Protein AF-A0A0B2WVF7-F1 (afdb_monomer_lite)

InterPro domains:
  IPR021858 Fungal transcription factor [PF11951] (123-351)

Foldseek 3Di:
DDDDDDDDPDPPPDDDDPVPQDPCNVVVVLLLVLLVLCQVPVLCLFFLHDFPVQVSRDDSVCSVVDDLLVSLLSSLLSLLVVVVVVVCVVPPPPPPPDPPPDDDDDDDDDDPDDDDDVCPVSNVVSLVVNVVVLVVLCVDPVRVLDPVSLLSLLSNLVSQVSNVPDDPSVVSLVSNQVSQVVCVHDVCQFVVNVHDCLSSVLSSLCCLLVVLLPAPLVRQDLVSLVSNLVCLVCCCRRVVLRGNGSQNHGSLLSNLSSLLSNLSNVCVDPCVPPLVSLVSLLVSLVSLVPDQLLVSLVVSVVVNVVTDHPPDDPDDPDDDPPPVVNSSVVSSVSNVVSSVVSNVSSCVRSAVVSVHDVVCSCVPPVNVVVVVVVVVVDDDPDDDDDDDD

Secondary structure (DSSP, 8-state):
----PPPPPP--PPPPPGGG--TTHHHHHHHHHHHHHHHHHTGGGGSSS--TT-TT---GGGGGGS-HHHHHHHHHHHHHHHHHHHHHHHTT-----S---S---------------TTHHHHHHHHHHHHHHHHHHHHSTTTTTSHHHHHHHHHHHHHHHHTSSS--HHHHHHHHHHHHHHTTSGGGGSGGGT---HHHHHHHHHHHHHHHHTS-GGG--HHHHHHGGGGGGGHHHHTGGGTTSSS---HHHHHHHHHHHHHHHHTTSTTTT-HHHHHHHHHHHHHHHT--HHHHHHHHHHHHTTSPPP----S-S------HHHHHHHHHHHHHHHHHHHHHHHHHHHTGGGT--HHHHHTSHHHHHHHHHHHTTS-----------

Sequence (389 aa):
MQARQGGKPLSRKQPVSRELVPAGYHNHMLYLSMLEYMNKYVVSDLVLFDTGVNPHRVELQYWSYFPDVMMSMIISSCLTHQVIRCHATQDNFPLTSSNARGQLVHGAKHGVSSFQNPSVGVIYRHHQRTLRQLGEDLNDADLRYSDTVLVAVITLMRVEIQQSAFGAWPTHLHAARAIIAQRGGFKSFLPENGTSICEALTTFIFMDVLGAIFTPGNMLRARDARHQLEYIPFLGAVFRNGANSDFPCADQLLECIIRIDHVRLLGQGAMADAPDLDTACWQIFCRIASFDPAAWAQYQLLELAPSPFPEGRDNGAAGLDAPHATIASMTEDLARAFQYAVMLYCMRTLYMDRGKSIADLLASPPAAALALRGQSTRLDPLLLCTTEG

Organism: Metarhizium album (strain ARSEF 1941) (NCBI:txid1081103)

Structure (mmCIF, N/CA/C/O backbone):
data_AF-A0A0B2WVF7-F1
#
_entry.id   AF-A0A0B2WVF7-F1
#
loop_
_atom_site.group_PDB
_atom_site.id
_atom_site.type_symbol
_atom_site.label_atom_id
_atom_site.label_alt_id
_atom_site.label_comp_id
_atom_site.label_asym_id
_atom_site.label_entity_id
_atom_site.label_seq_id
_atom_site.pdbx_PDB_ins_code
_atom_site.Cartn_x
_atom_site.Cartn_y
_atom_site.Cartn_z
_atom_site.occupancy
_atom_site.B_iso_or_equiv
_atom_site.auth_seq_id
_atom_site.auth_comp_id
_atom_site.auth_asym_id
_atom_site.auth_atom_id
_atom_site.pdbx_PDB_model_num
ATOM 1 N N . MET A 1 1 ? -55.579 34.577 0.882 1.00 37.69 1 MET A N 1
ATOM 2 C CA . MET A 1 1 ? -55.380 34.008 2.233 1.00 37.69 1 MET A CA 1
ATOM 3 C C . MET A 1 1 ? -55.566 32.500 2.154 1.00 37.69 1 MET A C 1
ATOM 5 O O . MET A 1 1 ? -56.695 32.041 2.114 1.00 37.69 1 MET A O 1
ATOM 9 N N . GLN A 1 2 ? -54.474 31.742 2.071 1.00 32.22 2 GLN A N 1
ATOM 10 C CA . GLN A 1 2 ? -54.462 30.289 2.266 1.00 32.22 2 GLN A CA 1
ATOM 11 C C . GLN A 1 2 ? -53.192 29.940 3.043 1.00 32.22 2 GLN A C 1
ATOM 13 O O . GLN A 1 2 ? -52.113 30.460 2.761 1.00 32.22 2 GLN A O 1
ATOM 18 N N . ALA A 1 3 ? -53.384 29.156 4.098 1.00 33.22 3 ALA A N 1
ATOM 19 C CA . ALA A 1 3 ? -52.436 28.907 5.168 1.00 33.22 3 ALA A CA 1
ATOM 20 C C . ALA A 1 3 ? -51.280 27.998 4.722 1.00 33.22 3 ALA A C 1
ATOM 22 O O . ALA A 1 3 ? -51.503 26.913 4.189 1.00 33.22 3 ALA A O 1
ATOM 23 N N . ARG A 1 4 ? -50.038 28.415 5.003 1.00 33.09 4 ARG A N 1
ATOM 24 C CA . ARG A 1 4 ? -48.869 27.527 4.999 1.00 33.09 4 ARG A CA 1
ATOM 25 C C . ARG A 1 4 ? -48.907 26.675 6.266 1.00 33.09 4 ARG A C 1
ATOM 27 O O . ARG A 1 4 ? -48.793 27.206 7.368 1.00 33.09 4 ARG A O 1
ATOM 34 N N . GLN A 1 5 ? -49.072 25.366 6.097 1.00 36.53 5 GLN A N 1
ATOM 35 C CA . GLN A 1 5 ? -48.890 24.390 7.167 1.00 36.53 5 GLN A CA 1
ATOM 36 C C . GLN A 1 5 ? -47.430 24.399 7.634 1.00 36.53 5 GLN A C 1
ATOM 38 O O . GLN A 1 5 ? -46.499 24.368 6.828 1.00 36.53 5 GLN A O 1
ATOM 43 N N . GLY A 1 6 ? -47.256 24.495 8.952 1.00 33.34 6 GLY A N 1
ATOM 44 C CA . GLY A 1 6 ? -45.964 24.541 9.620 1.00 33.34 6 GLY A CA 1
ATOM 45 C C . GLY A 1 6 ? -45.235 23.202 9.557 1.00 33.34 6 GLY A C 1
ATOM 46 O O . GLY A 1 6 ? -45.776 22.165 9.939 1.00 33.34 6 GLY A O 1
ATOM 47 N N . GLY A 1 7 ? -43.978 23.245 9.116 1.00 32.72 7 GLY A N 1
ATOM 48 C CA . GLY A 1 7 ? -43.037 22.151 9.316 1.00 32.72 7 GLY A CA 1
ATOM 49 C C . GLY A 1 7 ? -42.790 21.952 10.811 1.00 32.72 7 GLY A C 1
ATOM 50 O O . GLY A 1 7 ? -42.444 22.897 11.521 1.00 32.72 7 GLY A O 1
ATOM 51 N N . LYS A 1 8 ? -42.991 20.722 11.293 1.00 36.19 8 LYS A N 1
ATOM 52 C CA . LYS A 1 8 ? -42.623 20.317 12.654 1.00 36.19 8 LYS A CA 1
ATOM 53 C C . LYS A 1 8 ? -41.117 20.555 12.860 1.00 36.19 8 LYS A C 1
ATOM 55 O O . LYS A 1 8 ? -40.330 20.078 12.042 1.00 36.19 8 LYS A O 1
ATOM 60 N N . PRO A 1 9 ? -40.693 21.245 13.932 1.00 38.22 9 PRO A N 1
ATOM 61 C CA . PRO A 1 9 ? -39.280 21.355 14.254 1.00 38.22 9 PRO A CA 1
ATOM 62 C C . PRO A 1 9 ? -38.730 19.967 14.600 1.00 38.22 9 PRO A C 1
ATOM 64 O O . PRO A 1 9 ? -39.335 19.222 15.375 1.00 38.22 9 PRO A O 1
ATOM 67 N N . LEU A 1 10 ? -37.584 19.628 14.007 1.00 40.22 10 LEU A N 1
ATOM 68 C CA . LEU A 1 10 ? -36.780 18.462 14.366 1.00 40.22 10 LEU A CA 1
ATOM 69 C C . LEU A 1 10 ? -36.598 18.433 15.888 1.00 40.22 10 LEU A C 1
ATOM 71 O O . LEU A 1 10 ? -36.073 19.380 16.478 1.00 40.22 10 LEU A O 1
ATOM 75 N N . SER A 1 11 ? -37.064 17.350 16.510 1.00 39.22 11 SER A N 1
ATOM 76 C CA . SER A 1 11 ? -36.876 17.066 17.931 1.00 39.22 11 SER A CA 1
ATOM 77 C C . SER A 1 11 ? -35.392 17.200 18.281 1.00 39.22 11 SER A C 1
ATOM 79 O O . SER A 1 11 ? -34.550 16.399 17.872 1.00 39.22 11 SER A O 1
ATOM 81 N N . ARG A 1 12 ? -35.056 18.262 19.014 1.00 40.69 12 ARG A N 1
ATOM 82 C CA . ARG A 1 12 ? -33.725 18.467 19.575 1.00 40.69 12 ARG A CA 1
ATOM 83 C C . ARG A 1 12 ? -33.566 17.411 20.669 1.00 40.69 12 ARG A C 1
ATOM 85 O O . ARG A 1 12 ? -34.231 17.519 21.696 1.00 40.69 12 ARG A O 1
ATOM 92 N N . LYS A 1 13 ? -32.751 16.373 20.426 1.00 45.91 13 LYS A N 1
ATOM 93 C CA . LYS A 1 13 ? -32.477 15.303 21.403 1.00 45.91 13 LYS A CA 1
ATOM 94 C C . LYS A 1 13 ? -32.160 15.944 22.762 1.00 45.91 13 LYS A C 1
ATOM 96 O O . LYS A 1 13 ? -31.204 16.711 22.870 1.00 45.91 13 LYS A O 1
ATOM 101 N N . GLN A 1 14 ? -33.001 15.684 23.764 1.00 48.22 14 GLN A N 1
ATOM 102 C CA . GLN A 1 14 ? -32.820 16.190 25.124 1.00 48.22 14 GLN A CA 1
ATOM 103 C C . GLN A 1 14 ? -31.499 15.635 25.687 1.00 48.22 14 GLN A C 1
ATOM 105 O O . GLN A 1 14 ? -31.290 14.422 25.623 1.00 48.22 14 GLN A O 1
ATOM 110 N N . PRO A 1 15 ? -30.592 16.477 26.212 1.00 56.28 15 PRO A N 1
ATOM 111 C CA . PRO A 1 15 ? -29.386 15.984 26.861 1.00 56.28 15 PRO A CA 1
ATOM 112 C C . PRO A 1 15 ? -29.763 15.237 28.149 1.00 56.28 15 PRO A C 1
ATOM 114 O O . PRO A 1 15 ? -30.542 15.742 28.957 1.00 56.28 15 PRO A 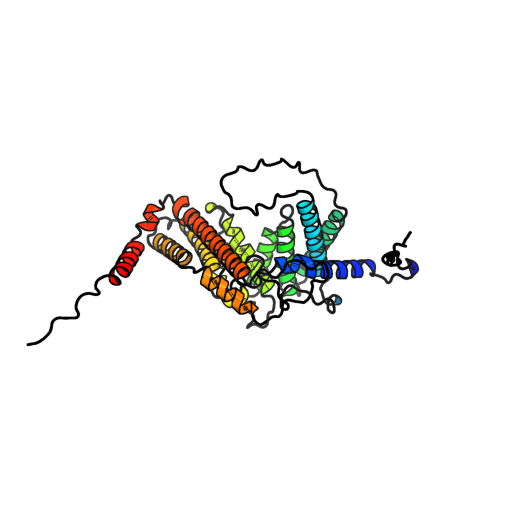O 1
ATOM 117 N N . VAL A 1 16 ? -29.213 14.034 28.332 1.00 60.34 16 VAL A N 1
ATOM 118 C CA . VAL A 1 16 ? -29.375 13.237 29.559 1.00 60.34 16 VAL A CA 1
ATOM 119 C C . VAL A 1 16 ? -28.816 14.036 30.743 1.00 60.34 16 VAL A C 1
ATOM 121 O O . VAL A 1 16 ? -27.730 14.611 30.642 1.00 60.34 16 VAL A O 1
ATOM 124 N N . SER A 1 17 ? -29.561 14.101 31.853 1.00 67.31 17 SER A N 1
ATOM 125 C CA . SER A 1 17 ? -29.109 14.784 33.075 1.00 67.31 17 SER A CA 1
ATOM 126 C C . SER A 1 17 ? -27.764 14.217 33.532 1.00 67.31 17 SER A C 1
ATOM 128 O O . SER A 1 17 ? -27.603 12.999 33.562 1.00 67.31 17 SER A O 1
ATOM 130 N N . ARG A 1 18 ? -26.807 15.080 33.906 1.00 59.94 18 ARG A N 1
ATOM 131 C CA . ARG A 1 18 ? -25.424 14.687 34.258 1.00 59.94 18 ARG A CA 1
ATOM 132 C C . ARG A 1 18 ? -25.347 13.633 35.368 1.00 59.94 18 ARG A C 1
ATOM 134 O O . ARG A 1 18 ? -24.397 12.863 35.389 1.00 59.94 18 ARG A O 1
ATOM 141 N N . GLU A 1 19 ? -26.344 13.588 36.244 1.00 66.38 19 GLU A N 1
ATOM 142 C CA . GLU A 1 19 ? -26.451 12.643 37.365 1.00 66.38 19 GLU A CA 1
ATOM 143 C C . GLU A 1 19 ? -26.914 11.238 36.941 1.00 66.38 19 GLU A C 1
ATOM 145 O O . GLU A 1 19 ? -26.731 10.277 37.680 1.00 66.38 19 GLU A O 1
ATOM 150 N N . LEU A 1 20 ? -27.486 11.104 35.740 1.00 72.50 20 LEU A N 1
ATOM 151 C CA . LEU A 1 20 ? -27.988 9.848 35.171 1.00 72.50 20 LEU A CA 1
ATOM 152 C C . LEU A 1 20 ? -27.058 9.277 34.093 1.00 72.50 20 LEU A C 1
ATOM 154 O O . LEU A 1 20 ? -27.415 8.311 33.423 1.00 72.50 20 LEU A O 1
ATOM 158 N N . VAL A 1 21 ? -25.889 9.887 33.882 1.00 70.38 21 VAL A N 1
ATOM 159 C CA . VAL A 1 21 ? -24.936 9.468 32.853 1.00 70.38 21 VAL A CA 1
ATOM 160 C C . VAL A 1 21 ? -24.072 8.321 33.392 1.00 70.38 21 VAL A C 1
ATOM 162 O O . VAL A 1 21 ? -23.292 8.550 34.319 1.00 70.38 21 VAL A O 1
ATOM 165 N N . PRO A 1 22 ? -24.149 7.103 32.817 1.00 79.69 22 PRO A N 1
ATOM 166 C CA . PRO A 1 22 ? -23.303 5.992 33.241 1.00 79.69 22 PRO A CA 1
ATOM 167 C C . PRO A 1 22 ? -21.811 6.312 33.095 1.00 79.69 22 PRO A C 1
ATOM 169 O O . PRO A 1 22 ? -21.401 7.074 32.210 1.00 79.69 22 PRO A O 1
ATOM 172 N N . ALA A 1 23 ? -20.976 5.689 33.929 1.00 78.06 23 ALA A N 1
ATOM 173 C CA . ALA A 1 23 ? -19.526 5.794 33.798 1.00 78.06 23 ALA A CA 1
ATOM 174 C C . ALA A 1 23 ? -19.085 5.404 32.373 1.00 78.06 23 ALA A C 1
ATOM 176 O O . ALA A 1 23 ? -19.545 4.411 31.815 1.00 78.06 23 ALA A O 1
ATOM 177 N N . GLY A 1 24 ? -18.224 6.220 31.759 1.00 77.44 24 GLY A N 1
ATOM 178 C CA . GLY A 1 24 ? -17.730 5.979 30.398 1.00 77.44 24 GLY A CA 1
ATOM 179 C C . GLY A 1 24 ? -18.696 6.338 29.260 1.00 77.44 24 GLY A C 1
ATOM 180 O O . GLY A 1 24 ? -18.274 6.309 28.108 1.00 77.44 24 GLY A O 1
ATOM 181 N N . TYR A 1 25 ? -19.936 6.767 29.539 1.00 81.25 25 TYR A N 1
ATOM 182 C CA . TYR A 1 25 ? -20.943 7.089 28.512 1.00 81.25 25 TYR A CA 1
ATOM 183 C C . TYR A 1 25 ? -20.427 8.023 27.410 1.00 81.25 25 TYR A C 1
ATOM 185 O O . TYR A 1 25 ? -20.596 7.740 26.230 1.00 81.25 25 TYR A O 1
ATOM 193 N N . HIS A 1 26 ? -19.751 9.116 27.774 1.00 79.00 26 HIS A N 1
ATOM 194 C CA . HIS A 1 26 ? -19.218 10.068 26.794 1.00 79.00 26 HIS A CA 1
ATOM 195 C C . HIS A 1 26 ? -18.134 9.450 25.897 1.00 79.00 26 HIS A C 1
ATOM 197 O O . HIS A 1 26 ? -18.076 9.771 24.713 1.00 79.00 26 HIS A O 1
ATOM 203 N N . ASN A 1 27 ? -17.312 8.544 26.438 1.00 80.94 27 ASN A N 1
ATOM 204 C CA . ASN A 1 27 ? -16.297 7.836 25.660 1.00 80.94 27 ASN A CA 1
ATOM 205 C C . ASN A 1 27 ? -16.953 6.827 24.715 1.00 80.94 27 ASN A C 1
ATOM 207 O O . ASN A 1 27 ? -16.629 6.820 23.536 1.00 80.94 27 ASN A O 1
ATOM 211 N N . HIS A 1 28 ? -17.928 6.047 25.191 1.00 85.81 28 HIS A N 1
ATOM 212 C CA . HIS A 1 28 ? -18.661 5.096 24.349 1.00 85.81 28 HIS A CA 1
ATOM 213 C C . HIS A 1 28 ? -19.458 5.799 23.241 1.00 85.81 28 HIS A C 1
ATOM 215 O O . HIS A 1 28 ? -19.461 5.352 22.099 1.00 85.81 28 HIS A O 1
ATOM 221 N N . MET A 1 29 ? -20.072 6.947 23.543 1.00 85.12 29 MET A N 1
ATOM 222 C CA . MET A 1 29 ? -20.735 7.782 22.539 1.00 85.12 29 MET A CA 1
ATOM 223 C C . MET A 1 29 ? -19.755 8.295 21.483 1.00 85.12 29 MET A C 1
ATOM 225 O O . MET A 1 29 ? -20.084 8.302 20.298 1.00 85.12 29 MET A O 1
ATOM 229 N N . LEU A 1 30 ? -18.552 8.712 21.892 1.00 86.94 30 LEU A N 1
ATOM 230 C CA . LEU A 1 30 ? -17.503 9.102 20.953 1.00 86.94 30 LEU A CA 1
ATOM 231 C C . LEU A 1 30 ? -17.053 7.909 20.100 1.00 86.94 30 LEU A C 1
ATOM 233 O O . LEU A 1 30 ? -16.905 8.061 18.894 1.00 86.94 30 LEU A O 1
ATOM 237 N N . TYR A 1 31 ? -16.877 6.733 20.703 1.00 88.69 31 TYR A N 1
ATOM 238 C CA . TYR A 1 31 ? -16.471 5.504 20.017 1.00 88.69 31 TYR A CA 1
ATOM 239 C C . TYR A 1 31 ? -17.466 5.116 18.929 1.00 88.69 31 TYR A C 1
ATOM 241 O O . TYR A 1 31 ? -17.082 4.997 17.768 1.00 88.69 31 TYR A O 1
ATOM 249 N N . LEU A 1 32 ? -18.746 5.007 19.284 1.00 89.75 32 LEU A N 1
ATOM 250 C CA . LEU A 1 32 ? -19.812 4.681 18.338 1.00 89.75 32 LEU A CA 1
ATOM 251 C C . LEU A 1 32 ? -19.928 5.736 17.234 1.00 89.75 32 LEU A C 1
ATOM 253 O O . LEU A 1 32 ? -19.959 5.382 16.062 1.00 89.75 32 LEU A O 1
ATOM 257 N N . SER A 1 33 ? -19.892 7.025 17.589 1.00 91.19 33 SER A N 1
ATOM 258 C CA . SER A 1 33 ? -19.940 8.124 16.615 1.00 91.19 33 SER A CA 1
ATOM 259 C C . SER A 1 33 ? -18.769 8.084 15.626 1.00 91.19 33 SER A C 1
ATOM 261 O O . SER A 1 33 ? -18.954 8.314 14.430 1.00 91.19 33 SER A O 1
ATOM 263 N N . MET A 1 34 ? -17.556 7.765 16.091 1.00 93.38 34 MET A N 1
ATOM 264 C CA . MET A 1 34 ? -16.390 7.659 15.210 1.00 93.38 34 MET A CA 1
ATOM 265 C C . MET A 1 34 ? -16.422 6.393 14.353 1.00 93.38 34 MET A C 1
ATOM 267 O O . MET A 1 34 ? -16.040 6.466 13.192 1.00 93.38 34 MET A O 1
ATOM 271 N N . LEU A 1 35 ? -16.925 5.264 14.859 1.00 93.06 35 LEU A N 1
ATOM 272 C CA . LEU A 1 35 ? -17.122 4.054 14.051 1.00 93.06 35 LEU A CA 1
ATOM 273 C C . LEU A 1 35 ? -18.197 4.253 12.974 1.00 93.06 35 LEU A C 1
ATOM 275 O O . LEU A 1 35 ? -17.995 3.877 11.820 1.00 93.06 35 LEU A O 1
ATOM 279 N N . GLU A 1 36 ? -19.310 4.906 13.316 1.00 92.62 36 GLU A N 1
ATOM 280 C CA . GLU A 1 36 ? -20.331 5.327 12.351 1.00 92.62 36 GLU A CA 1
ATOM 281 C C . GLU A 1 36 ? -19.731 6.252 11.286 1.00 92.62 36 GLU A C 1
ATOM 283 O O . GLU A 1 36 ? -19.953 6.057 10.090 1.00 92.62 36 GLU A O 1
ATOM 288 N N . TYR A 1 37 ? -18.933 7.239 11.707 1.00 92.94 37 TYR A N 1
ATOM 289 C CA . TYR A 1 37 ? -18.239 8.138 10.791 1.00 92.94 37 TYR A CA 1
ATOM 290 C C . TYR A 1 37 ? -17.259 7.385 9.881 1.00 92.94 37 TYR A C 1
ATOM 292 O O . TYR A 1 37 ? -17.237 7.637 8.676 1.00 92.94 37 TYR A O 1
ATOM 300 N N . MET A 1 38 ? -16.480 6.452 10.433 1.00 92.25 38 MET A N 1
ATOM 301 C CA . MET A 1 38 ? -15.519 5.630 9.698 1.00 92.25 38 MET A CA 1
ATOM 302 C C . MET A 1 38 ? -16.217 4.826 8.602 1.00 92.25 38 MET A C 1
ATOM 304 O O . MET A 1 38 ? -15.872 4.959 7.429 1.00 92.25 38 MET A O 1
ATOM 308 N N . ASN A 1 39 ? -17.259 4.076 8.965 1.00 92.62 39 ASN A N 1
ATOM 309 C CA . ASN A 1 39 ? -18.058 3.285 8.030 1.00 92.62 39 ASN A CA 1
ATOM 310 C C . ASN A 1 39 ? -18.710 4.134 6.937 1.00 92.62 39 ASN A C 1
ATOM 312 O O . ASN A 1 39 ? -18.925 3.650 5.827 1.00 92.62 39 ASN A O 1
ATOM 316 N N . LYS A 1 40 ? -19.075 5.377 7.263 1.00 89.31 40 LYS A N 1
ATOM 317 C CA . LYS A 1 40 ? -19.785 6.266 6.346 1.00 89.31 40 LYS A CA 1
ATOM 318 C C . LYS A 1 40 ? -18.865 7.027 5.395 1.00 89.31 40 LYS A C 1
ATOM 320 O O . LYS A 1 40 ? -19.295 7.347 4.293 1.00 89.31 40 LYS A O 1
ATOM 325 N N . TYR A 1 41 ? -17.665 7.394 5.837 1.00 88.94 41 TYR A N 1
ATOM 326 C CA . TYR A 1 41 ? -16.838 8.358 5.107 1.00 88.94 41 TYR A CA 1
ATOM 327 C C . TYR A 1 41 ? -15.381 7.963 4.927 1.00 88.94 41 TYR A C 1
ATOM 329 O O . TYR A 1 41 ? -14.714 8.633 4.162 1.00 88.94 41 TYR A O 1
ATOM 337 N N . VAL A 1 42 ? -14.859 6.988 5.669 1.00 90.19 42 VAL A N 1
ATOM 338 C CA . VAL A 1 42 ? -13.443 6.595 5.570 1.00 90.19 42 VAL A CA 1
ATOM 339 C C . VAL A 1 42 ? -13.318 5.279 4.819 1.00 90.19 42 VAL A C 1
ATOM 341 O O . VAL A 1 42 ? -12.495 5.167 3.927 1.00 90.19 42 VAL A O 1
ATOM 344 N N . VAL A 1 43 ? -14.154 4.295 5.157 1.00 90.88 43 VAL A N 1
ATOM 345 C CA . VAL A 1 43 ? -14.106 2.920 4.628 1.00 90.88 43 VAL A CA 1
ATOM 346 C C . VAL A 1 43 ? -14.263 2.855 3.104 1.00 90.88 43 VAL A C 1
ATOM 348 O O . VAL A 1 43 ? -13.637 2.010 2.467 1.00 90.88 43 VAL A O 1
ATOM 351 N N . SER A 1 44 ? -15.039 3.767 2.514 1.00 89.12 44 SER A N 1
ATOM 352 C CA . SER A 1 44 ? -15.189 3.887 1.058 1.00 89.12 44 SER A CA 1
ATOM 353 C C . SER A 1 44 ? -13.898 4.282 0.348 1.00 89.12 44 SER A C 1
ATOM 355 O O . SER A 1 44 ? -13.709 3.922 -0.806 1.00 89.12 44 SER A O 1
ATOM 357 N N . ASP A 1 45 ? -13.012 5.000 1.037 1.00 87.69 45 ASP A N 1
ATOM 358 C CA . ASP A 1 45 ? -11.743 5.474 0.484 1.00 87.69 45 ASP A CA 1
ATOM 359 C C . ASP A 1 45 ? -10.645 4.401 0.615 1.00 87.69 45 ASP A C 1
ATOM 361 O O . ASP A 1 45 ? -9.511 4.618 0.193 1.00 87.69 45 ASP A O 1
ATOM 365 N N . LEU A 1 46 ? -10.961 3.259 1.246 1.00 88.12 46 LEU A N 1
ATOM 366 C CA . LEU A 1 46 ? -10.018 2.172 1.544 1.00 88.12 46 LEU A CA 1
ATOM 367 C C . LEU A 1 46 ? -10.062 1.020 0.545 1.00 88.12 46 LEU A C 1
ATOM 369 O O . LEU A 1 46 ? -9.355 0.031 0.722 1.00 88.12 46 LEU A O 1
ATOM 373 N N . VAL A 1 47 ? -10.921 1.122 -0.462 1.00 88.12 47 VAL A N 1
ATOM 374 C CA . VAL A 1 47 ? -11.156 0.090 -1.469 1.00 88.12 47 VAL A CA 1
ATOM 375 C C . VAL A 1 47 ? -11.360 0.746 -2.825 1.00 88.12 47 VAL A C 1
ATOM 377 O O . VAL A 1 47 ? -11.771 1.903 -2.905 1.00 88.12 47 VAL A O 1
ATOM 380 N N . LEU A 1 48 ? -11.143 -0.009 -3.902 1.00 88.12 48 LEU A N 1
ATOM 381 C CA . LEU A 1 48 ? -11.456 0.470 -5.250 1.00 88.12 48 LEU A CA 1
ATOM 382 C C . LEU A 1 48 ? -12.963 0.707 -5.430 1.00 88.12 48 LEU A C 1
ATOM 384 O O . LEU A 1 48 ? -13.382 1.682 -6.053 1.00 88.12 48 LEU A O 1
ATOM 388 N N . PHE A 1 49 ? -13.771 -0.200 -4.881 1.00 86.56 49 PHE A N 1
ATOM 389 C CA . PHE A 1 49 ? -15.223 -0.181 -4.987 1.00 86.56 49 PHE A CA 1
ATOM 390 C C . PHE A 1 49 ? -15.859 -0.510 -3.638 1.00 86.56 49 PHE A C 1
ATOM 392 O O . PHE A 1 49 ? -15.675 -1.602 -3.100 1.00 86.56 49 PHE A O 1
ATOM 399 N N . ASP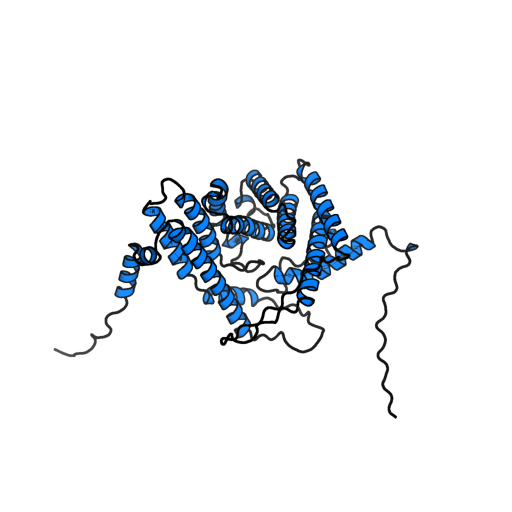 A 1 50 ? -16.642 0.423 -3.095 1.00 86.19 50 ASP A N 1
ATOM 400 C CA . ASP A 1 50 ? -17.357 0.190 -1.841 1.00 86.19 50 ASP A CA 1
ATOM 401 C C . ASP A 1 50 ? -18.614 -0.655 -2.088 1.00 86.19 50 ASP A C 1
ATOM 403 O O . ASP A 1 50 ? -19.585 -0.207 -2.701 1.00 86.19 50 ASP A O 1
ATOM 407 N N . THR A 1 51 ? -18.584 -1.895 -1.605 1.00 82.50 51 THR A N 1
ATOM 408 C CA . THR A 1 51 ? -19.695 -2.852 -1.683 1.00 82.50 51 THR A CA 1
ATOM 409 C C . THR A 1 51 ? -20.168 -3.247 -0.283 1.00 82.50 51 THR A C 1
ATOM 411 O O . THR A 1 51 ? -19.573 -2.874 0.732 1.00 82.50 51 THR A O 1
ATOM 414 N N . GLY A 1 52 ? -21.235 -4.051 -0.201 1.00 78.62 52 GLY A N 1
ATOM 415 C CA . GLY A 1 52 ? -21.724 -4.577 1.077 1.00 78.62 52 GLY A CA 1
ATOM 416 C C . GLY A 1 52 ? -20.708 -5.455 1.824 1.00 78.62 52 GLY A C 1
ATOM 417 O O . GLY A 1 52 ? -20.854 -5.651 3.026 1.00 78.62 52 GLY A O 1
ATOM 418 N N . VAL A 1 53 ? -19.665 -5.941 1.138 1.00 81.75 53 VAL A N 1
ATOM 419 C CA . VAL A 1 53 ? -18.634 -6.849 1.675 1.00 81.75 53 VAL A CA 1
ATOM 420 C C . VAL A 1 53 ? -17.277 -6.164 1.884 1.00 81.75 53 VAL A C 1
ATOM 422 O O . VAL A 1 53 ? -16.244 -6.826 1.894 1.00 81.75 53 VAL A O 1
ATOM 425 N N . ASN A 1 54 ? -17.261 -4.837 2.049 1.00 86.56 54 ASN A N 1
ATOM 426 C CA . ASN A 1 54 ? -16.033 -4.089 2.319 1.00 86.56 54 ASN A CA 1
ATOM 427 C C . ASN A 1 54 ? -15.362 -4.579 3.627 1.00 86.56 54 ASN A C 1
ATOM 429 O O . ASN A 1 54 ? -15.956 -4.418 4.699 1.00 86.56 54 ASN A O 1
ATOM 433 N N . PRO A 1 55 ? -14.130 -5.128 3.573 1.00 85.00 55 PRO A N 1
ATOM 434 C CA . PRO A 1 55 ? -13.473 -5.748 4.728 1.00 85.00 55 PRO A CA 1
ATOM 435 C C . PRO A 1 55 ? -13.072 -4.746 5.816 1.00 85.00 55 PRO A C 1
ATOM 437 O O . PRO A 1 55 ? -12.816 -5.139 6.952 1.00 85.00 55 PRO A O 1
ATOM 440 N N . HIS A 1 56 ? -13.035 -3.450 5.497 1.00 87.50 56 HIS A N 1
ATOM 441 C CA . HIS A 1 56 ? -12.707 -2.395 6.458 1.00 87.50 56 HIS A CA 1
ATOM 442 C C . HIS A 1 56 ? -13.934 -1.897 7.235 1.00 87.50 56 HIS A C 1
ATOM 444 O O . HIS A 1 56 ? -13.798 -1.093 8.161 1.00 87.50 56 HIS A O 1
ATOM 450 N N . ARG A 1 57 ? -15.144 -2.343 6.866 1.00 89.44 57 ARG A N 1
ATOM 451 C CA . ARG A 1 57 ? -16.391 -1.943 7.524 1.00 89.44 57 ARG A CA 1
ATOM 452 C C . ARG A 1 57 ? -16.521 -2.644 8.872 1.00 89.44 57 ARG A C 1
ATOM 454 O O . ARG A 1 57 ? -16.456 -3.864 8.965 1.00 89.44 57 ARG A O 1
ATOM 461 N N . VAL A 1 58 ? -16.758 -1.866 9.925 1.00 89.06 58 VAL A N 1
ATOM 462 C CA . VAL A 1 58 ? -16.923 -2.401 11.279 1.00 89.06 58 VAL A CA 1
ATOM 463 C C . VAL A 1 58 ? -18.392 -2.623 11.589 1.00 89.06 58 VAL A C 1
ATOM 465 O O . VAL A 1 58 ? -19.201 -1.694 11.556 1.00 89.06 58 VAL A O 1
ATOM 468 N N . GLU A 1 59 ? -18.737 -3.846 11.968 1.00 90.12 59 GLU A N 1
ATOM 469 C CA . GLU A 1 59 ? -20.046 -4.146 12.531 1.00 90.12 59 GLU A CA 1
ATOM 470 C C . GLU A 1 59 ? -20.183 -3.522 13.922 1.00 90.12 59 GLU A C 1
ATOM 472 O O . GLU A 1 59 ? -19.561 -3.954 14.895 1.00 90.12 59 GLU A O 1
ATOM 477 N N . LEU A 1 60 ? -21.035 -2.499 14.024 1.00 90.50 60 LEU A N 1
ATOM 478 C CA . LEU A 1 60 ? -21.186 -1.721 15.253 1.00 90.50 60 LEU A CA 1
ATOM 479 C C . LEU A 1 60 ? -21.642 -2.566 16.440 1.00 90.50 60 LEU A C 1
ATOM 481 O O . LEU A 1 60 ? -21.355 -2.188 17.560 1.00 90.50 60 LEU A O 1
ATOM 485 N N . GLN A 1 61 ? -22.300 -3.707 16.235 1.00 90.50 61 GLN A N 1
ATOM 486 C CA . GLN A 1 61 ? -22.705 -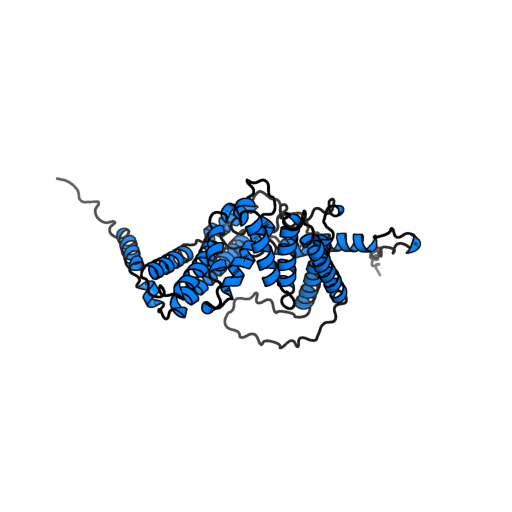4.601 17.326 1.00 90.50 61 GLN A CA 1
ATOM 487 C C . GLN A 1 61 ? -21.522 -5.210 18.095 1.00 90.50 61 GLN A C 1
ATOM 489 O O . GLN A 1 61 ? -21.671 -5.556 19.264 1.00 90.50 61 GLN A O 1
ATOM 494 N N . TYR A 1 62 ? -20.340 -5.281 17.476 1.00 89.25 62 TYR A N 1
ATOM 495 C CA . TYR A 1 62 ? -19.132 -5.850 18.075 1.00 89.25 62 TYR A CA 1
ATOM 496 C C . TYR A 1 62 ? -18.132 -4.791 18.552 1.00 89.25 62 TYR A C 1
ATOM 498 O O . TYR A 1 62 ? -17.004 -5.126 18.908 1.00 89.25 62 TYR A O 1
ATOM 506 N N . TRP A 1 63 ? -18.531 -3.514 18.599 1.00 88.31 63 TRP A N 1
ATOM 507 C CA . TRP A 1 63 ? -17.636 -2.405 18.948 1.00 88.31 63 TRP A CA 1
ATOM 508 C C . TRP A 1 63 ? -16.914 -2.600 20.290 1.00 88.31 63 TRP A C 1
ATOM 510 O O . TRP A 1 63 ? -15.763 -2.200 20.433 1.00 88.31 63 TRP A O 1
ATOM 520 N N . SER A 1 64 ? -17.563 -3.240 21.267 1.00 88.62 64 SER A N 1
ATOM 521 C CA . SER A 1 64 ? -17.009 -3.461 22.607 1.00 88.62 64 SER A CA 1
ATOM 522 C C . SER A 1 64 ? -15.872 -4.484 22.651 1.00 88.62 64 SER A C 1
ATOM 524 O O . SER A 1 64 ? -15.191 -4.576 23.666 1.00 88.62 64 SER A O 1
ATOM 526 N N . TYR A 1 65 ? -15.677 -5.264 21.584 1.00 88.25 65 TYR A N 1
ATOM 527 C CA . TYR A 1 65 ? -14.577 -6.225 21.473 1.00 88.25 65 TYR A CA 1
ATOM 528 C C . TYR A 1 65 ? -13.306 -5.605 20.880 1.00 88.25 65 TYR A C 1
ATOM 530 O O . TYR A 1 65 ? -12.261 -6.254 20.865 1.00 88.25 65 TYR A O 1
ATOM 538 N N . PHE A 1 66 ? -13.370 -4.361 20.391 1.00 87.00 66 PHE A N 1
ATOM 539 C CA . PHE A 1 66 ? -12.199 -3.688 19.845 1.00 87.00 66 PHE A CA 1
ATOM 540 C C . PHE A 1 66 ? -11.232 -3.293 20.966 1.00 87.00 66 PHE A C 1
ATOM 542 O O . PHE A 1 66 ? -11.652 -2.656 21.934 1.00 87.00 66 PHE A O 1
ATOM 549 N N . PRO A 1 67 ? -9.927 -3.585 20.824 1.00 88.81 67 PRO A N 1
ATOM 550 C CA . PRO A 1 67 ? -8.925 -3.098 21.760 1.00 88.81 67 PRO A CA 1
ATOM 551 C C . PRO A 1 67 ? -8.934 -1.566 21.865 1.00 88.81 67 PRO A C 1
ATOM 553 O O . PRO A 1 67 ? -9.012 -0.861 20.854 1.00 88.81 67 PRO A O 1
ATOM 556 N N . ASP A 1 68 ? -8.756 -1.038 23.077 1.00 89.06 68 ASP A N 1
ATOM 557 C CA . ASP A 1 68 ? -8.700 0.407 23.362 1.00 89.06 68 ASP A CA 1
ATOM 558 C C . ASP A 1 68 ? -7.667 1.158 22.499 1.00 89.06 68 ASP A C 1
ATOM 560 O O . ASP A 1 68 ? -7.869 2.322 22.122 1.00 89.06 68 ASP A O 1
ATOM 564 N N . VAL A 1 69 ? -6.554 0.486 22.180 1.00 91.44 69 VAL A N 1
ATOM 565 C CA . VAL A 1 69 ? -5.497 1.000 21.300 1.00 91.44 69 VAL A CA 1
ATOM 566 C C . VAL A 1 69 ? -6.020 1.223 19.877 1.00 91.44 69 VAL A C 1
ATOM 568 O O . VAL A 1 69 ? -5.822 2.300 19.314 1.00 91.44 69 VAL A O 1
ATOM 571 N N . MET A 1 70 ? -6.791 0.273 19.335 1.00 90.56 70 MET A N 1
ATOM 572 C CA . MET A 1 70 ? -7.413 0.379 18.011 1.00 90.56 70 MET A CA 1
ATOM 573 C C . MET A 1 70 ? -8.469 1.481 17.990 1.00 90.56 70 MET A C 1
ATOM 575 O O . MET A 1 70 ? -8.469 2.320 17.090 1.00 90.56 70 MET A O 1
ATOM 579 N N . MET A 1 71 ? -9.316 1.550 19.020 1.00 91.81 71 MET A N 1
ATOM 580 C CA . MET A 1 71 ? -10.329 2.602 19.130 1.00 91.81 71 MET A CA 1
ATOM 581 C C . MET A 1 71 ? -9.712 4.000 19.181 1.00 91.81 71 MET A C 1
ATOM 583 O O . MET A 1 71 ? -10.211 4.925 18.540 1.00 91.81 71 MET A O 1
ATOM 587 N N . SER A 1 72 ? -8.596 4.168 19.894 1.00 92.62 72 SER A N 1
ATOM 588 C CA . SER A 1 72 ? -7.879 5.447 19.929 1.00 92.62 72 SER A CA 1
ATOM 589 C C . SER A 1 72 ? -7.331 5.841 18.552 1.00 92.62 72 SER A C 1
ATOM 591 O O . SER A 1 72 ? -7.455 7.004 18.159 1.00 92.62 72 SER A O 1
ATOM 593 N N . MET A 1 73 ? -6.806 4.888 17.780 1.00 91.88 73 MET A N 1
ATOM 594 C CA . MET A 1 73 ? -6.370 5.134 16.401 1.00 91.88 73 MET A CA 1
ATOM 595 C C . MET A 1 73 ? -7.530 5.492 15.471 1.00 91.88 73 MET A C 1
ATOM 597 O O . MET A 1 73 ? -7.413 6.459 14.719 1.00 91.88 73 MET A O 1
ATOM 601 N N . ILE A 1 74 ? -8.661 4.786 15.566 1.00 91.88 74 ILE A N 1
ATOM 602 C CA . ILE A 1 74 ? -9.870 5.069 14.778 1.00 91.88 74 ILE A CA 1
ATOM 603 C C . ILE A 1 74 ? -10.361 6.493 15.040 1.00 91.88 74 ILE A C 1
ATOM 605 O O . ILE A 1 74 ? -10.627 7.233 14.096 1.00 91.88 74 ILE A O 1
ATOM 609 N N . ILE A 1 75 ? -10.433 6.914 16.306 1.00 91.06 75 ILE A N 1
ATOM 610 C CA . ILE A 1 75 ? -10.850 8.277 16.668 1.00 91.06 75 ILE A CA 1
ATOM 611 C C . ILE A 1 75 ? -9.887 9.308 16.087 1.00 91.06 75 ILE A C 1
ATOM 613 O O . ILE A 1 75 ? -10.327 10.280 15.477 1.00 91.06 75 ILE A O 1
ATOM 617 N N . SER A 1 76 ? -8.579 9.090 16.257 1.00 90.75 76 SER A N 1
ATOM 618 C CA . SER A 1 76 ? -7.545 9.972 15.712 1.00 90.75 76 SER A CA 1
ATOM 619 C C . SER A 1 76 ? -7.686 10.110 14.191 1.00 90.75 76 SER A C 1
ATOM 621 O O . SER A 1 76 ? -7.812 11.224 13.688 1.00 90.75 76 SER A O 1
ATOM 623 N N . SER A 1 77 ? -7.782 8.988 13.473 1.00 90.38 77 SER A N 1
ATOM 624 C CA . SER A 1 77 ? -7.949 8.942 12.016 1.00 90.38 77 SER A CA 1
ATOM 625 C C . SER A 1 77 ? -9.241 9.611 11.547 1.00 90.38 77 SER A C 1
ATOM 627 O O . SER A 1 77 ? -9.213 10.439 10.637 1.00 90.38 77 SER A O 1
ATOM 629 N N . CYS A 1 78 ? -10.376 9.325 12.190 1.00 91.38 78 CYS A N 1
ATOM 630 C CA . CYS A 1 78 ? -11.669 9.896 11.817 1.00 91.38 78 CYS A CA 1
ATOM 631 C C . CYS A 1 78 ? -11.708 11.408 12.026 1.00 91.38 78 CYS A C 1
ATOM 633 O O . CYS A 1 78 ? -12.172 12.138 11.151 1.00 91.38 78 CYS A O 1
ATOM 635 N N . LEU A 1 79 ? -11.200 11.896 13.158 1.00 89.44 79 LEU A N 1
ATOM 636 C CA . LEU A 1 79 ? -11.138 13.329 13.427 1.00 89.44 79 LEU A CA 1
ATOM 637 C C . LEU A 1 79 ? -10.142 14.030 12.495 1.00 89.44 79 LEU A C 1
ATOM 639 O O . LEU A 1 79 ? -10.454 15.105 11.988 1.00 89.44 79 LEU A O 1
ATOM 643 N N . THR A 1 80 ? -8.987 13.423 12.202 1.00 87.81 80 THR A N 1
ATOM 644 C CA . THR A 1 80 ? -8.070 13.923 11.164 1.00 87.81 80 THR A CA 1
ATOM 645 C C . THR A 1 80 ? -8.781 14.007 9.815 1.00 87.81 80 THR A C 1
ATOM 647 O O . THR A 1 80 ? -8.734 15.048 9.162 1.00 87.81 80 THR A O 1
ATOM 650 N N . HIS A 1 81 ? -9.509 12.960 9.425 1.00 88.50 81 HIS A N 1
ATOM 651 C CA . HIS A 1 81 ? -10.280 12.947 8.188 1.00 88.50 81 HIS A CA 1
ATOM 652 C C . HIS A 1 81 ? -11.333 14.067 8.149 1.00 88.50 81 HIS A C 1
ATOM 654 O O . HIS A 1 81 ? -11.461 14.759 7.142 1.00 88.50 81 HIS A O 1
ATOM 660 N N . GLN A 1 82 ? -12.055 14.302 9.251 1.00 86.94 82 GLN A N 1
ATOM 661 C CA . GLN A 1 82 ? -13.005 15.416 9.366 1.00 86.94 82 GLN A CA 1
ATOM 662 C C . GLN A 1 82 ? -12.325 16.772 9.175 1.00 86.94 82 GLN A C 1
ATOM 664 O O . GLN A 1 82 ? -12.849 17.617 8.454 1.00 86.94 82 GLN A O 1
ATOM 669 N N . VAL A 1 83 ? -11.158 16.981 9.791 1.00 83.94 83 VAL A N 1
ATOM 670 C CA . VAL A 1 83 ? -10.383 18.221 9.640 1.00 83.94 83 VAL A CA 1
ATOM 671 C C . VAL A 1 83 ? -9.999 18.442 8.174 1.00 83.94 83 VAL A C 1
ATOM 673 O O . VAL A 1 83 ? -10.235 19.531 7.652 1.00 83.94 83 VAL A O 1
ATOM 676 N N . ILE A 1 84 ? -9.477 17.409 7.501 1.00 81.56 84 ILE A N 1
ATOM 677 C CA . ILE A 1 84 ? -9.089 17.466 6.082 1.00 81.56 84 ILE A CA 1
ATOM 678 C C . ILE A 1 84 ? -10.303 17.783 5.201 1.00 81.56 84 ILE A C 1
ATOM 680 O O . ILE A 1 84 ? -10.239 18.669 4.349 1.00 81.56 84 ILE A O 1
ATOM 684 N N . ARG A 1 85 ? -11.440 17.117 5.430 1.00 79.38 85 ARG A N 1
ATOM 685 C CA . ARG A 1 85 ? -12.664 17.365 4.656 1.00 79.38 85 ARG A CA 1
ATOM 686 C C . ARG A 1 85 ? -13.217 18.770 4.859 1.00 79.38 85 ARG A C 1
ATOM 688 O O . ARG A 1 85 ? -13.620 19.396 3.885 1.00 79.38 85 ARG A O 1
ATOM 695 N N . CYS A 1 86 ? -13.200 19.287 6.087 1.00 74.06 86 CYS A N 1
ATOM 696 C CA . CYS A 1 86 ? -13.583 20.673 6.356 1.00 74.06 86 CYS A CA 1
ATOM 697 C C . CYS A 1 86 ? -12.699 21.661 5.577 1.00 74.06 86 CYS A C 1
ATOM 699 O O . CYS A 1 86 ? -13.227 22.613 5.007 1.00 74.06 86 CYS A O 1
ATOM 701 N N . HIS A 1 87 ? -11.389 21.406 5.493 1.00 67.94 87 HIS A N 1
ATOM 702 C CA . HIS A 1 87 ? -10.455 22.223 4.713 1.00 67.94 87 HIS A CA 1
ATOM 703 C C . HIS A 1 87 ? -10.773 22.185 3.211 1.00 67.94 87 HIS A C 1
ATOM 705 O O . HIS A 1 87 ? -10.915 23.232 2.587 1.00 67.94 87 HIS A O 1
ATOM 711 N N . ALA A 1 88 ? -10.983 20.993 2.642 1.00 60.22 88 ALA A N 1
ATOM 712 C CA . ALA A 1 88 ? -11.318 20.826 1.224 1.00 60.22 88 ALA A CA 1
ATOM 713 C C . ALA A 1 88 ? -12.652 21.482 0.822 1.00 60.22 88 ALA A C 1
ATOM 715 O O . ALA A 1 88 ? -12.835 21.844 -0.332 1.00 60.22 88 ALA A O 1
ATOM 716 N N . THR A 1 89 ? -13.597 21.635 1.755 1.00 59.56 89 THR A N 1
ATOM 717 C CA . THR A 1 89 ? -14.850 22.369 1.498 1.00 59.56 89 THR A CA 1
ATOM 718 C C . THR A 1 89 ? -14.726 23.885 1.660 1.00 59.56 89 THR A C 1
ATOM 720 O O . THR A 1 89 ? -15.588 24.613 1.178 1.00 59.56 89 THR A O 1
ATOM 723 N N . GLN A 1 90 ? -13.698 24.366 2.366 1.00 54.50 90 GLN A N 1
ATOM 724 C CA . GLN A 1 90 ? -13.430 25.797 2.549 1.00 54.50 90 GLN A CA 1
ATOM 725 C C . GLN A 1 90 ? -12.586 26.353 1.400 1.00 54.50 90 GLN A C 1
ATOM 727 O O . GLN A 1 90 ? -12.884 27.430 0.884 1.00 54.50 90 GLN A O 1
ATOM 732 N N . ASP A 1 91 ? -11.596 25.584 0.956 1.00 48.94 91 ASP A N 1
ATOM 733 C CA . ASP A 1 91 ? -10.886 25.828 -0.289 1.00 48.94 91 ASP A CA 1
ATOM 734 C C . ASP A 1 91 ? -11.725 25.257 -1.430 1.00 48.94 91 ASP A C 1
ATOM 736 O O . ASP A 1 91 ? -11.638 24.072 -1.736 1.00 48.94 91 ASP A O 1
ATOM 740 N N . ASN A 1 92 ? -12.567 26.079 -2.059 1.00 40.03 92 ASN A N 1
ATOM 741 C CA . ASN A 1 92 ? -13.237 25.712 -3.308 1.00 40.03 92 ASN A CA 1
ATOM 742 C C . ASN A 1 92 ? -12.175 25.377 -4.372 1.00 40.03 92 ASN A C 1
ATOM 744 O O . ASN A 1 92 ? -11.790 26.240 -5.162 1.00 40.03 92 ASN A O 1
ATOM 748 N N . PHE A 1 93 ? -11.701 24.131 -4.418 1.00 37.81 93 PHE A N 1
ATOM 749 C CA . PHE A 1 93 ? -10.965 23.616 -5.560 1.00 37.81 93 PHE A CA 1
ATOM 750 C C . PHE A 1 93 ? -11.948 23.618 -6.730 1.00 37.81 93 PHE A C 1
ATOM 752 O O . PHE A 1 93 ? -12.957 22.909 -6.666 1.00 37.81 93 PHE A O 1
ATOM 759 N N . PRO A 1 94 ? -11.730 24.427 -7.782 1.00 36.81 94 PRO A N 1
ATOM 760 C CA . PRO A 1 94 ? -12.582 24.348 -8.951 1.00 36.81 94 PRO A CA 1
ATOM 761 C C . PRO A 1 94 ? -12.463 22.925 -9.497 1.00 36.81 94 PRO A C 1
ATOM 763 O O . PRO A 1 94 ? -11.396 22.516 -9.950 1.00 36.81 94 PRO A O 1
ATOM 766 N N . LEU A 1 95 ? -13.558 22.164 -9.412 1.00 37.00 95 LEU A N 1
ATOM 767 C CA . LEU A 1 95 ? -13.727 20.893 -10.103 1.00 37.00 95 LEU A CA 1
ATOM 768 C C . LEU A 1 95 ? -13.421 21.139 -11.582 1.00 37.00 95 LEU A C 1
ATOM 770 O O . LEU A 1 95 ? -14.244 21.699 -12.306 1.00 37.00 95 LEU A O 1
ATOM 774 N N . THR A 1 96 ? -12.244 20.727 -12.047 1.00 38.06 96 THR A N 1
ATOM 775 C CA . THR A 1 96 ? -11.872 20.723 -13.465 1.00 38.06 96 THR A CA 1
ATOM 776 C C . THR A 1 96 ? -12.600 19.583 -14.177 1.00 38.06 96 THR A C 1
ATOM 778 O O . THR A 1 96 ? -11.999 18.672 -14.730 1.00 38.06 96 THR A O 1
ATOM 781 N N . SER A 1 97 ? -13.932 19.633 -14.168 1.00 36.53 97 SER A N 1
ATOM 782 C CA . SER A 1 97 ? -14.812 18.769 -14.959 1.00 36.53 97 SER A CA 1
ATOM 783 C C . SER A 1 97 ? -15.242 19.485 -16.241 1.00 36.53 97 SER A C 1
ATOM 785 O O . SER A 1 97 ? -16.416 19.612 -16.568 1.00 36.53 97 SER A O 1
ATOM 787 N N . SER A 1 98 ? -14.275 19.992 -16.999 1.00 35.06 98 SER A N 1
ATOM 788 C CA . SER A 1 98 ? -14.522 20.336 -18.395 1.00 35.06 98 SER A CA 1
ATOM 789 C C . SER A 1 98 ? -13.245 20.129 -19.183 1.00 35.06 98 SER A C 1
ATOM 791 O O . SER A 1 98 ? -12.218 20.715 -18.843 1.00 35.06 98 SER A O 1
ATOM 793 N N . ASN A 1 99 ? -13.336 19.296 -20.218 1.00 37.31 99 ASN A N 1
ATOM 794 C CA . ASN A 1 99 ? -12.340 19.076 -21.260 1.00 37.31 99 ASN A CA 1
ATOM 795 C C . ASN A 1 99 ? -11.360 20.247 -21.391 1.00 37.31 99 ASN A C 1
ATOM 797 O O . ASN A 1 99 ? -11.748 21.341 -21.804 1.00 37.31 99 ASN A O 1
ATOM 801 N N . ALA A 1 100 ? -10.096 20.000 -21.050 1.00 38.28 100 ALA A N 1
ATOM 802 C CA . ALA A 1 100 ? -9.008 20.956 -21.162 1.00 38.28 100 ALA A CA 1
ATOM 803 C C . ALA A 1 100 ? -8.708 21.267 -22.640 1.00 38.28 100 ALA A C 1
ATOM 805 O O . ALA A 1 100 ? -7.709 20.836 -23.207 1.00 38.28 100 ALA A O 1
ATOM 806 N N . ARG A 1 101 ? -9.574 22.054 -23.283 1.00 40.09 101 ARG A N 1
ATOM 807 C CA . ARG A 1 101 ? -9.222 22.839 -24.466 1.00 40.09 101 ARG A CA 1
ATOM 808 C C . ARG A 1 101 ? -8.624 24.163 -23.995 1.00 40.09 101 ARG A C 1
ATOM 810 O O . ARG A 1 101 ? -9.288 25.189 -23.973 1.00 40.09 101 ARG A O 1
ATOM 817 N N . GLY A 1 102 ? -7.351 24.106 -23.610 1.00 44.28 102 GLY A N 1
ATOM 818 C CA . GLY A 1 102 ? -6.411 25.219 -23.772 1.00 44.28 102 GLY A CA 1
ATOM 819 C C . GLY A 1 102 ? -6.696 26.541 -23.050 1.00 44.28 102 GLY A C 1
ATOM 820 O O . GLY A 1 102 ? -6.257 27.571 -23.554 1.00 44.28 102 GLY A O 1
ATOM 821 N N . GLN A 1 103 ? -7.371 26.557 -21.898 1.00 43.22 103 GLN A N 1
ATOM 822 C CA . GLN A 1 103 ? -7.514 27.784 -21.103 1.00 43.22 103 GLN A CA 1
ATOM 823 C C . GLN A 1 103 ? -6.786 27.661 -19.759 1.00 43.22 103 GLN A C 1
ATOM 825 O O . GLN A 1 103 ? -7.106 26.809 -18.933 1.00 43.22 103 GLN A O 1
ATOM 830 N N . LEU A 1 104 ? -5.772 28.510 -19.564 1.00 44.25 104 LEU A N 1
ATOM 831 C CA . LEU A 1 104 ? -5.026 28.642 -18.313 1.00 44.25 104 LEU A CA 1
ATOM 832 C C . LEU A 1 104 ? -5.967 29.161 -17.218 1.00 44.25 104 LEU A C 1
ATOM 834 O O . LEU A 1 104 ? -6.432 30.299 -17.278 1.00 44.25 104 LEU A O 1
ATOM 838 N N . VAL A 1 105 ? -6.250 28.326 -16.219 1.00 45.31 105 VAL A N 1
ATOM 839 C CA . VAL A 1 105 ? -7.031 28.715 -15.039 1.00 45.31 105 VAL A CA 1
ATOM 840 C C . VAL A 1 105 ? -6.137 29.550 -14.119 1.00 45.31 105 VAL A C 1
ATOM 842 O O . VAL A 1 105 ? -5.078 29.095 -13.688 1.00 45.31 105 VAL A O 1
ATOM 845 N N . HIS A 1 106 ? -6.549 30.783 -13.819 1.00 39.28 106 HIS A N 1
ATOM 846 C CA . HIS A 1 106 ? -5.858 31.640 -12.854 1.00 39.28 106 HIS A CA 1
ATOM 847 C C . HIS A 1 106 ? -5.929 31.022 -11.449 1.00 39.28 106 HIS A C 1
ATOM 849 O O . HIS A 1 106 ? -6.995 30.961 -10.840 1.00 39.28 106 HIS A O 1
ATOM 855 N N . GLY A 1 107 ? -4.784 30.578 -10.925 1.00 41.16 107 GLY A N 1
ATOM 856 C CA . GLY A 1 107 ? -4.673 30.061 -9.562 1.00 41.16 107 GLY A CA 1
ATOM 857 C C . GLY A 1 107 ? -4.857 31.170 -8.526 1.00 41.16 107 GLY A C 1
ATOM 858 O O . GLY A 1 107 ? -3.992 32.034 -8.370 1.00 41.16 107 GLY A O 1
ATOM 859 N N . ALA A 1 108 ? -5.976 31.144 -7.804 1.00 43.16 108 ALA A N 1
ATOM 860 C CA . ALA A 1 108 ? -6.179 31.985 -6.632 1.00 43.16 108 ALA A CA 1
ATOM 861 C C . ALA A 1 108 ? -5.289 31.479 -5.485 1.00 43.16 108 ALA A C 1
ATOM 863 O O . ALA A 1 108 ? -5.435 30.347 -5.021 1.00 43.16 108 ALA A O 1
ATOM 864 N N . LYS A 1 109 ? -4.352 32.315 -5.025 1.00 40.72 109 LYS A N 1
ATOM 865 C CA . LYS A 1 109 ? -3.508 32.020 -3.860 1.00 40.72 109 LYS A CA 1
ATOM 866 C C . LYS A 1 109 ? -4.373 32.054 -2.600 1.00 40.72 109 LYS A C 1
ATOM 868 O O . LYS A 1 109 ? -4.733 33.135 -2.141 1.00 40.72 109 LYS A O 1
ATOM 873 N N . HIS A 1 110 ? -4.693 30.887 -2.053 1.00 44.81 110 HIS A N 1
ATOM 874 C CA . HIS A 1 110 ? -5.327 30.773 -0.744 1.00 44.81 110 HIS A CA 1
ATOM 875 C C . HIS A 1 110 ? -4.216 30.810 0.311 1.00 44.81 110 HIS A C 1
ATOM 877 O O . HIS A 1 110 ? -3.263 30.032 0.260 1.00 44.81 110 HIS A O 1
ATOM 883 N N . GLY A 1 111 ? -4.273 31.795 1.208 1.00 41.88 111 GLY A N 1
ATOM 884 C CA . GLY A 1 111 ? -3.346 31.887 2.329 1.00 41.88 111 GLY A CA 1
ATOM 885 C C . GLY A 1 111 ? -3.720 30.842 3.372 1.00 41.88 111 GLY A C 1
ATOM 886 O O . GLY A 1 111 ? -4.822 30.892 3.910 1.00 41.88 111 GLY A O 1
ATOM 887 N N . VAL A 1 112 ? -2.809 29.917 3.668 1.00 43.25 112 VAL A N 1
ATOM 888 C CA . VAL A 1 112 ? -2.996 28.907 4.718 1.00 43.25 112 VAL A CA 1
ATOM 889 C C . VAL A 1 112 ? -2.928 29.608 6.080 1.00 43.25 112 VAL A C 1
ATOM 891 O O . VAL A 1 112 ? -1.857 29.756 6.666 1.00 43.25 112 VAL A O 1
ATOM 894 N N . SER A 1 113 ? -4.055 30.117 6.580 1.00 46.94 113 SER A N 1
ATOM 895 C CA . SER A 1 113 ? -4.149 30.569 7.972 1.00 46.94 113 SER A CA 1
ATOM 896 C C . SER A 1 113 ? -4.069 29.354 8.898 1.00 46.94 113 SER A C 1
ATOM 898 O O . SER A 1 113 ? -4.717 28.343 8.629 1.00 46.94 113 SER A O 1
ATOM 900 N N . SER A 1 114 ? -3.310 29.439 9.994 1.00 51.47 114 SER A N 1
ATOM 901 C CA . SER A 1 114 ? -3.228 28.371 10.994 1.00 51.47 114 SER A CA 1
ATOM 902 C C . SER A 1 114 ? -4.613 28.077 11.583 1.00 51.47 114 SER A C 1
ATOM 904 O O . SER A 1 114 ? -5.171 28.853 12.358 1.00 51.47 114 SER A O 1
ATOM 906 N N . PHE A 1 115 ? -5.206 26.952 11.184 1.00 56.22 115 PHE A N 1
ATOM 907 C CA . PHE A 1 115 ? -6.554 26.588 11.601 1.00 56.22 115 PHE A CA 1
ATOM 908 C C . PHE A 1 115 ? -6.548 26.011 13.023 1.00 56.22 115 PHE A C 1
ATOM 910 O O . PHE A 1 115 ? -5.899 25.001 13.298 1.00 56.22 115 PHE A O 1
ATOM 917 N N . GLN A 1 116 ? -7.316 26.615 13.933 1.00 62.78 116 GLN A N 1
ATOM 918 C CA . GLN A 1 116 ? -7.604 26.040 15.248 1.00 62.78 116 GLN A CA 1
ATOM 919 C C . GLN A 1 116 ? -8.871 25.173 15.153 1.00 62.78 116 GLN A C 1
ATOM 921 O O . GLN A 1 116 ? -9.982 25.671 15.324 1.00 62.78 116 GLN A O 1
ATOM 926 N N . ASN A 1 117 ? -8.732 23.868 14.875 1.00 70.31 117 ASN A N 1
ATOM 927 C CA . ASN A 1 117 ? -9.864 22.938 14.999 1.00 70.31 117 ASN A CA 1
ATOM 928 C C . ASN A 1 117 ? -9.987 22.475 16.463 1.00 70.31 117 ASN A C 1
ATOM 930 O O . ASN A 1 117 ? -9.001 21.963 17.001 1.00 70.31 117 ASN A O 1
ATOM 934 N N . PRO A 1 118 ? -11.173 22.542 17.099 1.00 78.50 118 PRO A N 1
ATOM 935 C CA . PRO A 1 118 ? -11.361 22.038 18.465 1.00 78.50 118 PRO A CA 1
ATOM 936 C C . PRO A 1 118 ? -11.032 20.540 18.618 1.00 78.50 118 PRO A C 1
ATOM 938 O O . PRO A 1 118 ? -10.709 20.085 19.714 1.00 78.50 118 PRO A O 1
ATOM 941 N N . SER A 1 119 ? -11.052 19.775 17.522 1.00 82.50 119 SER A N 1
ATOM 942 C CA . SER A 1 119 ? -10.732 18.344 17.495 1.00 82.50 119 SER A CA 1
ATOM 943 C C . SER A 1 119 ? -9.232 18.051 17.561 1.00 82.50 119 SER A C 1
ATOM 945 O O . SER A 1 119 ? -8.862 16.938 17.923 1.00 82.50 119 SER A O 1
ATOM 947 N N . VAL A 1 120 ? -8.353 19.024 17.280 1.00 82.06 120 VAL A N 1
ATOM 948 C CA . VAL A 1 120 ? -6.888 18.821 17.273 1.00 82.06 120 VAL A CA 1
ATOM 949 C C . VAL A 1 120 ? -6.387 18.320 18.628 1.00 82.06 120 VAL A C 1
ATOM 951 O O . VAL A 1 120 ? -5.630 17.354 18.688 1.00 82.06 120 VAL A O 1
ATOM 954 N N . GLY A 1 121 ? -6.872 18.894 19.734 1.00 84.75 121 GLY A N 1
ATOM 955 C CA . GLY A 1 121 ? -6.502 18.428 21.075 1.00 84.75 121 GLY A CA 1
ATOM 956 C C . GLY A 1 121 ? -6.954 16.990 21.368 1.00 84.75 121 GLY A C 1
ATOM 957 O O . GLY A 1 121 ? -6.284 16.266 22.103 1.00 84.75 121 GLY A O 1
ATOM 958 N N . VAL A 1 122 ? -8.071 16.555 20.778 1.00 86.69 122 VAL A N 1
ATOM 959 C CA . VAL A 1 122 ? -8.586 15.184 20.916 1.00 86.69 122 VAL A CA 1
ATOM 960 C C . VAL A 1 122 ? -7.760 14.212 20.070 1.00 86.69 122 VAL A C 1
ATOM 962 O O . VAL A 1 122 ? -7.376 13.161 20.582 1.00 86.69 122 VAL A O 1
ATOM 965 N N . ILE A 1 123 ? -7.408 14.594 18.836 1.00 88.12 123 ILE A N 1
ATOM 966 C CA . ILE A 1 123 ? -6.517 13.831 17.945 1.00 88.12 123 ILE A CA 1
ATOM 967 C C . ILE A 1 123 ? -5.198 13.523 18.665 1.00 88.12 123 ILE A C 1
ATOM 969 O O . ILE A 1 123 ? -4.854 12.354 18.847 1.00 88.12 123 ILE A O 1
ATOM 973 N N . TYR A 1 124 ? -4.505 14.551 19.171 1.00 87.00 124 TYR A N 1
ATOM 974 C CA . TYR A 1 124 ? -3.224 14.364 19.863 1.00 87.00 124 TYR A CA 1
ATOM 975 C C . TYR A 1 124 ? -3.347 13.508 21.125 1.00 87.00 124 TYR A C 1
ATOM 977 O O . TYR A 1 124 ? -2.489 12.664 21.381 1.00 87.00 124 TYR A O 1
ATOM 985 N N . ARG A 1 125 ? -4.424 13.673 21.904 1.00 90.38 125 ARG A N 1
ATOM 986 C CA . ARG A 1 125 ? -4.658 12.865 23.108 1.00 90.38 125 ARG A CA 1
ATOM 987 C C . ARG A 1 125 ? -4.773 11.376 22.779 1.00 90.38 125 ARG A C 1
ATOM 989 O O . ARG A 1 125 ? -4.161 10.556 23.462 1.00 90.38 125 ARG A O 1
ATOM 996 N N . HIS A 1 126 ? -5.555 11.020 21.761 1.00 90.62 126 HIS A N 1
ATOM 997 C CA . HIS A 1 126 ? -5.732 9.622 21.364 1.00 90.62 126 HIS A CA 1
ATOM 998 C C . HIS A 1 126 ? -4.486 9.045 20.690 1.00 90.62 126 HIS A C 1
ATOM 1000 O O . HIS A 1 126 ? -4.136 7.892 20.943 1.00 90.62 126 HIS A O 1
ATOM 1006 N N . HIS A 1 127 ? -3.764 9.852 19.915 1.00 89.25 127 HIS A N 1
ATOM 1007 C CA . HIS A 1 127 ? -2.471 9.464 19.364 1.00 89.25 127 HIS A CA 1
ATOM 1008 C C . HIS A 1 127 ? -1.445 9.164 20.475 1.00 89.25 127 HIS A C 1
ATOM 1010 O O . HIS A 1 127 ? -0.861 8.083 20.507 1.00 89.25 127 HIS A O 1
ATOM 1016 N N . GLN A 1 128 ? -1.304 10.047 21.472 1.00 90.44 128 GLN A N 1
ATOM 1017 C CA . GLN A 1 128 ? -0.404 9.825 22.610 1.00 90.44 128 GLN A CA 1
ATOM 1018 C C . GLN A 1 128 ? -0.811 8.606 23.454 1.00 90.44 128 GLN A C 1
ATOM 1020 O O . GLN A 1 128 ? 0.054 7.870 23.931 1.00 90.44 128 GLN A O 1
ATOM 1025 N N . ARG A 1 129 ? -2.118 8.376 23.647 1.00 92.25 129 ARG A N 1
ATOM 1026 C CA . ARG A 1 129 ? -2.620 7.172 24.332 1.00 92.25 129 ARG A CA 1
ATOM 1027 C C . ARG A 1 129 ? -2.243 5.902 23.570 1.00 92.25 129 ARG A C 1
ATOM 1029 O O . ARG A 1 129 ? -1.814 4.945 24.201 1.00 92.25 129 ARG A O 1
ATOM 1036 N N . THR A 1 130 ? -2.349 5.925 22.242 1.00 92.44 130 THR A N 1
ATOM 1037 C CA . THR A 1 130 ? -1.956 4.807 21.371 1.00 92.44 130 THR A CA 1
ATOM 1038 C C . THR A 1 130 ? -0.473 4.486 21.527 1.00 92.44 130 THR A C 1
ATOM 1040 O O . THR A 1 130 ? -0.131 3.344 21.806 1.00 92.44 130 THR A O 1
ATOM 1043 N N . LEU A 1 131 ? 0.403 5.493 21.422 1.00 91.69 131 LEU A N 1
ATOM 1044 C CA . LEU A 1 131 ? 1.851 5.309 21.575 1.00 91.69 131 LEU A CA 1
ATOM 1045 C C . LEU A 1 131 ? 2.226 4.733 22.945 1.00 91.69 131 LEU A C 1
ATOM 1047 O O . LEU A 1 131 ? 3.105 3.882 23.036 1.00 91.69 131 LEU A O 1
ATOM 1051 N N . ARG A 1 132 ? 1.553 5.187 24.009 1.00 94.19 132 ARG A N 1
ATOM 1052 C CA . ARG A 1 132 ? 1.782 4.680 25.366 1.00 94.19 132 ARG A CA 1
ATOM 1053 C C . ARG A 1 132 ? 1.376 3.216 25.497 1.00 94.19 132 ARG A C 1
ATOM 1055 O O . ARG A 1 132 ? 2.204 2.420 25.917 1.00 94.19 132 ARG A O 1
ATOM 1062 N N . GLN A 1 133 ? 0.147 2.879 25.100 1.00 93.94 133 GLN A N 1
ATOM 1063 C CA . GLN A 1 133 ? -0.359 1.508 25.187 1.00 93.94 133 GLN A CA 1
ATOM 1064 C C . GLN A 1 133 ? 0.495 0.556 24.350 1.00 93.94 133 GLN A C 1
ATOM 1066 O O . GLN A 1 133 ? 0.922 -0.475 24.841 1.00 93.94 133 GLN A O 1
ATOM 1071 N N . LEU A 1 134 ? 0.828 0.940 23.116 1.00 93.12 134 LEU A N 1
ATOM 1072 C CA . LEU A 1 134 ? 1.670 0.117 22.254 1.00 93.12 134 LEU A CA 1
ATOM 1073 C C . LEU A 1 134 ? 3.081 -0.060 22.833 1.00 93.12 134 LEU A C 1
ATOM 1075 O O . LEU A 1 134 ? 3.676 -1.122 22.698 1.00 93.12 134 LEU A O 1
ATOM 1079 N N . GLY A 1 135 ? 3.616 0.963 23.505 1.00 93.44 135 GLY A N 1
ATOM 1080 C CA . GLY A 1 135 ? 4.871 0.857 24.246 1.00 93.44 135 GLY A CA 1
ATOM 1081 C C . GLY A 1 135 ? 4.792 -0.122 25.421 1.00 93.44 135 GLY A C 1
ATOM 1082 O O . GLY A 1 135 ? 5.749 -0.851 25.664 1.00 93.44 135 GLY A O 1
ATOM 1083 N N . GLU A 1 136 ? 3.669 -0.167 26.136 1.00 94.56 136 GLU A N 1
ATOM 1084 C CA . GLU A 1 136 ? 3.413 -1.158 27.191 1.00 94.56 136 GLU A CA 1
ATOM 1085 C C . GLU A 1 136 ? 3.310 -2.572 26.594 1.00 94.56 136 GLU A C 1
ATOM 1087 O O . GLU A 1 136 ? 4.051 -3.460 27.016 1.00 94.56 136 GLU A O 1
ATOM 1092 N N . ASP A 1 137 ? 2.511 -2.750 25.538 1.00 93.88 137 ASP A N 1
ATOM 1093 C CA . ASP A 1 137 ? 2.308 -4.035 24.854 1.00 93.88 137 ASP A CA 1
ATOM 1094 C C . ASP A 1 137 ? 3.613 -4.583 24.239 1.00 93.88 137 ASP A C 1
ATOM 1096 O O . ASP A 1 137 ? 3.860 -5.786 24.240 1.00 93.88 137 ASP A O 1
ATOM 1100 N N . LEU A 1 138 ? 4.489 -3.709 23.729 1.00 92.94 138 LEU A N 1
ATOM 1101 C CA . LEU A 1 138 ? 5.808 -4.096 23.214 1.00 92.94 138 LEU A CA 1
ATOM 1102 C C . LEU A 1 138 ? 6.790 -4.484 24.327 1.00 92.94 138 LEU A C 1
ATOM 1104 O O . LEU A 1 138 ? 7.731 -5.240 24.074 1.00 92.94 138 LEU A O 1
ATOM 1108 N N . ASN A 1 139 ? 6.615 -3.974 25.545 1.00 94.25 139 ASN A N 1
ATOM 1109 C CA . ASN A 1 139 ? 7.451 -4.351 26.684 1.00 94.25 139 ASN A CA 1
ATOM 1110 C C . ASN A 1 139 ? 7.016 -5.685 27.303 1.00 94.25 139 ASN A C 1
ATOM 1112 O O . ASN A 1 139 ? 7.864 -6.385 27.860 1.00 94.25 139 ASN A O 1
ATOM 1116 N N . ASP A 1 140 ? 5.753 -6.068 27.135 1.00 94.31 140 ASP A N 1
ATOM 1117 C CA . ASP A 1 140 ? 5.213 -7.365 27.533 1.00 94.31 140 ASP A CA 1
ATOM 1118 C C . ASP A 1 140 ? 5.746 -8.498 26.628 1.00 94.31 140 ASP A C 1
ATOM 1120 O O . ASP A 1 140 ? 5.707 -8.421 25.399 1.00 94.31 140 ASP A O 1
ATOM 1124 N N . ALA A 1 141 ? 6.294 -9.553 27.237 1.00 91.50 141 ALA A N 1
ATOM 1125 C CA . ALA A 1 141 ? 6.908 -10.666 26.514 1.00 91.50 141 ALA A CA 1
ATOM 1126 C C . ALA A 1 141 ? 5.894 -11.510 25.722 1.00 91.50 141 ALA A C 1
ATOM 1128 O O . ALA A 1 141 ? 6.255 -12.038 24.667 1.00 91.50 141 ALA A O 1
ATOM 1129 N N . ASP A 1 142 ? 4.652 -11.602 26.196 1.00 90.12 142 ASP A N 1
ATOM 1130 C CA . ASP A 1 142 ? 3.595 -12.401 25.578 1.00 90.12 142 ASP A CA 1
ATOM 1131 C C . ASP A 1 142 ? 2.926 -11.635 24.426 1.00 90.12 142 ASP A C 1
ATOM 1133 O O . ASP A 1 142 ? 2.513 -12.225 23.424 1.00 90.12 142 ASP A O 1
ATOM 1137 N N . LEU A 1 143 ? 2.859 -10.303 24.528 1.00 90.12 143 LEU A N 1
ATOM 1138 C CA . LEU A 1 143 ? 2.174 -9.461 23.543 1.00 90.12 143 LEU A CA 1
ATOM 1139 C C . LEU A 1 143 ? 3.078 -8.935 22.428 1.00 90.12 143 LEU A C 1
ATOM 1141 O O . LEU A 1 143 ? 2.580 -8.747 21.315 1.00 90.12 143 LEU A O 1
ATOM 1145 N N . ARG A 1 144 ? 4.382 -8.733 22.676 1.00 89.81 144 ARG A N 1
ATOM 1146 C CA . ARG A 1 144 ? 5.326 -8.036 21.772 1.00 89.81 144 ARG A CA 1
ATOM 1147 C C . ARG A 1 144 ? 5.274 -8.476 20.309 1.00 89.81 144 ARG A C 1
ATOM 1149 O O . ARG A 1 144 ? 5.485 -7.656 19.418 1.00 89.81 144 ARG A O 1
ATOM 1156 N N . TYR A 1 145 ? 5.025 -9.759 20.058 1.00 90.25 145 TYR A N 1
ATOM 1157 C CA . TYR A 1 145 ? 4.965 -10.325 18.708 1.00 90.25 145 TYR A CA 1
ATOM 1158 C C . TYR A 1 145 ? 3.566 -10.829 18.318 1.00 90.25 145 TYR A C 1
ATOM 1160 O O . TYR A 1 145 ? 3.408 -11.468 17.281 1.00 90.25 145 TYR A O 1
ATOM 1168 N N . SER A 1 146 ? 2.532 -10.547 19.109 1.00 90.06 146 SER A N 1
ATOM 1169 C CA . SER A 1 146 ? 1.153 -10.946 18.807 1.00 90.06 146 SER A CA 1
ATOM 1170 C C . SER A 1 146 ? 0.627 -10.321 17.505 1.00 90.06 146 SER A C 1
ATOM 1172 O O . SER A 1 146 ? 1.100 -9.273 17.057 1.00 90.06 146 SER A O 1
ATOM 1174 N N . ASP A 1 147 ? -0.386 -10.952 16.898 1.00 89.69 147 ASP A N 1
ATOM 1175 C CA . ASP A 1 147 ? -1.089 -10.391 15.731 1.00 89.69 147 ASP A CA 1
ATOM 1176 C C . ASP A 1 147 ? -1.670 -9.008 16.047 1.00 89.69 147 ASP A C 1
ATOM 1178 O O . ASP A 1 147 ? -1.564 -8.092 15.234 1.00 89.69 147 ASP A O 1
ATOM 1182 N N . THR A 1 148 ? -2.212 -8.834 17.255 1.00 89.06 148 THR A N 1
ATOM 1183 C CA . THR A 1 148 ? -2.778 -7.566 17.730 1.00 89.06 148 THR A CA 1
ATOM 1184 C C . THR A 1 148 ? -1.748 -6.442 17.710 1.00 89.06 148 THR A C 1
ATOM 1186 O O . THR A 1 148 ? -2.040 -5.364 17.194 1.00 89.06 148 THR A O 1
ATOM 1189 N N . VAL A 1 149 ? -0.532 -6.685 18.214 1.00 92.81 149 VAL A N 1
ATOM 1190 C CA . VAL A 1 149 ? 0.540 -5.676 18.211 1.00 92.81 149 VAL A CA 1
ATOM 1191 C C . VAL A 1 149 ? 0.997 -5.366 16.787 1.00 92.81 149 VAL A C 1
ATOM 1193 O O . VAL A 1 149 ? 1.164 -4.195 16.450 1.00 92.81 149 VAL A O 1
ATOM 1196 N N . LEU A 1 150 ? 1.136 -6.373 15.918 1.00 93.88 150 LEU A N 1
ATOM 1197 C CA . LEU A 1 150 ? 1.503 -6.144 14.517 1.00 93.88 150 LEU A CA 1
ATOM 1198 C C . LEU A 1 150 ? 0.451 -5.296 13.782 1.00 93.88 150 LEU A C 1
ATOM 1200 O O . LEU A 1 150 ? 0.797 -4.301 13.143 1.00 93.88 150 LEU A O 1
ATOM 1204 N N . VAL A 1 151 ? -0.831 -5.650 13.909 1.00 92.38 151 VAL A N 1
ATOM 1205 C CA . VAL A 1 151 ? -1.946 -4.885 13.331 1.00 92.38 151 VAL A CA 1
ATOM 1206 C C . VAL A 1 151 ? -1.979 -3.469 13.899 1.00 92.38 151 VAL A C 1
ATOM 1208 O O . VAL A 1 151 ? -2.180 -2.518 13.142 1.00 92.38 151 VAL A O 1
ATOM 1211 N N . ALA A 1 152 ? -1.727 -3.295 15.199 1.00 92.88 152 ALA A N 1
ATOM 1212 C CA . ALA A 1 152 ? -1.701 -1.981 15.826 1.00 92.88 152 ALA A CA 1
ATOM 1213 C C . ALA A 1 152 ? -0.550 -1.103 15.306 1.00 92.88 152 ALA A C 1
ATOM 1215 O O . ALA A 1 152 ? -0.784 0.057 14.971 1.00 92.88 152 ALA A O 1
ATOM 1216 N N . VAL A 1 153 ? 0.665 -1.649 15.160 1.00 94.75 153 VAL A N 1
ATOM 1217 C CA . VAL A 1 153 ? 1.822 -0.941 14.574 1.00 94.75 153 VAL A CA 1
ATOM 1218 C C . VAL A 1 153 ? 1.528 -0.506 13.136 1.00 94.75 153 VAL A C 1
ATOM 1220 O O . VAL A 1 153 ? 1.763 0.648 12.775 1.00 94.75 153 VAL A O 1
ATOM 1223 N N . ILE A 1 154 ? 0.988 -1.410 12.312 1.00 94.06 154 ILE A N 1
ATOM 1224 C CA . ILE A 1 154 ? 0.654 -1.117 10.911 1.00 94.06 154 ILE A CA 1
ATOM 1225 C C . ILE A 1 154 ? -0.462 -0.067 10.824 1.00 94.06 154 ILE A C 1
ATOM 1227 O O . ILE A 1 154 ? -0.391 0.858 10.014 1.00 94.06 154 ILE A O 1
ATOM 1231 N N . THR A 1 155 ? -1.477 -0.168 11.680 1.00 91.31 155 THR A N 1
ATOM 1232 C CA . THR A 1 155 ? -2.574 0.806 11.729 1.00 91.31 155 THR A CA 1
ATOM 1233 C C . THR A 1 155 ? -2.059 2.177 12.155 1.00 91.31 155 THR A C 1
ATOM 1235 O O . THR A 1 155 ? -2.394 3.175 11.523 1.00 91.31 155 THR A O 1
ATOM 1238 N N . LEU A 1 156 ? -1.189 2.244 13.166 1.00 91.56 156 LEU A N 1
ATOM 1239 C CA . LEU A 1 156 ? -0.577 3.493 13.615 1.00 91.56 156 LEU A CA 1
ATOM 1240 C C . LEU A 1 156 ? 0.246 4.145 12.501 1.00 91.56 156 LEU A C 1
ATOM 1242 O O . LEU A 1 156 ? 0.097 5.342 12.259 1.00 91.56 156 LEU A O 1
ATOM 1246 N N . MET A 1 157 ? 1.051 3.355 11.784 1.00 91.50 157 MET A N 1
ATOM 1247 C CA . MET A 1 157 ? 1.774 3.809 10.594 1.00 91.50 157 MET A CA 1
ATOM 1248 C C . MET A 1 157 ? 0.818 4.453 9.580 1.00 91.50 157 MET A C 1
ATOM 1250 O O . MET A 1 157 ? 1.080 5.555 9.102 1.00 91.50 157 MET A O 1
ATOM 1254 N N . ARG A 1 158 ? -0.321 3.812 9.297 1.00 88.00 158 ARG A N 1
ATOM 1255 C CA . ARG A 1 158 ? -1.336 4.335 8.373 1.00 88.00 158 ARG A CA 1
ATOM 1256 C C . ARG A 1 158 ? -1.955 5.653 8.858 1.00 88.00 158 ARG A C 1
ATOM 1258 O O . ARG A 1 158 ? -2.073 6.595 8.075 1.00 88.00 158 ARG A O 1
ATOM 1265 N N . VAL A 1 159 ? -2.305 5.748 10.144 1.00 87.62 159 VAL A N 1
ATOM 1266 C CA . VAL A 1 159 ? -2.842 6.982 10.754 1.00 87.62 159 VAL A CA 1
ATOM 1267 C C . VAL A 1 159 ? -1.838 8.131 10.657 1.00 87.62 159 VAL A C 1
ATOM 1269 O O . VAL A 1 159 ? -2.209 9.256 10.328 1.00 87.62 159 VAL A O 1
ATOM 1272 N N . GLU A 1 160 ? -0.560 7.863 10.910 1.00 87.38 160 GLU A N 1
ATOM 1273 C CA . GLU A 1 160 ? 0.492 8.875 10.829 1.00 87.38 160 GLU A CA 1
ATOM 1274 C C . GLU A 1 160 ? 0.747 9.363 9.397 1.00 87.38 160 GLU A C 1
ATOM 1276 O O . GLU A 1 160 ? 0.990 10.554 9.189 1.00 87.38 160 GLU A O 1
ATOM 1281 N N . ILE A 1 161 ? 0.640 8.478 8.403 1.00 85.38 161 ILE A N 1
ATOM 1282 C CA . ILE A 1 161 ? 0.746 8.846 6.983 1.00 85.38 161 ILE A CA 1
ATOM 1283 C C . ILE A 1 161 ? -0.415 9.757 6.573 1.00 85.38 161 ILE A C 1
ATOM 1285 O O . ILE A 1 161 ? -0.189 10.805 5.962 1.00 85.38 161 ILE A O 1
ATOM 1289 N N . GLN A 1 162 ? -1.645 9.434 6.989 1.00 81.88 162 GLN A N 1
ATOM 1290 C CA . GLN A 1 162 ? -2.817 10.287 6.756 1.00 81.88 162 GLN A CA 1
ATOM 1291 C C . GLN A 1 162 ? -2.626 11.703 7.325 1.00 81.88 162 GLN A C 1
ATOM 1293 O O . GLN A 1 162 ? -3.110 12.680 6.757 1.00 81.88 162 GLN A O 1
ATOM 1298 N N . GLN A 1 163 ? -1.899 11.834 8.435 1.00 75.00 163 GLN A N 1
ATOM 1299 C CA . GLN A 1 163 ? -1.624 13.123 9.067 1.00 75.00 163 GLN A CA 1
ATOM 1300 C C . GLN A 1 163 ? -0.534 13.942 8.354 1.00 75.00 163 GLN A C 1
ATOM 1302 O O . GLN A 1 163 ? -0.367 15.107 8.705 1.00 75.00 163 GLN A O 1
ATOM 1307 N N . SER A 1 164 ? 0.180 13.368 7.371 1.00 65.00 164 SER A N 1
ATOM 1308 C CA . SER A 1 164 ? 1.079 14.007 6.380 1.00 65.00 164 SER A CA 1
ATOM 1309 C C . SER A 1 164 ? 2.131 15.023 6.883 1.00 65.00 164 SER A C 1
ATOM 1311 O O . SER A 1 164 ? 2.839 15.610 6.070 1.00 65.00 164 SER A O 1
ATOM 1313 N N . ALA A 1 165 ? 2.288 15.234 8.194 1.00 50.06 165 ALA A N 1
ATOM 1314 C CA . ALA A 1 165 ? 3.170 16.267 8.749 1.00 50.06 165 ALA A CA 1
ATOM 1315 C C . ALA A 1 165 ? 3.840 15.912 10.092 1.00 50.06 165 ALA A C 1
ATOM 1317 O O . ALA A 1 165 ? 4.776 16.601 10.489 1.00 50.06 165 ALA A O 1
ATOM 1318 N N . PHE A 1 166 ? 3.406 14.859 10.801 1.00 52.09 166 PHE A N 1
ATOM 1319 C CA . PHE A 1 166 ? 3.829 14.615 12.195 1.00 52.09 166 PHE A CA 1
ATOM 1320 C C . PHE A 1 166 ? 4.243 13.170 12.522 1.00 52.09 166 PHE A C 1
ATOM 1322 O O . PHE A 1 166 ? 4.436 12.842 13.689 1.00 52.09 166 PHE A O 1
ATOM 1329 N N . GLY A 1 167 ? 4.390 12.302 11.521 1.00 59.72 167 GLY A N 1
ATOM 1330 C CA . GLY A 1 167 ? 4.575 10.869 11.744 1.00 59.72 167 GLY A CA 1
ATOM 1331 C C . GLY A 1 167 ? 6.025 10.400 11.764 1.00 59.72 167 GLY A C 1
ATOM 1332 O O . GLY A 1 167 ? 6.773 10.664 10.824 1.00 59.72 167 GLY A O 1
ATOM 1333 N N . ALA A 1 168 ? 6.384 9.588 12.757 1.00 78.69 168 ALA A N 1
ATOM 1334 C CA . ALA A 1 168 ? 7.571 8.737 12.725 1.00 78.69 168 ALA A CA 1
ATOM 1335 C C . ALA A 1 168 ? 7.272 7.412 11.991 1.00 78.69 168 ALA A C 1
ATOM 1337 O O . ALA A 1 168 ? 7.822 6.367 12.340 1.00 78.69 168 ALA A O 1
ATOM 1338 N N . TRP A 1 169 ? 6.427 7.456 10.952 1.00 86.88 169 TRP A N 1
ATOM 1339 C CA . TRP A 1 169 ? 5.941 6.285 10.223 1.00 86.88 169 TRP A CA 1
ATOM 1340 C C . TRP A 1 169 ? 7.055 5.342 9.730 1.00 86.88 169 TRP A C 1
ATOM 1342 O O . TRP A 1 169 ? 6.838 4.129 9.793 1.00 86.88 169 TRP A O 1
ATOM 1352 N N . PRO A 1 170 ? 8.272 5.802 9.337 1.00 87.19 170 PRO A N 1
ATOM 1353 C CA . PRO A 1 170 ? 9.348 4.881 8.971 1.00 87.19 170 PRO A CA 1
ATOM 1354 C C . PRO A 1 170 ? 9.819 4.013 10.148 1.00 87.19 170 PRO A C 1
ATOM 1356 O O . PRO A 1 170 ? 10.256 2.880 9.945 1.00 87.19 170 PRO A O 1
ATOM 1359 N N . THR A 1 171 ? 9.718 4.519 11.381 1.00 89.69 171 THR A N 1
ATOM 1360 C CA . THR A 1 171 ? 10.018 3.767 12.607 1.00 89.69 171 THR A CA 1
ATOM 1361 C C . THR A 1 171 ? 9.001 2.652 12.815 1.00 89.69 171 THR A C 1
ATOM 1363 O O . THR A 1 171 ? 9.391 1.523 13.110 1.00 89.69 171 THR A O 1
ATOM 1366 N N . HIS A 1 172 ? 7.713 2.926 12.592 1.00 91.75 172 HIS A N 1
ATOM 1367 C CA . HIS A 1 172 ? 6.653 1.914 12.684 1.00 91.75 172 HIS A CA 1
ATOM 1368 C C . HIS A 1 172 ? 6.786 0.855 11.589 1.00 91.75 172 HIS A C 1
ATOM 1370 O O . HIS A 1 172 ? 6.665 -0.335 11.869 1.00 91.75 172 HIS A O 1
ATOM 1376 N N . LEU A 1 173 ? 7.148 1.259 10.368 1.00 91.44 173 LEU A N 1
ATOM 1377 C CA . LEU A 1 173 ? 7.474 0.323 9.292 1.00 91.44 173 LEU A CA 1
ATOM 1378 C C . LEU A 1 173 ? 8.658 -0.581 9.672 1.00 91.44 173 LEU A C 1
ATOM 1380 O O . LEU A 1 173 ? 8.628 -1.790 9.442 1.00 91.44 173 LEU A O 1
ATOM 1384 N N . HIS A 1 174 ? 9.703 -0.018 10.285 1.00 90.94 174 HIS A N 1
ATOM 1385 C CA . HIS A 1 174 ? 10.837 -0.800 10.777 1.00 90.94 174 HIS A CA 1
ATOM 1386 C C . HIS A 1 174 ? 10.431 -1.778 11.890 1.00 90.94 174 HIS A C 1
ATOM 1388 O O . HIS A 1 174 ? 10.854 -2.935 11.863 1.00 90.94 174 HIS A O 1
ATOM 1394 N N . ALA A 1 175 ? 9.581 -1.347 12.824 1.00 92.75 175 ALA A N 1
ATOM 1395 C CA . ALA A 1 175 ? 9.042 -2.204 13.876 1.00 92.75 175 ALA A CA 1
ATOM 1396 C C . ALA A 1 175 ? 8.209 -3.362 13.297 1.00 92.75 175 ALA A C 1
ATOM 1398 O O . ALA A 1 175 ? 8.427 -4.512 13.676 1.00 92.75 175 ALA A O 1
ATOM 1399 N N . ALA A 1 176 ? 7.336 -3.095 12.320 1.00 94.50 176 ALA A N 1
ATOM 1400 C CA . ALA A 1 176 ? 6.567 -4.130 11.627 1.00 94.50 176 ALA A CA 1
ATOM 1401 C C . ALA A 1 176 ? 7.485 -5.153 10.933 1.00 94.50 176 ALA A C 1
ATOM 1403 O O . ALA A 1 176 ? 7.316 -6.357 11.131 1.00 94.50 176 ALA A O 1
ATOM 1404 N N . ARG A 1 177 ? 8.523 -4.695 10.209 1.00 92.31 177 ARG A N 1
ATOM 1405 C CA . ARG A 1 177 ? 9.539 -5.588 9.614 1.00 92.31 177 ARG A CA 1
ATOM 1406 C C . ARG A 1 177 ? 10.218 -6.464 10.669 1.00 92.31 177 ARG A C 1
ATOM 1408 O O . ARG A 1 177 ? 10.428 -7.651 10.432 1.00 92.31 177 ARG A O 1
ATOM 1415 N N . ALA A 1 178 ? 10.565 -5.895 11.825 1.00 92.25 178 ALA A N 1
ATOM 1416 C CA . ALA A 1 178 ? 11.198 -6.637 12.910 1.00 92.25 178 ALA A CA 1
ATOM 1417 C C . ALA A 1 178 ? 10.266 -7.717 13.484 1.00 92.25 178 ALA A C 1
ATOM 1419 O O . ALA A 1 178 ? 10.698 -8.857 13.632 1.00 92.25 178 ALA A O 1
ATOM 1420 N N . ILE A 1 179 ? 8.994 -7.395 13.741 1.00 94.00 179 ILE A N 1
ATOM 1421 C CA . ILE A 1 179 ? 7.995 -8.359 14.233 1.00 94.00 179 ILE A CA 1
ATOM 1422 C C . ILE A 1 179 ? 7.791 -9.496 13.223 1.00 94.00 179 ILE A C 1
ATOM 1424 O O . ILE A 1 179 ? 7.834 -10.667 13.601 1.00 94.00 179 ILE A O 1
ATOM 1428 N N . ILE A 1 180 ? 7.638 -9.169 11.935 1.00 92.81 180 ILE A N 1
ATOM 1429 C CA . ILE A 1 180 ? 7.475 -10.165 10.866 1.00 92.81 180 ILE A CA 1
ATOM 1430 C C . ILE A 1 180 ? 8.694 -11.095 10.802 1.00 92.81 180 ILE A C 1
ATOM 1432 O O . ILE A 1 180 ? 8.543 -12.316 10.761 1.00 92.81 180 ILE A O 1
ATOM 1436 N N . ALA A 1 181 ? 9.908 -10.541 10.858 1.00 91.62 181 ALA A N 1
ATOM 1437 C CA . ALA A 1 181 ? 11.137 -11.330 10.849 1.00 91.62 181 ALA A CA 1
ATOM 1438 C C . ALA A 1 181 ? 11.247 -12.264 12.069 1.00 91.62 181 ALA A C 1
ATOM 1440 O O . ALA A 1 181 ? 11.625 -13.424 11.915 1.00 91.62 181 ALA A O 1
ATOM 1441 N N . GLN A 1 182 ? 10.878 -11.792 13.266 1.00 92.81 182 GLN A N 1
ATOM 1442 C CA . GLN A 1 182 ? 10.884 -12.611 14.488 1.00 92.81 182 GLN A CA 1
ATOM 1443 C C . GLN A 1 182 ? 9.879 -13.765 14.433 1.00 92.81 182 GLN A C 1
ATOM 1445 O O . GLN A 1 182 ? 10.090 -14.800 15.059 1.00 92.81 182 GLN A O 1
ATOM 1450 N N . ARG A 1 183 ? 8.814 -13.629 13.638 1.00 91.31 183 ARG A N 1
ATOM 1451 C CA . ARG A 1 183 ? 7.787 -14.662 13.448 1.00 91.31 183 ARG A CA 1
ATOM 1452 C C . ARG A 1 183 ? 8.034 -15.586 12.261 1.00 91.31 183 ARG A C 1
ATOM 1454 O O . ARG A 1 183 ? 7.099 -16.203 11.760 1.00 91.31 183 ARG A O 1
ATOM 1461 N N . GLY A 1 184 ? 9.281 -15.706 11.811 1.00 88.94 184 GLY A N 1
ATOM 1462 C CA . GLY A 1 184 ? 9.646 -16.608 10.716 1.00 88.94 184 GLY A CA 1
ATOM 1463 C C . GLY A 1 184 ? 9.428 -16.028 9.316 1.00 88.94 184 GLY A C 1
ATOM 1464 O O . GLY A 1 184 ? 9.432 -16.782 8.345 1.00 88.94 184 GLY A O 1
ATOM 1465 N N . GLY A 1 185 ? 9.271 -14.706 9.199 1.00 89.25 185 GLY A N 1
ATOM 1466 C CA . GLY A 1 185 ? 9.173 -13.998 7.922 1.00 89.25 185 GLY A CA 1
ATOM 1467 C C . GLY A 1 185 ? 7.751 -13.899 7.371 1.00 89.25 185 GLY A C 1
ATOM 1468 O O . GLY A 1 185 ? 6.793 -14.376 7.968 1.00 89.25 185 GLY A O 1
ATOM 1469 N N . PHE A 1 186 ? 7.604 -13.267 6.204 1.00 88.12 186 PHE A N 1
ATOM 1470 C CA . PHE A 1 186 ? 6.293 -12.906 5.646 1.00 88.12 186 PHE A CA 1
ATOM 1471 C C . PHE A 1 186 ? 5.370 -14.116 5.416 1.00 88.12 186 PHE A C 1
ATOM 1473 O O . PHE A 1 186 ? 4.169 -14.053 5.676 1.00 88.12 186 PHE A O 1
ATOM 1480 N N . LYS A 1 187 ? 5.943 -15.255 5.000 1.00 88.06 187 LYS A N 1
ATOM 1481 C CA . LYS A 1 187 ? 5.201 -16.493 4.723 1.00 88.06 187 LYS A CA 1
ATOM 1482 C C . LYS A 1 187 ? 4.396 -16.995 5.928 1.00 88.06 187 LYS A C 1
ATOM 1484 O O . LYS A 1 187 ? 3.386 -17.659 5.722 1.00 88.06 187 LYS A O 1
ATOM 1489 N N . SER A 1 188 ? 4.810 -16.714 7.167 1.00 87.62 188 SER A N 1
ATOM 1490 C CA . SER A 1 188 ? 4.111 -17.220 8.358 1.00 87.62 188 SER A CA 1
ATOM 1491 C C . SER A 1 188 ? 2.731 -16.598 8.564 1.00 87.62 188 SER A C 1
ATOM 1493 O O . SER A 1 188 ? 1.905 -17.200 9.239 1.00 87.62 188 SER A O 1
ATOM 1495 N N . PHE A 1 189 ? 2.445 -15.470 7.912 1.00 85.06 189 PHE A N 1
ATOM 1496 C CA . PHE A 1 189 ? 1.179 -14.749 8.036 1.00 85.06 189 PHE A CA 1
ATOM 1497 C C . PHE A 1 189 ? 0.193 -15.012 6.891 1.00 85.06 189 PHE A C 1
ATOM 1499 O O . PHE A 1 189 ? -0.818 -14.320 6.776 1.00 85.06 189 PHE A O 1
ATOM 1506 N N . LEU A 1 190 ? 0.477 -15.988 6.022 1.00 81.06 190 LEU A N 1
ATOM 1507 C CA . LEU A 1 190 ? -0.454 -16.360 4.960 1.00 81.06 190 LEU A CA 1
ATOM 1508 C C . LEU A 1 190 ? -1.764 -16.923 5.534 1.00 81.06 190 LEU A C 1
ATOM 1510 O O . LEU A 1 190 ? -1.724 -17.603 6.564 1.00 81.06 190 LEU A O 1
ATOM 1514 N N . PRO A 1 191 ? -2.906 -16.729 4.841 1.00 73.19 191 PRO A N 1
ATOM 1515 C CA . PRO A 1 191 ? -4.206 -17.253 5.273 1.00 73.19 191 PRO A CA 1
ATOM 1516 C C . PRO A 1 191 ? -4.191 -18.751 5.596 1.00 73.19 191 PRO A C 1
ATOM 1518 O O . PRO A 1 191 ? -4.837 -19.199 6.539 1.00 73.19 191 PRO A O 1
ATOM 1521 N N . GLU A 1 192 ? -3.406 -19.520 4.837 1.00 74.31 192 GLU A N 1
ATOM 1522 C CA . GLU A 1 192 ? -3.233 -20.969 4.994 1.00 74.31 192 GLU A CA 1
ATOM 1523 C C . GLU A 1 192 ? -2.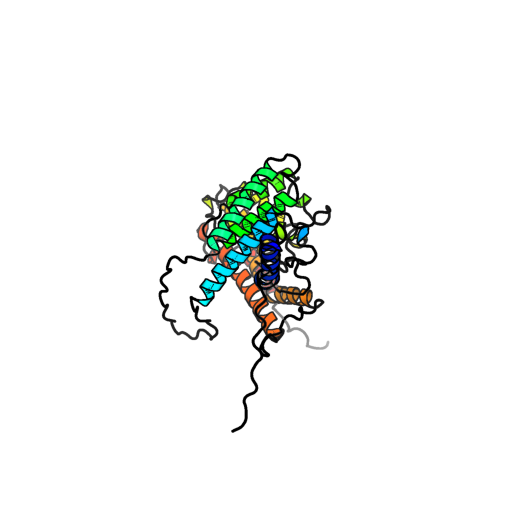671 -21.371 6.368 1.00 74.31 192 GLU A C 1
ATOM 1525 O O . GLU A 1 192 ? -2.891 -22.493 6.817 1.00 74.31 192 GLU A O 1
ATOM 1530 N N . ASN A 1 193 ? -1.996 -20.454 7.067 1.00 68.19 193 ASN A N 1
ATOM 1531 C CA . ASN A 1 193 ? -1.432 -20.685 8.397 1.00 68.19 193 ASN A CA 1
ATOM 1532 C C . ASN A 1 193 ? -2.379 -20.264 9.536 1.00 68.19 193 ASN A C 1
ATOM 1534 O O . ASN A 1 193 ? -1.964 -20.207 10.692 1.00 68.19 193 ASN A O 1
ATOM 1538 N N . GLY A 1 194 ? -3.643 -19.949 9.228 1.00 60.00 194 GLY A N 1
ATOM 1539 C CA . GLY A 1 194 ? -4.659 -19.591 10.222 1.00 60.00 194 GLY A CA 1
ATOM 1540 C C . GLY A 1 194 ? -4.591 -18.143 10.716 1.00 60.00 194 GLY A C 1
ATOM 1541 O O . GLY A 1 194 ? -5.258 -17.807 11.693 1.00 60.00 194 GLY A O 1
ATOM 1542 N N . THR A 1 195 ? -3.812 -17.273 10.064 1.00 64.44 195 THR A N 1
ATOM 1543 C CA . THR A 1 195 ? -3.736 -15.844 10.400 1.00 64.44 195 THR A CA 1
ATOM 1544 C C . THR A 1 195 ? -4.663 -15.016 9.506 1.00 64.44 195 THR A C 1
ATOM 1546 O O . THR A 1 195 ? -4.613 -15.116 8.283 1.00 64.44 195 THR A O 1
ATOM 1549 N N . SER A 1 196 ? -5.486 -14.148 10.104 1.00 70.44 196 SER A N 1
ATOM 1550 C CA . SER A 1 196 ? -6.434 -13.278 9.388 1.00 70.44 196 SER A CA 1
ATOM 1551 C C . SER A 1 196 ? -6.068 -11.793 9.517 1.00 70.44 196 SER A C 1
ATOM 1553 O O . SER A 1 196 ? -6.848 -10.995 10.031 1.00 70.44 196 SER A O 1
ATOM 1555 N N . ILE A 1 197 ? -4.872 -11.411 9.054 1.00 82.50 197 ILE A N 1
ATOM 1556 C CA . ILE A 1 197 ? -4.397 -10.010 9.064 1.00 82.50 197 ILE A CA 1
ATOM 1557 C C . ILE A 1 197 ? -4.070 -9.472 7.660 1.00 82.50 197 ILE A C 1
ATOM 1559 O O . ILE A 1 197 ? -3.267 -8.550 7.517 1.00 82.50 197 ILE A O 1
ATOM 1563 N N . CYS A 1 198 ? -4.680 -10.046 6.616 1.00 82.06 198 CYS A N 1
ATOM 1564 C CA . CYS A 1 198 ? -4.351 -9.760 5.212 1.00 82.06 198 CYS A CA 1
ATOM 1565 C C . CYS A 1 198 ? -4.372 -8.266 4.877 1.00 82.06 198 CYS A C 1
ATOM 1567 O O . CYS A 1 198 ? -3.423 -7.778 4.281 1.00 82.06 198 CYS A O 1
ATOM 1569 N N . GLU A 1 199 ? -5.380 -7.519 5.330 1.00 85.31 199 GLU A N 1
ATOM 1570 C CA . GLU A 1 199 ? -5.485 -6.088 5.007 1.00 85.31 199 GLU A CA 1
ATOM 1571 C C . GLU A 1 199 ? -4.378 -5.241 5.659 1.00 85.31 199 GLU A C 1
ATOM 1573 O O . GLU A 1 199 ? -3.855 -4.290 5.065 1.00 85.31 199 GLU A O 1
ATOM 1578 N N . ALA A 1 200 ? -3.938 -5.630 6.860 1.00 89.19 200 ALA A N 1
ATOM 1579 C CA . ALA A 1 200 ? -2.770 -5.025 7.489 1.00 89.19 200 ALA A CA 1
ATOM 1580 C C . ALA A 1 200 ? -1.489 -5.379 6.710 1.00 89.19 200 ALA A C 1
ATOM 1582 O O . ALA A 1 200 ? -0.663 -4.505 6.454 1.00 89.19 200 ALA A O 1
ATOM 1583 N N . LEU A 1 201 ? -1.331 -6.629 6.265 1.00 90.50 201 LEU A N 1
ATOM 1584 C CA . LEU A 1 201 ? -0.175 -7.032 5.453 1.00 90.50 201 LEU A CA 1
ATOM 1585 C C . LEU A 1 201 ? -0.135 -6.326 4.099 1.00 90.50 201 LEU A C 1
ATOM 1587 O O . LEU A 1 201 ? 0.941 -5.921 3.670 1.00 90.50 201 LEU A O 1
ATOM 1591 N N . THR A 1 202 ? -1.286 -6.131 3.458 1.00 90.31 202 THR A N 1
ATOM 1592 C CA . THR A 1 202 ? -1.418 -5.335 2.235 1.00 90.31 202 THR A CA 1
ATOM 1593 C C . THR A 1 202 ? -0.913 -3.916 2.470 1.00 90.31 202 THR A C 1
ATOM 1595 O O . THR A 1 202 ? -0.018 -3.454 1.764 1.00 90.31 202 THR A O 1
ATOM 1598 N N . THR A 1 203 ? -1.390 -3.258 3.533 1.00 90.50 203 THR A N 1
ATOM 1599 C CA . THR A 1 203 ? -0.903 -1.927 3.937 1.00 90.50 203 THR A CA 1
ATOM 1600 C C . THR A 1 203 ? 0.611 -1.931 4.176 1.00 90.50 203 THR A C 1
ATOM 1602 O O . THR A 1 203 ? 1.317 -1.025 3.740 1.00 90.50 203 THR A O 1
ATOM 1605 N N . PHE A 1 204 ? 1.135 -2.956 4.849 1.00 92.81 204 PHE A N 1
ATOM 1606 C CA . PHE A 1 204 ? 2.566 -3.100 5.101 1.00 92.81 204 PHE A CA 1
ATOM 1607 C C . PHE A 1 204 ? 3.383 -3.237 3.808 1.00 92.81 204 PHE A C 1
ATOM 1609 O O . PHE A 1 204 ? 4.349 -2.492 3.644 1.00 92.81 204 PHE A O 1
ATOM 1616 N N . ILE A 1 205 ? 2.990 -4.130 2.887 1.00 92.31 205 ILE A N 1
ATOM 1617 C CA . ILE A 1 205 ? 3.659 -4.308 1.586 1.00 92.31 205 ILE A CA 1
ATOM 1618 C C . ILE A 1 205 ? 3.713 -2.966 0.862 1.00 92.31 205 ILE A C 1
ATOM 1620 O O . ILE A 1 205 ? 4.771 -2.575 0.371 1.00 92.31 205 ILE A O 1
ATOM 1624 N N . PHE A 1 206 ? 2.602 -2.231 0.839 1.00 89.25 206 PHE A N 1
ATOM 1625 C CA . PHE A 1 206 ? 2.563 -0.937 0.178 1.00 89.25 206 PHE A CA 1
ATOM 1626 C C . PHE A 1 206 ? 3.508 0.078 0.774 1.00 89.25 206 PHE A C 1
ATOM 1628 O O . PHE A 1 206 ? 4.272 0.690 0.035 1.00 89.25 206 PHE A O 1
ATOM 1635 N N . MET A 1 207 ? 3.488 0.259 2.090 1.00 89.75 207 MET A N 1
ATOM 1636 C CA . MET A 1 207 ? 4.363 1.249 2.710 1.00 89.75 207 MET A CA 1
ATOM 1637 C C . MET A 1 207 ? 5.839 0.859 2.590 1.00 89.75 207 MET A C 1
ATOM 1639 O O . MET A 1 207 ? 6.691 1.737 2.455 1.00 89.75 207 MET A O 1
ATOM 1643 N N . ASP A 1 208 ? 6.147 -0.441 2.587 1.00 91.62 208 ASP A N 1
ATOM 1644 C CA . ASP A 1 208 ? 7.495 -0.939 2.323 1.00 91.62 208 ASP A CA 1
ATOM 1645 C C . ASP A 1 208 ? 7.952 -0.592 0.897 1.00 91.62 208 ASP A C 1
ATOM 1647 O O . ASP A 1 208 ? 8.977 0.069 0.715 1.00 91.62 208 ASP A O 1
ATOM 1651 N N . VAL A 1 209 ? 7.160 -0.979 -0.105 1.00 92.00 209 VAL A N 1
ATOM 1652 C CA . VAL A 1 209 ? 7.487 -0.807 -1.526 1.00 92.00 209 VAL A CA 1
ATOM 1653 C C . VAL A 1 209 ? 7.457 0.669 -1.933 1.00 92.00 209 VAL A C 1
ATOM 1655 O O . VAL A 1 209 ? 8.442 1.201 -2.439 1.00 92.00 209 VAL A O 1
ATOM 1658 N N . LEU A 1 210 ? 6.367 1.386 -1.654 1.00 88.06 210 LEU A N 1
ATOM 1659 C CA . LEU A 1 210 ? 6.221 2.796 -2.032 1.00 88.06 210 LEU A CA 1
ATOM 1660 C C . LEU A 1 210 ? 7.226 3.702 -1.303 1.00 88.06 210 LEU A C 1
ATOM 1662 O O . LEU A 1 210 ? 7.652 4.716 -1.859 1.00 88.06 210 LEU A O 1
ATOM 1666 N N . GLY A 1 211 ? 7.669 3.324 -0.098 1.00 86.06 211 GLY A N 1
ATOM 1667 C CA . GLY A 1 211 ? 8.746 4.022 0.605 1.00 86.06 211 GLY A CA 1
ATOM 1668 C C . GLY A 1 211 ? 10.072 4.035 -0.174 1.00 86.06 211 GLY A C 1
ATOM 1669 O O . GLY A 1 211 ? 10.831 5.004 -0.091 1.00 86.06 211 GLY A O 1
ATOM 1670 N N . ALA A 1 212 ? 10.345 3.004 -0.981 1.00 87.88 212 ALA A N 1
ATOM 1671 C CA . ALA A 1 212 ? 11.549 2.926 -1.810 1.00 87.88 212 ALA A CA 1
ATOM 1672 C C . ALA A 1 212 ? 11.474 3.811 -3.068 1.00 87.88 212 ALA A C 1
ATOM 1674 O O . ALA A 1 212 ? 12.498 4.362 -3.488 1.00 87.88 212 ALA A O 1
ATOM 1675 N N . ILE A 1 213 ? 10.276 4.029 -3.624 1.00 86.06 213 ILE A N 1
ATOM 1676 C CA . ILE A 1 213 ? 10.065 4.867 -4.820 1.00 86.06 213 ILE A CA 1
ATOM 1677 C C . ILE A 1 213 ? 10.572 6.296 -4.597 1.00 86.06 213 ILE A C 1
ATOM 1679 O O . ILE A 1 213 ? 11.268 6.855 -5.445 1.00 86.06 213 ILE A O 1
ATOM 1683 N N . PHE A 1 214 ? 10.274 6.877 -3.432 1.00 76.38 214 PHE A N 1
ATOM 1684 C CA . PHE A 1 214 ? 10.676 8.245 -3.083 1.00 76.38 214 PHE A CA 1
ATOM 1685 C C . PHE A 1 214 ? 12.101 8.352 -2.528 1.00 76.38 214 PHE A C 1
ATOM 1687 O O . PHE A 1 214 ? 12.573 9.451 -2.237 1.00 76.38 214 PHE A O 1
ATOM 1694 N N . THR A 1 215 ? 12.804 7.229 -2.385 1.00 84.62 215 THR A N 1
ATOM 1695 C CA . THR A 1 215 ? 14.171 7.203 -1.866 1.00 84.62 215 THR A CA 1
ATOM 1696 C C . THR A 1 215 ? 15.160 7.288 -3.034 1.00 84.62 215 THR A C 1
ATOM 1698 O O . THR A 1 215 ? 15.097 6.446 -3.935 1.00 84.62 215 THR A O 1
ATOM 1701 N N . PRO A 1 216 ? 16.086 8.270 -3.065 1.00 82.62 216 PRO A N 1
ATOM 1702 C CA . PRO A 1 216 ? 17.154 8.314 -4.063 1.00 82.62 216 PRO A CA 1
ATOM 1703 C C . PRO A 1 216 ? 17.948 7.009 -4.082 1.00 82.62 216 PRO A C 1
ATOM 1705 O O . PRO A 1 216 ? 18.144 6.400 -3.032 1.00 82.62 216 PRO A O 1
ATOM 1708 N N . GLY A 1 217 ? 18.435 6.598 -5.257 1.00 78.50 217 GLY A N 1
ATOM 1709 C CA . GLY A 1 217 ? 19.119 5.312 -5.422 1.00 78.50 217 GLY A CA 1
ATOM 1710 C C . GLY A 1 217 ? 20.189 5.081 -4.352 1.00 78.50 217 GLY A C 1
ATOM 1711 O O . GLY A 1 217 ? 20.077 4.139 -3.576 1.00 78.50 217 GLY A O 1
ATOM 1712 N N . ASN A 1 218 ? 21.149 5.995 -4.233 1.00 80.12 218 ASN A N 1
ATOM 1713 C CA . ASN A 1 218 ? 22.258 5.932 -3.272 1.00 80.12 218 ASN A CA 1
ATOM 1714 C C . ASN A 1 218 ? 21.854 5.891 -1.782 1.00 80.12 218 ASN A C 1
ATOM 1716 O O . ASN A 1 218 ? 22.718 5.712 -0.926 1.00 80.12 218 ASN A O 1
ATOM 1720 N N . MET A 1 219 ? 20.576 6.096 -1.459 1.00 85.31 219 MET A N 1
ATOM 1721 C CA . MET A 1 219 ? 20.021 5.989 -0.108 1.00 85.31 219 MET A CA 1
ATOM 1722 C C . MET A 1 219 ? 19.179 4.718 0.090 1.00 85.31 219 MET A C 1
ATOM 1724 O O . MET A 1 219 ? 18.716 4.461 1.205 1.00 85.31 219 MET A O 1
ATOM 1728 N N . LEU A 1 220 ? 18.984 3.909 -0.958 1.00 85.56 220 LEU A N 1
ATOM 1729 C CA . LEU A 1 220 ? 18.287 2.632 -0.864 1.00 85.56 220 LEU A CA 1
ATOM 1730 C C . LEU A 1 220 ? 19.071 1.667 0.021 1.00 85.56 220 LEU A C 1
ATOM 1732 O O . LEU A 1 220 ? 20.256 1.396 -0.175 1.00 85.56 220 LEU A O 1
ATOM 1736 N N . ARG A 1 221 ? 18.377 1.091 0.997 1.00 84.31 221 ARG A N 1
ATOM 1737 C CA . ARG A 1 221 ? 18.954 0.072 1.868 1.00 84.31 221 ARG A CA 1
ATOM 1738 C C . ARG A 1 221 ? 18.914 -1.272 1.159 1.00 84.31 221 ARG A C 1
ATOM 1740 O O . ARG A 1 221 ? 17.840 -1.795 0.875 1.00 84.31 221 ARG A O 1
ATOM 1747 N N . ALA A 1 222 ? 20.091 -1.861 0.948 1.00 81.69 222 ALA A N 1
ATOM 1748 C CA . ALA A 1 222 ? 20.230 -3.121 0.221 1.00 81.69 222 ALA A CA 1
ATOM 1749 C C . ALA A 1 222 ? 19.371 -4.259 0.790 1.00 81.69 222 ALA A C 1
ATOM 1751 O O . ALA A 1 222 ? 18.781 -5.043 0.049 1.00 81.69 222 ALA A O 1
ATOM 1752 N N . ARG A 1 223 ? 19.292 -4.328 2.122 1.00 82.56 223 ARG A N 1
ATOM 1753 C CA . ARG A 1 223 ? 18.485 -5.316 2.836 1.00 82.56 223 ARG A CA 1
ATOM 1754 C C . ARG A 1 223 ? 16.994 -5.158 2.536 1.00 82.56 223 ARG A C 1
ATOM 1756 O O . ARG A 1 223 ? 16.338 -6.152 2.256 1.00 82.56 223 ARG A O 1
ATOM 1763 N N . ASP A 1 224 ? 16.491 -3.927 2.565 1.00 82.44 224 ASP A N 1
ATOM 1764 C CA . ASP A 1 224 ? 15.059 -3.645 2.446 1.00 82.44 224 ASP A CA 1
ATOM 1765 C C . ASP A 1 224 ? 14.572 -3.948 1.018 1.00 82.44 224 ASP A C 1
ATOM 1767 O O . ASP A 1 224 ? 13.661 -4.753 0.846 1.00 82.44 224 ASP A O 1
ATOM 1771 N N . ALA A 1 225 ? 15.259 -3.438 -0.012 1.00 83.19 225 ALA A N 1
ATOM 1772 C CA . ALA A 1 225 ? 14.900 -3.705 -1.412 1.00 83.19 225 ALA A CA 1
ATOM 1773 C C . ALA A 1 225 ? 15.025 -5.193 -1.799 1.00 83.19 225 ALA A C 1
ATOM 1775 O O . ALA A 1 225 ? 14.272 -5.694 -2.632 1.00 83.19 225 ALA A O 1
ATOM 1776 N N . ARG A 1 226 ? 15.957 -5.938 -1.186 1.00 86.62 226 ARG A N 1
ATOM 1777 C CA . ARG A 1 226 ? 16.066 -7.388 -1.401 1.00 86.62 226 ARG A CA 1
ATOM 1778 C C . ARG A 1 226 ? 14.916 -8.155 -0.750 1.00 86.62 226 ARG A C 1
ATOM 1780 O O . ARG A 1 226 ? 14.402 -9.080 -1.372 1.00 86.62 226 ARG A O 1
ATOM 1787 N N . HIS A 1 227 ? 14.518 -7.793 0.469 1.00 88.31 227 HIS A N 1
ATOM 1788 C CA . HIS A 1 227 ? 13.403 -8.451 1.157 1.00 88.31 227 HIS A CA 1
ATOM 1789 C C . HIS A 1 227 ? 12.067 -8.240 0.442 1.00 88.31 227 HIS A C 1
ATOM 1791 O O . HIS A 1 227 ? 11.223 -9.127 0.479 1.00 88.31 227 HIS A O 1
ATOM 1797 N N . GLN A 1 228 ? 11.880 -7.120 -0.261 1.00 92.44 228 GLN A N 1
ATOM 1798 C CA . GLN A 1 228 ? 10.655 -6.883 -1.031 1.00 92.44 228 GLN A CA 1
ATOM 1799 C C . GLN A 1 228 ? 10.386 -7.969 -2.087 1.00 92.44 228 GLN A C 1
ATOM 1801 O O . GLN A 1 228 ? 9.230 -8.267 -2.386 1.00 92.44 228 GLN A O 1
ATOM 1806 N N . LEU A 1 229 ? 11.430 -8.628 -2.611 1.00 93.19 229 LEU A N 1
ATOM 1807 C CA . LEU A 1 229 ? 11.275 -9.763 -3.529 1.00 93.19 229 LEU A CA 1
ATOM 1808 C C . LEU A 1 229 ? 10.527 -10.946 -2.895 1.00 93.19 229 LEU A C 1
ATOM 1810 O O . LEU A 1 229 ? 9.900 -11.721 -3.616 1.00 93.19 229 LEU A O 1
ATOM 1814 N N . GLU A 1 230 ? 10.570 -11.085 -1.567 1.00 91.75 230 GLU A N 1
ATOM 1815 C CA . GLU A 1 230 ? 9.867 -12.142 -0.834 1.00 91.75 230 GLU A CA 1
ATOM 1816 C C . GLU A 1 230 ? 8.345 -11.971 -0.887 1.00 91.75 230 GLU A C 1
ATOM 1818 O O . GLU A 1 230 ? 7.628 -12.939 -0.654 1.00 91.75 230 GLU A O 1
ATOM 1823 N N . TYR A 1 231 ? 7.838 -10.780 -1.223 1.00 92.19 231 TYR A N 1
ATOM 1824 C CA . TYR A 1 231 ? 6.400 -10.514 -1.315 1.00 92.19 231 TYR A CA 1
ATOM 1825 C C . TYR A 1 231 ? 5.791 -11.041 -2.618 1.00 92.19 231 TYR A C 1
ATOM 1827 O O . TYR A 1 231 ? 4.620 -11.414 -2.634 1.00 92.19 231 TYR A O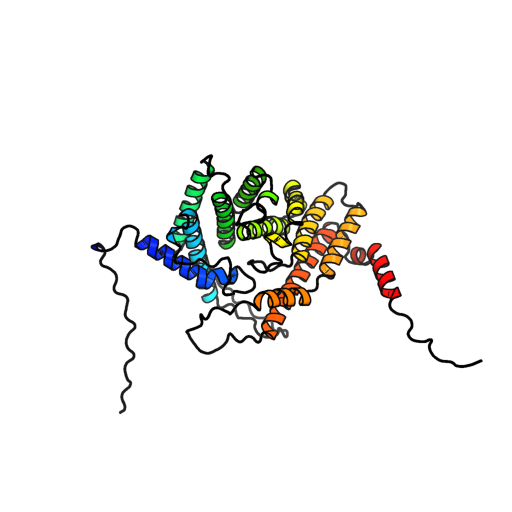 1
ATOM 1835 N N . ILE A 1 232 ? 6.582 -11.115 -3.700 1.00 94.25 232 ILE A N 1
ATOM 1836 C CA . ILE A 1 232 ? 6.112 -11.444 -5.060 1.00 94.25 232 ILE A CA 1
ATOM 1837 C C . ILE A 1 232 ? 5.274 -12.735 -5.111 1.00 94.25 232 ILE A C 1
ATOM 1839 O O . ILE A 1 232 ? 4.184 -12.694 -5.684 1.00 94.25 232 ILE A O 1
ATOM 1843 N N . PRO A 1 233 ? 5.697 -13.866 -4.508 1.00 92.50 233 PRO A N 1
ATOM 1844 C CA . PRO A 1 233 ? 4.925 -15.110 -4.562 1.00 92.50 233 PRO A CA 1
ATOM 1845 C C . PRO A 1 233 ? 3.561 -15.033 -3.863 1.00 92.50 233 PRO A C 1
ATOM 1847 O O . PRO A 1 233 ? 2.731 -15.917 -4.055 1.00 92.50 233 PRO A O 1
ATOM 1850 N N . PHE A 1 234 ? 3.338 -14.009 -3.036 1.00 89.44 234 PHE A N 1
ATOM 1851 C CA . PHE A 1 234 ? 2.177 -13.893 -2.158 1.00 89.44 234 PHE A CA 1
ATOM 1852 C C . PHE A 1 234 ? 1.234 -12.748 -2.538 1.00 89.44 234 PHE A C 1
ATOM 1854 O O . PHE A 1 234 ? 0.181 -12.620 -1.914 1.00 89.44 234 PHE A O 1
ATOM 1861 N N . LEU A 1 235 ? 1.569 -11.944 -3.558 1.00 90.06 235 LEU A N 1
ATOM 1862 C CA . LEU A 1 235 ? 0.748 -10.800 -3.975 1.00 90.06 235 LEU A CA 1
ATOM 1863 C C . LEU A 1 235 ? -0.692 -11.225 -4.292 1.00 90.06 235 LEU A C 1
ATOM 1865 O O . LEU A 1 235 ? -1.620 -10.683 -3.702 1.00 90.06 235 LEU A O 1
ATOM 1869 N N . GLY A 1 236 ? -0.888 -12.283 -5.083 1.00 86.75 236 GLY A N 1
ATOM 1870 C CA . GLY A 1 236 ? -2.239 -12.750 -5.420 1.00 86.75 236 GLY A CA 1
ATOM 1871 C C . GLY A 1 236 ? -3.081 -13.170 -4.208 1.00 86.75 236 GLY A C 1
ATOM 1872 O O . GLY A 1 236 ? -4.288 -12.949 -4.189 1.00 86.75 236 GLY A O 1
ATOM 1873 N N . ALA A 1 237 ? -2.456 -13.731 -3.167 1.00 84.88 237 ALA A N 1
ATOM 1874 C CA . ALA A 1 237 ? -3.164 -14.192 -1.971 1.00 84.88 237 ALA A CA 1
ATOM 1875 C C . ALA A 1 237 ? -3.470 -13.057 -0.979 1.00 84.88 237 ALA A C 1
ATOM 1877 O O . ALA A 1 237 ? -4.528 -13.055 -0.348 1.00 84.88 237 ALA A O 1
ATOM 1878 N N . VAL A 1 238 ? -2.536 -12.115 -0.820 1.00 86.25 238 VAL A N 1
ATOM 1879 C CA . VAL A 1 238 ? -2.614 -11.053 0.195 1.00 86.25 238 VAL A CA 1
ATOM 1880 C C . VAL A 1 238 ? -3.197 -9.771 -0.389 1.00 86.25 238 VAL A C 1
ATOM 1882 O O . VAL A 1 238 ? -4.148 -9.225 0.161 1.00 86.25 238 VAL A O 1
ATOM 1885 N N . PHE A 1 239 ? -2.651 -9.317 -1.516 1.00 85.31 239 PHE A N 1
ATOM 1886 C CA . PHE A 1 239 ? -2.975 -8.033 -2.124 1.00 85.31 239 PHE A CA 1
ATOM 1887 C C . PHE A 1 239 ? -4.229 -8.080 -3.017 1.00 85.31 239 PHE A C 1
ATOM 1889 O O . PHE A 1 239 ? -4.898 -7.061 -3.202 1.00 85.31 239 PHE A O 1
ATOM 1896 N N . ARG A 1 240 ? -4.596 -9.269 -3.520 1.00 84.62 240 ARG A N 1
ATOM 1897 C CA . ARG A 1 240 ? -5.826 -9.504 -4.302 1.00 84.62 240 ARG A CA 1
ATOM 1898 C C . ARG A 1 240 ? -5.984 -8.516 -5.460 1.00 84.62 240 ARG A C 1
ATOM 1900 O O . ARG A 1 240 ? -7.058 -7.953 -5.673 1.00 84.62 240 ARG A O 1
ATOM 1907 N N . ASN A 1 241 ? -4.895 -8.270 -6.189 1.00 88.75 241 ASN A N 1
ATOM 1908 C CA . ASN A 1 241 ? -4.896 -7.445 -7.391 1.00 88.75 241 ASN A CA 1
ATOM 1909 C C . ASN A 1 241 ? -5.440 -6.013 -7.187 1.00 88.75 241 ASN A C 1
ATOM 1911 O O . ASN A 1 241 ? -5.942 -5.412 -8.137 1.00 88.75 241 ASN A O 1
ATOM 1915 N N . GLY A 1 242 ? -5.376 -5.478 -5.961 1.00 86.62 242 GLY A N 1
ATOM 1916 C CA . GLY A 1 242 ? -5.792 -4.110 -5.639 1.00 86.62 242 GLY A CA 1
ATOM 1917 C C . GLY A 1 242 ? -7.258 -3.912 -5.266 1.00 86.62 242 GLY A C 1
ATOM 1918 O O . GLY A 1 242 ? -7.641 -2.775 -5.000 1.00 86.62 242 GLY A O 1
ATOM 1919 N N . ALA A 1 243 ? -8.075 -4.968 -5.202 1.00 82.69 243 ALA A N 1
ATOM 1920 C CA . ALA A 1 243 ? -9.515 -4.833 -4.959 1.00 82.69 243 ALA A CA 1
ATOM 1921 C C . ALA A 1 243 ? -9.844 -4.183 -3.596 1.00 82.69 243 ALA A C 1
ATOM 1923 O O . ALA A 1 243 ? -10.671 -3.271 -3.507 1.00 82.69 243 ALA A O 1
ATOM 1924 N N . ASN A 1 244 ? -9.147 -4.612 -2.538 1.00 81.94 244 ASN A N 1
ATOM 1925 C CA . ASN A 1 244 ? -9.435 -4.249 -1.144 1.00 81.94 244 ASN A CA 1
ATOM 1926 C C . ASN A 1 244 ? -8.523 -3.146 -0.573 1.00 81.94 244 ASN A C 1
ATOM 1928 O O . ASN A 1 244 ? -8.360 -3.050 0.645 1.00 81.94 244 ASN A O 1
ATOM 1932 N N . SER A 1 245 ? -7.903 -2.329 -1.428 1.00 85.81 245 SER A N 1
ATOM 1933 C CA . SER A 1 245 ? -6.925 -1.324 -0.998 1.00 85.81 245 SER A CA 1
ATOM 1934 C C . SER A 1 245 ? -7.265 0.095 -1.455 1.00 85.81 245 SER A C 1
ATOM 1936 O O . SER A 1 245 ? -7.832 0.309 -2.523 1.00 85.81 245 SER A O 1
ATOM 1938 N N . ASP A 1 246 ? -6.818 1.064 -0.650 1.00 84.50 246 ASP A N 1
ATOM 1939 C CA . ASP A 1 246 ? -6.697 2.492 -0.964 1.00 84.50 246 ASP A CA 1
ATOM 1940 C C . ASP A 1 246 ? -5.683 2.799 -2.084 1.00 84.50 246 ASP A C 1
ATOM 1942 O O . ASP A 1 246 ? -5.611 3.927 -2.572 1.00 84.50 246 ASP A O 1
ATOM 1946 N N . PHE A 1 247 ? -4.910 1.804 -2.521 1.00 85.50 247 PHE A N 1
ATOM 1947 C CA . PHE A 1 247 ? -4.004 1.865 -3.659 1.00 85.50 247 PHE A CA 1
ATOM 1948 C C . PHE A 1 247 ? -4.334 0.730 -4.647 1.00 85.50 247 PHE A C 1
ATOM 1950 O O . PHE A 1 247 ? -3.731 -0.344 -4.601 1.00 85.50 247 PHE A O 1
ATOM 1957 N N . PRO A 1 248 ? -5.300 0.930 -5.558 1.00 85.69 248 PRO A N 1
ATOM 1958 C CA . PRO A 1 248 ? -5.820 -0.132 -6.417 1.00 85.69 248 PRO A CA 1
ATOM 1959 C C . PRO A 1 248 ? -4.900 -0.400 -7.617 1.00 85.69 248 PRO A C 1
ATOM 1961 O O . PRO A 1 248 ? -5.195 -0.062 -8.761 1.00 85.69 248 PRO A O 1
ATOM 1964 N N . CYS A 1 249 ? -3.740 -0.983 -7.331 1.00 89.94 249 CYS A N 1
ATOM 1965 C CA . CYS A 1 249 ? -2.724 -1.366 -8.304 1.00 89.94 249 CYS A CA 1
ATOM 1966 C C . CYS A 1 249 ? -2.873 -2.840 -8.697 1.00 89.94 249 CYS A C 1
ATOM 1968 O O . CYS A 1 249 ? -3.242 -3.672 -7.877 1.00 89.94 249 CYS A O 1
ATOM 1970 N N . ALA A 1 250 ? -2.549 -3.189 -9.940 1.00 93.94 250 ALA A N 1
ATOM 1971 C CA . ALA A 1 250 ? -2.516 -4.587 -10.354 1.00 93.94 250 ALA A CA 1
ATOM 1972 C C . ALA A 1 250 ? -1.317 -5.330 -9.744 1.00 93.94 250 ALA A C 1
ATOM 1974 O O . ALA A 1 250 ? -0.223 -4.763 -9.669 1.00 93.94 250 ALA A O 1
ATOM 1975 N N . ASP A 1 251 ? -1.467 -6.620 -9.428 1.00 94.50 251 ASP A N 1
ATOM 1976 C CA . ASP A 1 251 ? -0.371 -7.463 -8.912 1.00 94.50 251 ASP A CA 1
ATOM 1977 C C . ASP A 1 251 ? 0.850 -7.419 -9.840 1.00 94.50 251 ASP A C 1
ATOM 1979 O O . ASP A 1 251 ? 1.986 -7.268 -9.393 1.00 94.50 251 ASP A O 1
ATOM 1983 N N . GLN A 1 252 ? 0.608 -7.480 -11.155 1.00 96.12 252 GLN A N 1
ATOM 1984 C CA . GLN A 1 252 ? 1.651 -7.383 -12.175 1.00 96.12 252 GLN A CA 1
ATOM 1985 C C . GLN A 1 252 ? 2.423 -6.065 -12.083 1.00 96.12 252 GLN A C 1
ATOM 1987 O O . GLN A 1 252 ? 3.649 -6.067 -12.212 1.00 96.12 252 GLN A O 1
ATOM 1992 N N . LEU A 1 253 ? 1.729 -4.941 -11.888 1.00 96.88 253 LEU A N 1
ATOM 1993 C CA . LEU A 1 253 ? 2.368 -3.630 -11.802 1.00 96.88 253 LEU A CA 1
ATOM 1994 C C . LEU A 1 253 ? 3.115 -3.472 -10.476 1.00 96.88 253 LEU A C 1
ATOM 1996 O O . LEU A 1 253 ? 4.248 -2.994 -10.487 1.00 96.88 253 LEU A O 1
ATOM 2000 N N . LEU A 1 254 ? 2.549 -3.940 -9.360 1.00 95.75 254 LEU A N 1
ATOM 2001 C CA . LEU A 1 254 ? 3.218 -3.927 -8.058 1.00 95.75 254 LEU A CA 1
ATOM 2002 C C . LEU A 1 254 ? 4.479 -4.805 -8.052 1.00 95.75 254 LEU A C 1
ATOM 2004 O O . LEU A 1 254 ? 5.529 -4.373 -7.577 1.00 95.75 254 LEU A O 1
ATOM 2008 N N . GLU A 1 255 ? 4.423 -5.994 -8.656 1.00 96.56 255 GLU A N 1
ATOM 2009 C CA . GLU A 1 255 ? 5.603 -6.832 -8.884 1.00 96.56 255 GLU A CA 1
ATOM 2010 C C . GLU A 1 255 ? 6.666 -6.087 -9.703 1.00 96.56 255 GLU A C 1
ATOM 2012 O O . GLU A 1 255 ? 7.856 -6.153 -9.387 1.00 96.56 255 GLU A O 1
ATOM 2017 N N . CYS A 1 256 ? 6.260 -5.363 -10.752 1.00 97.69 256 CYS A N 1
ATOM 2018 C CA . CYS A 1 256 ? 7.197 -4.568 -11.543 1.00 97.69 256 CYS A CA 1
ATOM 2019 C C . CYS A 1 256 ? 7.861 -3.480 -10.693 1.00 97.69 256 CYS A C 1
ATOM 2021 O O . CYS A 1 256 ? 9.072 -3.323 -10.801 1.00 97.69 256 CYS A O 1
ATOM 2023 N N . ILE A 1 257 ? 7.122 -2.783 -9.821 1.00 96.44 257 ILE A N 1
ATOM 2024 C CA . ILE A 1 257 ? 7.685 -1.786 -8.893 1.00 96.44 257 ILE A CA 1
ATOM 2025 C C . ILE A 1 257 ? 8.742 -2.429 -7.984 1.00 96.44 257 ILE A C 1
ATOM 2027 O O . ILE A 1 257 ? 9.874 -1.950 -7.947 1.00 96.44 257 ILE A O 1
ATOM 2031 N N . ILE A 1 258 ? 8.423 -3.559 -7.344 1.00 95.94 258 ILE A N 1
ATOM 2032 C CA . ILE A 1 258 ? 9.365 -4.307 -6.491 1.00 95.94 258 ILE A CA 1
ATOM 2033 C C . ILE A 1 258 ? 10.645 -4.663 -7.264 1.00 95.94 258 ILE A C 1
ATOM 2035 O O . ILE A 1 258 ? 11.768 -4.509 -6.777 1.00 95.94 258 ILE A O 1
ATOM 2039 N N . ARG A 1 259 ? 10.499 -5.144 -8.504 1.00 96.06 259 ARG A N 1
ATOM 2040 C CA . ARG A 1 259 ? 11.645 -5.494 -9.353 1.00 96.06 259 ARG A CA 1
ATOM 2041 C C . ARG A 1 259 ? 12.451 -4.265 -9.765 1.00 96.06 259 ARG A C 1
ATOM 2043 O O . ARG A 1 259 ? 13.677 -4.362 -9.813 1.00 96.06 259 ARG A O 1
ATOM 2050 N N . ILE A 1 260 ? 11.800 -3.132 -10.037 1.00 95.12 260 ILE A N 1
ATOM 2051 C CA . ILE A 1 260 ? 12.480 -1.856 -10.287 1.00 95.12 260 ILE A CA 1
ATOM 2052 C C . ILE A 1 260 ? 13.332 -1.497 -9.069 1.00 95.12 260 ILE A C 1
ATOM 2054 O O . ILE A 1 260 ? 14.527 -1.273 -9.238 1.00 95.12 260 ILE A O 1
ATOM 2058 N N . ASP A 1 261 ? 12.774 -1.516 -7.858 1.00 93.94 261 ASP A N 1
ATOM 2059 C CA . ASP A 1 261 ? 13.498 -1.184 -6.621 1.00 93.94 261 ASP A CA 1
ATOM 2060 C C . ASP A 1 261 ? 14.737 -2.061 -6.411 1.00 93.94 261 ASP A C 1
ATOM 2062 O O . ASP A 1 261 ? 15.825 -1.564 -6.101 1.00 93.94 261 ASP A O 1
ATOM 2066 N N . HIS A 1 262 ? 14.614 -3.360 -6.675 1.00 92.25 262 HIS A N 1
ATOM 2067 C CA . HIS A 1 262 ? 15.741 -4.283 -6.604 1.00 92.25 262 HIS A CA 1
ATOM 2068 C C . HIS A 1 262 ? 16.816 -4.006 -7.672 1.00 92.25 262 HIS A C 1
ATOM 2070 O O . HIS A 1 262 ? 18.009 -3.981 -7.371 1.00 92.25 262 HIS A O 1
ATOM 2076 N N . VAL A 1 263 ? 16.428 -3.761 -8.926 1.00 91.81 263 VAL A N 1
ATOM 2077 C CA . VAL A 1 263 ? 17.380 -3.465 -10.013 1.00 91.81 263 VAL A CA 1
ATOM 2078 C C . VAL A 1 263 ? 18.054 -2.103 -9.807 1.00 91.81 263 VAL A C 1
ATOM 2080 O O . VAL A 1 263 ? 19.254 -1.978 -10.057 1.00 91.81 263 VAL A O 1
ATOM 2083 N N . ARG A 1 264 ? 17.334 -1.103 -9.277 1.00 90.25 264 ARG A N 1
ATOM 2084 C CA . ARG A 1 264 ? 17.892 0.201 -8.872 1.00 90.25 264 ARG A CA 1
ATOM 2085 C C . ARG A 1 264 ? 19.023 0.045 -7.864 1.00 90.25 264 ARG A C 1
ATOM 2087 O O . ARG A 1 264 ? 20.010 0.773 -7.949 1.00 90.25 264 ARG A O 1
ATOM 2094 N N . LEU A 1 265 ? 18.886 -0.882 -6.916 1.00 88.94 265 LEU A N 1
ATOM 2095 C CA . LEU A 1 265 ? 19.940 -1.208 -5.959 1.00 88.94 265 LEU A CA 1
ATOM 2096 C C . LEU A 1 265 ? 21.153 -1.842 -6.659 1.00 88.94 265 LEU A C 1
ATOM 2098 O O . LEU A 1 265 ? 22.283 -1.411 -6.438 1.00 88.94 265 LEU A O 1
ATOM 2102 N N . LEU A 1 266 ? 20.933 -2.845 -7.516 1.00 87.25 266 LEU A N 1
ATOM 2103 C CA . LEU A 1 266 ? 22.018 -3.526 -8.236 1.00 87.25 266 LEU A CA 1
ATOM 2104 C C . LEU A 1 266 ? 22.807 -2.572 -9.146 1.00 87.25 266 LEU A C 1
ATOM 2106 O O . LEU A 1 266 ? 24.030 -2.679 -9.241 1.00 87.25 266 LEU A O 1
ATOM 2110 N N . GLY A 1 267 ? 22.116 -1.608 -9.759 1.00 84.19 267 GLY A N 1
ATOM 2111 C CA . GLY A 1 267 ? 22.703 -0.593 -10.632 1.00 84.19 267 GLY A CA 1
ATOM 2112 C C . GLY A 1 267 ? 23.624 0.418 -9.944 1.00 84.19 267 GLY A C 1
ATOM 2113 O O . GLY A 1 267 ? 24.263 1.199 -10.638 1.00 84.19 267 GLY A O 1
ATOM 2114 N N . GLN A 1 268 ? 23.717 0.415 -8.611 1.00 80.44 268 GLN A N 1
ATOM 2115 C CA . GLN A 1 268 ? 24.640 1.277 -7.854 1.00 80.44 268 GLN A CA 1
ATOM 2116 C C . GLN A 1 268 ? 25.980 0.607 -7.544 1.00 80.44 268 GLN A C 1
ATOM 2118 O O . GLN A 1 268 ? 26.909 1.267 -7.080 1.00 80.44 268 GLN A O 1
ATOM 2123 N N . GLY A 1 269 ? 26.068 -0.710 -7.730 1.00 71.06 269 GLY A N 1
ATOM 2124 C CA . GLY A 1 269 ? 27.262 -1.489 -7.429 1.00 71.06 269 GLY A CA 1
ATOM 2125 C C . GLY A 1 269 ? 28.183 -1.665 -8.634 1.00 71.06 269 GLY A C 1
ATOM 2126 O O . GLY A 1 269 ? 27.963 -1.123 -9.712 1.00 71.06 269 GLY A O 1
ATOM 2127 N N . ALA A 1 270 ? 29.188 -2.530 -8.481 1.00 66.00 270 ALA A N 1
ATOM 2128 C CA . ALA A 1 270 ? 30.120 -2.894 -9.555 1.00 66.00 270 ALA A CA 1
ATOM 2129 C C . ALA A 1 270 ? 29.443 -3.512 -10.800 1.00 66.00 270 ALA A C 1
ATOM 2131 O O . ALA A 1 270 ? 30.072 -3.628 -11.845 1.00 66.00 270 ALA A O 1
ATOM 2132 N N . MET A 1 271 ? 28.173 -3.918 -10.687 1.00 67.88 271 MET A N 1
ATOM 2133 C CA . MET A 1 271 ? 27.368 -4.514 -11.760 1.00 67.88 271 MET A CA 1
ATOM 2134 C C . MET A 1 271 ? 26.565 -3.479 -12.565 1.00 67.88 271 MET A C 1
ATOM 2136 O O . MET A 1 271 ? 25.715 -3.867 -13.365 1.00 67.88 271 MET A O 1
ATOM 2140 N N . ALA A 1 272 ? 26.811 -2.178 -12.372 1.00 72.12 272 ALA A N 1
ATOM 2141 C CA . ALA A 1 272 ? 26.072 -1.097 -13.028 1.00 72.12 272 ALA A CA 1
ATOM 2142 C C . ALA A 1 272 ? 26.029 -1.211 -14.563 1.00 72.12 272 ALA A C 1
ATOM 2144 O O . ALA A 1 272 ? 25.016 -0.846 -15.158 1.00 72.12 272 ALA A O 1
ATOM 2145 N N . ASP A 1 273 ? 27.067 -1.776 -15.184 1.00 73.25 273 ASP A N 1
ATOM 2146 C CA . ASP A 1 273 ? 27.179 -1.959 -16.639 1.00 73.25 273 ASP A CA 1
ATOM 2147 C C . ASP A 1 273 ? 27.040 -3.422 -17.091 1.00 73.25 273 ASP A C 1
ATOM 2149 O O . ASP A 1 273 ? 27.348 -3.761 -18.233 1.00 73.25 273 ASP A O 1
ATOM 2153 N N . ALA A 1 274 ? 26.575 -4.316 -16.213 1.00 79.19 274 ALA A N 1
ATOM 2154 C CA . ALA A 1 274 ? 26.419 -5.723 -16.563 1.00 79.19 274 ALA A CA 1
ATOM 2155 C C . ALA A 1 274 ? 25.311 -5.919 -17.628 1.00 79.19 274 ALA A C 1
ATOM 2157 O O . ALA A 1 274 ? 24.209 -5.383 -17.466 1.00 79.19 274 ALA A O 1
ATOM 2158 N N . PRO A 1 275 ? 25.540 -6.734 -18.680 1.00 79.12 275 PRO A N 1
ATOM 2159 C CA . PRO A 1 275 ? 24.537 -7.003 -19.721 1.00 79.12 275 PRO A CA 1
ATOM 2160 C C . PRO A 1 275 ? 23.281 -7.702 -19.172 1.00 79.12 275 PRO A C 1
ATOM 2162 O O . PRO A 1 275 ? 22.170 -7.501 -19.673 1.00 79.12 275 PRO A O 1
ATOM 2165 N N . ASP A 1 276 ? 23.437 -8.473 -18.095 1.00 85.00 276 ASP A N 1
ATOM 2166 C CA . ASP A 1 276 ? 22.326 -9.110 -17.384 1.00 85.00 276 ASP A CA 1
ATOM 2167 C C . ASP A 1 276 ? 21.392 -8.072 -16.748 1.00 85.00 276 ASP A C 1
ATOM 2169 O O . ASP A 1 276 ? 20.172 -8.249 -16.746 1.00 85.00 276 ASP A O 1
ATOM 2173 N N . LEU A 1 277 ? 21.946 -6.954 -16.262 1.00 86.81 277 LEU A N 1
ATOM 2174 C CA . LEU A 1 277 ? 21.166 -5.870 -15.670 1.00 86.81 277 LEU A CA 1
ATOM 2175 C C . LEU A 1 277 ? 20.316 -5.168 -16.733 1.00 86.81 277 LEU A C 1
ATOM 2177 O O . LEU A 1 277 ? 19.147 -4.886 -16.495 1.00 86.81 277 LEU A O 1
ATOM 2181 N N . ASP A 1 278 ? 20.866 -4.946 -17.928 1.00 85.81 278 ASP A N 1
ATOM 2182 C CA . ASP A 1 278 ? 20.122 -4.357 -19.049 1.00 85.81 278 ASP A CA 1
ATOM 2183 C C . ASP A 1 278 ? 19.002 -5.261 -19.545 1.00 85.81 278 ASP A C 1
ATOM 2185 O O . ASP A 1 278 ? 17.896 -4.792 -19.825 1.00 85.81 278 ASP A O 1
ATOM 2189 N N . THR A 1 279 ? 19.269 -6.565 -19.588 1.00 87.88 279 THR A N 1
ATOM 2190 C CA . THR A 1 279 ? 18.255 -7.571 -19.903 1.00 87.88 279 THR A CA 1
ATOM 2191 C C . THR A 1 279 ? 17.131 -7.546 -18.868 1.00 87.88 279 THR A C 1
ATOM 2193 O O . THR A 1 279 ? 15.958 -7.540 -19.245 1.00 87.88 279 THR A O 1
ATOM 2196 N N . ALA A 1 280 ? 17.461 -7.460 -17.575 1.00 91.38 280 ALA A N 1
ATOM 2197 C CA . ALA A 1 280 ? 16.471 -7.348 -16.506 1.00 91.38 280 ALA A CA 1
ATOM 2198 C C . ALA A 1 280 ? 15.640 -6.057 -16.619 1.00 91.38 280 ALA A C 1
ATOM 2200 O O . ALA A 1 280 ? 14.411 -6.121 -16.549 1.00 91.38 280 ALA A O 1
ATOM 2201 N N . CYS A 1 281 ? 16.274 -4.903 -16.862 1.00 91.62 281 CYS A N 1
ATOM 2202 C CA . CYS A 1 281 ? 15.569 -3.638 -17.088 1.00 91.62 281 CYS A CA 1
ATOM 2203 C C . CYS A 1 281 ? 14.584 -3.746 -18.262 1.00 91.62 281 CYS A C 1
ATOM 2205 O O . CYS A 1 281 ? 13.424 -3.352 -18.136 1.00 91.62 281 CYS A O 1
ATOM 2207 N N . TRP A 1 282 ? 15.024 -4.324 -19.386 1.00 89.75 282 TRP A N 1
ATOM 2208 C CA . TRP A 1 282 ? 14.187 -4.494 -20.574 1.00 89.75 282 TRP A CA 1
ATOM 2209 C C . TRP A 1 282 ? 12.997 -5.424 -20.323 1.00 89.75 282 TRP A C 1
ATOM 2211 O O . TRP A 1 282 ? 11.878 -5.128 -20.741 1.00 89.75 282 TRP A O 1
ATOM 2221 N N . GLN A 1 283 ? 13.214 -6.535 -19.616 1.00 93.62 283 GLN A N 1
ATOM 2222 C CA . GLN A 1 283 ? 12.145 -7.468 -19.254 1.00 93.62 283 GLN A CA 1
ATOM 2223 C C . GLN A 1 283 ? 11.087 -6.804 -18.368 1.00 93.62 283 GLN A C 1
ATOM 2225 O O . GLN A 1 283 ? 9.893 -6.987 -18.608 1.00 93.62 283 GLN A O 1
ATOM 2230 N N . ILE A 1 284 ? 11.512 -6.010 -17.380 1.00 96.19 284 ILE A N 1
ATOM 2231 C CA . ILE A 1 284 ? 10.607 -5.226 -16.530 1.00 96.19 284 ILE A CA 1
ATOM 2232 C C . ILE A 1 284 ? 9.805 -4.244 -17.389 1.00 96.19 284 ILE A C 1
ATOM 2234 O O . ILE A 1 284 ? 8.579 -4.219 -17.303 1.00 96.19 284 ILE A O 1
ATOM 2238 N N . PHE A 1 285 ? 10.477 -3.489 -18.262 1.00 95.06 285 PHE A N 1
ATOM 2239 C CA . PHE A 1 285 ? 9.824 -2.536 -19.155 1.00 95.06 285 PHE A CA 1
ATOM 2240 C C . PHE A 1 285 ? 8.770 -3.205 -20.047 1.00 95.06 285 PHE A C 1
ATOM 2242 O O . PHE A 1 285 ? 7.628 -2.749 -20.106 1.00 95.06 285 PHE A O 1
ATOM 2249 N N . CYS A 1 286 ? 9.117 -4.326 -20.686 1.00 94.19 286 CYS A N 1
ATOM 2250 C CA . CYS A 1 286 ? 8.185 -5.094 -21.510 1.00 94.19 286 CYS A CA 1
ATOM 2251 C C . CYS A 1 286 ? 6.991 -5.600 -20.701 1.00 94.19 286 CYS A C 1
ATOM 2253 O O . CYS A 1 286 ? 5.863 -5.529 -21.181 1.00 94.19 286 CYS A O 1
ATOM 2255 N N . ARG A 1 287 ? 7.216 -6.078 -19.470 1.00 96.81 287 ARG A N 1
ATOM 2256 C CA . ARG A 1 287 ? 6.138 -6.544 -18.589 1.00 96.81 287 ARG A CA 1
ATOM 2257 C C . ARG A 1 287 ? 5.172 -5.408 -18.250 1.00 96.81 287 ARG A C 1
ATOM 2259 O O . ARG A 1 287 ? 3.967 -5.630 -18.310 1.00 96.81 287 ARG A O 1
ATOM 2266 N N . ILE A 1 288 ? 5.666 -4.199 -17.980 1.00 97.62 288 ILE A N 1
ATOM 2267 C CA . ILE A 1 288 ? 4.822 -3.011 -17.752 1.00 97.62 288 ILE A CA 1
ATOM 2268 C C . ILE A 1 288 ? 4.052 -2.639 -19.024 1.00 97.62 288 ILE A C 1
ATOM 2270 O O . ILE A 1 288 ? 2.842 -2.436 -18.974 1.00 97.62 288 ILE A O 1
ATOM 2274 N N . ALA A 1 289 ? 4.728 -2.588 -20.174 1.00 95.50 289 ALA A N 1
ATOM 2275 C CA . ALA A 1 289 ? 4.107 -2.238 -21.452 1.00 95.50 289 ALA A CA 1
ATOM 2276 C C . ALA A 1 289 ? 3.047 -3.261 -21.902 1.00 95.50 289 ALA A C 1
ATOM 2278 O O . ALA A 1 289 ? 2.072 -2.889 -22.544 1.00 95.50 289 ALA A O 1
ATOM 2279 N N . SER A 1 290 ? 3.223 -4.536 -21.544 1.00 96.19 290 SER A N 1
ATOM 2280 C CA . SER A 1 290 ? 2.279 -5.620 -21.845 1.00 96.19 290 SER A CA 1
ATOM 2281 C C . SER A 1 290 ? 1.087 -5.714 -20.890 1.00 96.19 290 SER A C 1
ATOM 2283 O O . SER A 1 290 ? 0.203 -6.533 -21.121 1.00 96.19 290 SER A O 1
ATOM 2285 N N . PHE A 1 291 ? 1.072 -4.938 -19.799 1.00 97.50 291 PHE A N 1
ATOM 2286 C CA . PHE A 1 291 ? -0.094 -4.868 -18.921 1.00 97.50 291 PHE A CA 1
ATOM 2287 C C . PHE A 1 291 ? -1.301 -4.365 -19.717 1.00 97.50 291 PHE A C 1
ATOM 2289 O O . PHE A 1 291 ? -1.178 -3.389 -20.457 1.00 97.50 291 PHE A O 1
ATOM 2296 N N . ASP A 1 292 ? -2.441 -5.035 -19.556 1.00 96.94 292 ASP A N 1
ATOM 2297 C CA . ASP A 1 292 ? -3.706 -4.688 -20.200 1.00 96.94 292 ASP A CA 1
ATOM 2298 C C . ASP A 1 292 ? -4.634 -4.000 -19.179 1.00 96.94 292 ASP A C 1
ATOM 2300 O O . ASP A 1 292 ? -5.239 -4.679 -18.338 1.00 96.94 292 ASP A O 1
ATOM 2304 N N . PRO A 1 293 ? -4.760 -2.658 -19.231 1.00 95.81 293 PRO A N 1
ATOM 2305 C CA . PRO A 1 293 ? -5.622 -1.913 -18.321 1.00 95.81 293 PRO A CA 1
ATOM 2306 C C . PRO A 1 293 ? -7.099 -2.293 -18.447 1.00 95.81 293 PRO A C 1
ATOM 2308 O O . PRO A 1 293 ? -7.809 -2.301 -17.442 1.00 95.81 293 PRO A O 1
ATOM 2311 N N . ALA A 1 294 ? -7.560 -2.619 -19.659 1.00 94.31 294 ALA A N 1
ATOM 2312 C CA . ALA A 1 294 ? -8.960 -2.934 -19.919 1.00 94.31 294 ALA A CA 1
ATOM 2313 C C . ALA A 1 294 ? -9.320 -4.304 -19.335 1.00 94.31 294 ALA A C 1
ATOM 2315 O O . ALA A 1 294 ? -10.334 -4.436 -18.648 1.00 94.31 294 ALA A O 1
ATOM 2316 N N . ALA A 1 295 ? -8.453 -5.304 -19.525 1.00 94.06 295 ALA A N 1
ATOM 2317 C CA . ALA A 1 295 ? -8.638 -6.622 -18.923 1.00 94.06 295 ALA A CA 1
ATOM 2318 C C . ALA A 1 295 ? -8.621 -6.561 -17.387 1.00 94.06 295 ALA A C 1
ATOM 2320 O O . ALA A 1 295 ? -9.470 -7.179 -16.740 1.00 94.06 295 ALA A O 1
ATOM 2321 N N . TRP A 1 296 ? -7.702 -5.790 -16.791 1.00 94.38 296 TRP A N 1
ATOM 2322 C CA . TRP A 1 296 ? -7.681 -5.596 -15.338 1.00 94.38 296 TRP A CA 1
ATOM 2323 C C . TRP A 1 296 ? -8.960 -4.914 -14.842 1.00 94.38 296 TRP A C 1
ATOM 2325 O O . TRP A 1 296 ? -9.584 -5.405 -13.905 1.00 94.38 296 TRP A O 1
ATOM 2335 N N . ALA A 1 297 ? -9.402 -3.833 -15.491 1.00 91.88 297 ALA A N 1
ATOM 2336 C CA . ALA A 1 297 ? -10.620 -3.124 -15.099 1.00 91.88 297 ALA A CA 1
ATOM 2337 C C . ALA A 1 297 ? -11.862 -4.023 -15.189 1.00 91.88 297 ALA A C 1
ATOM 2339 O O . ALA A 1 297 ? -12.692 -4.035 -14.278 1.00 91.88 297 ALA A O 1
ATOM 2340 N N . GLN A 1 298 ? -11.966 -4.824 -16.252 1.00 90.56 298 GLN A N 1
ATOM 2341 C CA . GLN A 1 298 ? -13.044 -5.794 -16.412 1.00 90.56 298 GLN A CA 1
ATOM 2342 C C . GLN A 1 298 ? -13.017 -6.866 -15.316 1.00 90.56 298 GLN A C 1
ATOM 2344 O O . GLN A 1 298 ? -14.070 -7.191 -14.772 1.00 90.56 298 GLN A O 1
ATOM 2349 N N . TYR A 1 299 ? -11.837 -7.389 -14.968 1.00 90.31 299 TYR A N 1
ATOM 2350 C CA . TYR A 1 299 ? -11.681 -8.349 -13.873 1.00 90.31 299 TYR A CA 1
ATOM 2351 C C . TYR A 1 299 ? -12.214 -7.780 -12.552 1.00 90.31 299 TYR A C 1
ATOM 2353 O O . TYR A 1 299 ? -13.039 -8.419 -11.902 1.00 90.31 299 TYR A O 1
ATOM 2361 N N . GLN A 1 300 ? -11.813 -6.553 -12.200 1.00 88.38 300 GLN A N 1
ATOM 2362 C CA . GLN A 1 300 ? -12.259 -5.908 -10.962 1.00 88.38 300 GLN A CA 1
ATOM 2363 C C . GLN A 1 300 ? -13.780 -5.736 -10.927 1.00 88.38 300 GLN A C 1
ATOM 2365 O O . GLN A 1 300 ? -14.412 -6.013 -9.915 1.00 88.38 300 GLN A O 1
ATOM 2370 N N . LEU A 1 301 ? -14.389 -5.331 -12.045 1.00 86.25 301 LEU A N 1
ATOM 2371 C CA . LEU A 1 301 ? -15.843 -5.186 -12.146 1.00 86.25 301 LEU A CA 1
ATOM 2372 C C . LEU A 1 301 ? -16.597 -6.513 -12.038 1.00 86.25 301 LEU A C 1
ATOM 2374 O O . LEU A 1 301 ? -17.697 -6.544 -11.488 1.00 86.25 301 LEU A O 1
ATOM 2378 N N . LEU A 1 302 ? -16.042 -7.601 -12.575 1.00 83.00 302 LEU A N 1
ATOM 2379 C CA . LEU A 1 302 ? -16.652 -8.927 -12.468 1.00 83.00 302 LEU A CA 1
ATOM 2380 C C . LEU A 1 302 ? -16.647 -9.430 -11.023 1.00 83.00 302 LEU A C 1
ATOM 2382 O O . LEU A 1 302 ? -17.633 -10.031 -10.598 1.00 83.00 302 LEU A O 1
ATOM 2386 N N . GLU A 1 303 ? -15.600 -9.128 -10.250 1.00 72.19 303 GLU A N 1
ATOM 2387 C CA . GLU A 1 303 ? -15.585 -9.425 -8.813 1.00 72.19 303 GLU A CA 1
ATOM 2388 C C . GLU A 1 303 ? -16.647 -8.639 -8.020 1.00 72.19 303 GLU A C 1
ATOM 2390 O O . GLU A 1 303 ? -17.073 -9.100 -6.962 1.00 72.19 303 GLU A O 1
ATOM 2395 N N . LEU A 1 304 ? -17.160 -7.514 -8.542 1.00 68.00 304 LEU A N 1
ATOM 2396 C CA . LEU A 1 304 ? -18.274 -6.773 -7.924 1.00 68.00 304 LEU A CA 1
ATOM 2397 C C . LEU A 1 304 ? -19.649 -7.396 -8.163 1.00 68.00 304 LEU A C 1
ATOM 2399 O O . LEU A 1 304 ? -20.568 -7.172 -7.374 1.00 68.00 304 LEU A O 1
ATOM 2403 N N . ALA A 1 305 ? -19.816 -8.151 -9.250 1.00 57.56 305 ALA A N 1
ATOM 2404 C CA . ALA A 1 305 ? -21.120 -8.597 -9.732 1.00 57.56 305 ALA A CA 1
ATOM 2405 C C . ALA A 1 305 ? -21.959 -9.462 -8.757 1.00 57.56 305 ALA A C 1
ATOM 2407 O O . ALA A 1 305 ? -23.181 -9.467 -8.924 1.00 57.56 305 ALA A O 1
ATOM 2408 N N . PRO A 1 306 ? -21.412 -10.167 -7.739 1.00 53.00 306 PRO A N 1
ATOM 2409 C CA . PRO A 1 306 ? -22.254 -10.894 -6.793 1.00 53.00 306 PRO A CA 1
ATOM 2410 C C . PRO A 1 306 ? -22.743 -10.076 -5.580 1.00 53.00 306 PRO A C 1
ATOM 2412 O O . PRO A 1 306 ? -23.473 -10.639 -4.765 1.00 53.00 306 PRO A O 1
ATOM 2415 N N . SER A 1 307 ? -22.400 -8.788 -5.419 1.00 46.75 307 SER A N 1
ATOM 2416 C CA . SER A 1 307 ? -22.733 -8.026 -4.199 1.00 46.75 307 SER A CA 1
ATOM 2417 C C . SER A 1 307 ? -23.704 -6.865 -4.469 1.00 46.75 307 SER A C 1
ATOM 2419 O O . SER A 1 307 ? -23.349 -5.942 -5.205 1.00 46.75 307 SER A O 1
ATOM 2421 N N . PRO A 1 308 ? -24.925 -6.852 -3.894 1.00 47.41 308 PRO A N 1
ATOM 2422 C CA . PRO A 1 308 ? -25.793 -5.684 -3.980 1.00 47.41 308 PRO A CA 1
ATOM 2423 C C . PRO A 1 308 ? -25.111 -4.484 -3.308 1.00 47.41 308 PRO A C 1
ATOM 2425 O O . PRO A 1 308 ? -24.615 -4.581 -2.182 1.00 47.41 308 PRO A O 1
ATOM 2428 N N . PHE A 1 309 ? -25.091 -3.340 -3.998 1.00 50.47 309 PHE A N 1
ATOM 2429 C CA . PHE A 1 309 ? -24.709 -2.071 -3.384 1.00 50.47 309 PHE A CA 1
ATOM 2430 C C . PHE A 1 309 ? -25.589 -1.847 -2.145 1.00 50.47 309 PHE A C 1
ATOM 2432 O O . PHE A 1 309 ? -26.810 -1.982 -2.249 1.00 50.47 309 PHE A O 1
ATOM 2439 N N . PRO A 1 310 ? -25.017 -1.529 -0.972 1.00 43.31 310 PRO A N 1
ATOM 2440 C CA . PRO A 1 310 ? -25.825 -1.295 0.211 1.00 43.31 310 PRO A CA 1
ATOM 2441 C C . PRO A 1 310 ? -26.760 -0.103 -0.033 1.00 43.31 310 PRO A C 1
ATOM 2443 O O . PRO A 1 310 ? -26.317 1.003 -0.353 1.00 43.31 310 PRO A O 1
ATOM 2446 N N . GLU A 1 311 ? -28.065 -0.343 0.118 1.00 43.38 311 GLU A N 1
ATOM 2447 C CA . GLU A 1 311 ? -29.102 0.686 0.148 1.00 43.38 311 GLU A CA 1
ATOM 2448 C C . GLU A 1 311 ? -28.804 1.661 1.295 1.00 43.38 311 GLU A C 1
ATOM 2450 O O . GLU A 1 311 ? -29.080 1.416 2.467 1.00 43.38 311 GLU A O 1
ATOM 2455 N N . GLY A 1 312 ? -28.172 2.776 0.945 1.00 41.12 312 GLY A N 1
ATOM 2456 C CA . GLY A 1 312 ? -27.776 3.830 1.870 1.00 41.12 312 GLY A CA 1
ATOM 2457 C C . GLY A 1 312 ? -27.837 5.195 1.200 1.00 41.12 312 GLY A C 1
ATOM 2458 O O . GLY A 1 312 ? -26.887 5.972 1.281 1.00 41.12 312 GLY A O 1
ATOM 2459 N N . ARG A 1 313 ? -28.937 5.480 0.494 1.00 46.38 313 ARG A N 1
ATOM 2460 C CA . ARG A 1 313 ? -29.199 6.771 -0.160 1.00 46.38 313 ARG A CA 1
ATOM 2461 C C . ARG A 1 313 ? -30.605 7.294 0.105 1.00 46.38 313 ARG A C 1
ATOM 2463 O O . ARG A 1 313 ? -31.343 7.619 -0.815 1.00 46.38 313 ARG A O 1
ATOM 2470 N N . ASP A 1 314 ? -30.921 7.502 1.375 1.00 41.81 314 ASP A N 1
ATOM 2471 C CA . ASP A 1 314 ? -31.947 8.475 1.744 1.00 41.81 314 ASP A CA 1
ATOM 2472 C C . ASP A 1 314 ? -31.282 9.829 1.982 1.00 41.81 314 ASP A C 1
ATOM 2474 O O . ASP A 1 314 ? -30.780 10.120 3.068 1.00 41.81 314 ASP A O 1
ATOM 2478 N N . ASN A 1 315 ? -31.200 10.620 0.908 1.00 36.62 315 ASN A N 1
ATOM 2479 C CA . ASN A 1 315 ? -31.465 12.062 0.890 1.00 36.62 315 ASN A CA 1
ATOM 2480 C C . ASN A 1 315 ? -31.200 12.614 -0.517 1.00 36.62 315 ASN A C 1
ATOM 2482 O O . ASN A 1 315 ? -30.061 12.883 -0.888 1.00 36.62 315 ASN A O 1
ATOM 2486 N N . GLY A 1 316 ? -32.281 12.837 -1.267 1.00 31.72 316 GLY A N 1
ATOM 2487 C CA . GLY A 1 316 ? -32.263 13.597 -2.515 1.00 31.72 316 GLY A CA 1
ATOM 2488 C C . GLY A 1 316 ? -32.057 12.732 -3.752 1.00 31.72 316 GLY A C 1
ATOM 2489 O O . GLY A 1 316 ? -30.944 12.352 -4.099 1.00 31.72 316 GLY A O 1
ATOM 2490 N N . ALA A 1 317 ? -33.157 12.472 -4.450 1.00 37.97 317 ALA A N 1
ATOM 2491 C CA . ALA A 1 317 ? -33.179 11.931 -5.797 1.00 37.97 317 ALA A CA 1
ATOM 2492 C C . ALA A 1 317 ? -32.353 12.811 -6.760 1.00 37.97 317 ALA A C 1
ATOM 2494 O O . ALA A 1 317 ? -32.858 13.815 -7.253 1.00 37.97 317 ALA A O 1
ATOM 2495 N N . ALA A 1 318 ? -31.084 12.450 -6.982 1.00 36.00 318 ALA A N 1
ATOM 2496 C CA . ALA A 1 318 ? -30.294 12.696 -8.195 1.00 36.00 318 ALA A CA 1
ATOM 2497 C C . ALA A 1 318 ? -28.874 12.099 -8.046 1.00 36.00 318 ALA A C 1
ATOM 2499 O O . ALA A 1 318 ? -28.047 12.625 -7.307 1.00 36.00 318 ALA A O 1
ATOM 2500 N N . GLY A 1 319 ? -28.570 11.028 -8.790 1.00 36.00 319 GLY A N 1
ATOM 2501 C CA . GLY A 1 319 ? -27.200 10.708 -9.228 1.00 36.00 319 GLY A CA 1
ATOM 2502 C C . GLY A 1 319 ? -26.379 9.731 -8.373 1.00 36.00 319 GLY A C 1
ATOM 2503 O O . GLY A 1 319 ? -25.522 10.156 -7.601 1.00 36.00 319 GLY A O 1
ATOM 2504 N N . LEU A 1 320 ? -26.613 8.417 -8.490 1.00 41.59 320 LEU A N 1
ATOM 2505 C CA . LEU A 1 320 ? -25.528 7.402 -8.494 1.00 41.59 320 LEU A CA 1
ATOM 2506 C C . LEU A 1 320 ? -25.760 6.295 -9.527 1.00 41.59 320 LEU A C 1
ATOM 2508 O O . LEU A 1 320 ? -25.075 5.284 -9.491 1.00 41.59 320 LEU A O 1
ATOM 2512 N N . ASP A 1 321 ? -26.627 6.508 -10.512 1.00 44.00 321 ASP A N 1
ATOM 2513 C CA . ASP A 1 321 ? -26.578 5.701 -11.728 1.00 44.00 321 ASP A CA 1
ATOM 2514 C C . ASP A 1 321 ? -25.496 6.295 -12.635 1.00 44.00 321 ASP A C 1
ATOM 2516 O O . ASP A 1 321 ? -25.786 6.864 -13.686 1.00 44.00 321 ASP A O 1
ATOM 2520 N N . ALA A 1 322 ? -24.229 6.248 -12.212 1.00 53.72 322 ALA A N 1
ATOM 2521 C CA . ALA A 1 322 ? -23.171 6.291 -13.211 1.00 53.72 322 ALA A CA 1
ATOM 2522 C C . ALA A 1 322 ? -23.366 5.007 -14.031 1.00 53.72 322 ALA A C 1
ATOM 2524 O O . ALA A 1 322 ? -23.321 3.926 -13.437 1.00 53.72 322 ALA A O 1
ATOM 2525 N N . PRO A 1 323 ? -23.660 5.080 -15.344 1.00 71.31 323 PRO A N 1
ATOM 2526 C CA . PRO A 1 323 ? -23.870 3.872 -16.126 1.00 71.31 323 PRO A CA 1
ATOM 2527 C C . PRO A 1 323 ? -22.652 2.969 -15.920 1.00 71.31 323 PRO A C 1
ATOM 2529 O O . PRO A 1 323 ? -21.535 3.477 -15.923 1.00 71.31 323 PRO A O 1
ATOM 2532 N N . HIS A 1 324 ? -22.830 1.657 -15.732 1.00 71.75 324 HIS A N 1
ATOM 2533 C CA . HIS A 1 324 ? -21.718 0.705 -15.545 1.00 71.75 324 HIS A CA 1
ATOM 2534 C C . HIS A 1 324 ? -20.554 0.939 -16.531 1.00 71.75 324 HIS A C 1
ATOM 2536 O O . HIS A 1 324 ? -19.393 0.776 -16.170 1.00 71.75 324 HIS A O 1
ATOM 2542 N N . ALA A 1 325 ? -20.864 1.399 -17.748 1.00 74.81 325 ALA A N 1
ATOM 2543 C CA . ALA A 1 325 ? -19.898 1.830 -18.755 1.00 74.81 325 ALA A CA 1
ATOM 2544 C C . ALA A 1 325 ? -18.987 2.997 -18.313 1.00 74.81 325 ALA A C 1
ATOM 2546 O O . ALA A 1 325 ? -17.794 2.983 -18.596 1.00 74.81 325 ALA A O 1
ATOM 2547 N N . THR A 1 326 ? -19.516 4.002 -17.612 1.00 84.00 326 THR A N 1
ATOM 2548 C CA . THR A 1 326 ? -18.738 5.114 -17.046 1.00 84.00 326 THR A CA 1
ATOM 2549 C C . THR A 1 326 ? -17.795 4.630 -15.953 1.00 84.00 326 THR A C 1
ATOM 2551 O O . THR A 1 326 ? -16.626 4.997 -15.976 1.00 84.00 326 THR A O 1
ATOM 2554 N N . ILE A 1 327 ? -18.268 3.777 -15.036 1.00 82.88 327 ILE A N 1
ATOM 2555 C CA . ILE A 1 327 ? -17.414 3.200 -13.986 1.00 82.88 327 ILE A CA 1
ATOM 2556 C C . ILE A 1 327 ? -16.299 2.369 -14.628 1.00 82.88 327 ILE A C 1
ATOM 2558 O O . ILE A 1 327 ? -15.134 2.577 -14.311 1.00 82.88 327 ILE A O 1
ATOM 2562 N N . ALA A 1 328 ? -16.634 1.515 -15.600 1.00 83.88 328 ALA A N 1
ATOM 2563 C CA . ALA A 1 328 ? -15.652 0.733 -16.348 1.00 83.88 328 ALA A CA 1
ATOM 2564 C C . ALA A 1 328 ? -14.587 1.598 -17.022 1.00 83.88 328 ALA A C 1
ATOM 2566 O O . ALA A 1 328 ? -13.397 1.339 -16.856 1.00 83.88 328 ALA A O 1
ATOM 2567 N N . SER A 1 329 ? -15.006 2.660 -17.714 1.00 88.00 329 SER A N 1
ATOM 2568 C CA . SER A 1 329 ? -14.086 3.606 -18.347 1.00 88.00 329 SER A CA 1
ATOM 2569 C C . SER A 1 329 ? -13.166 4.277 -17.326 1.00 88.00 329 SER A C 1
ATOM 2571 O O . SER A 1 329 ? -11.967 4.375 -17.563 1.00 88.00 329 SER A O 1
ATOM 2573 N N . MET A 1 330 ? -13.697 4.715 -16.180 1.00 90.38 330 MET A N 1
ATOM 2574 C CA . MET A 1 330 ? -12.898 5.358 -15.130 1.00 90.38 330 MET A CA 1
ATOM 2575 C C . MET A 1 330 ? -11.891 4.392 -14.498 1.00 90.38 330 MET A C 1
ATOM 2577 O O . MET A 1 330 ? -10.760 4.782 -14.216 1.00 90.38 330 MET A O 1
ATOM 2581 N N . THR A 1 331 ? -12.278 3.134 -14.284 1.00 90.44 331 THR A N 1
ATOM 2582 C CA . THR A 1 331 ? -11.388 2.094 -13.753 1.00 90.44 331 THR A CA 1
ATOM 2583 C C . THR A 1 331 ? -10.279 1.748 -14.744 1.00 90.44 331 THR A C 1
ATOM 2585 O O . THR A 1 331 ? -9.127 1.597 -14.343 1.00 90.44 331 THR A O 1
ATOM 2588 N N . GLU A 1 332 ? -10.594 1.681 -16.038 1.00 93.56 332 GLU A N 1
ATOM 2589 C CA . GLU A 1 332 ? -9.595 1.500 -17.093 1.00 93.56 332 GLU A CA 1
ATOM 2590 C C . GLU A 1 332 ? -8.624 2.690 -17.164 1.00 93.56 332 GLU A C 1
ATOM 2592 O O . GLU A 1 332 ? -7.409 2.495 -17.238 1.00 93.56 332 GLU A O 1
ATOM 2597 N N . ASP A 1 333 ? -9.132 3.924 -17.084 1.00 94.00 333 ASP A N 1
ATOM 2598 C CA . ASP A 1 333 ? -8.304 5.133 -17.056 1.00 94.00 333 ASP A CA 1
ATOM 2599 C C . ASP A 1 333 ? -7.378 5.165 -15.834 1.00 94.00 333 ASP A C 1
ATOM 2601 O O . ASP A 1 333 ? -6.202 5.516 -15.960 1.00 94.00 333 ASP A O 1
ATOM 2605 N N . LEU A 1 334 ? -7.871 4.743 -14.667 1.00 93.44 334 LEU A N 1
ATOM 2606 C CA . LEU A 1 334 ? -7.067 4.601 -13.455 1.00 93.44 334 LEU A CA 1
ATOM 2607 C C . LEU A 1 334 ? -5.956 3.556 -13.636 1.00 93.44 334 LEU A C 1
ATOM 2609 O O . LEU A 1 334 ? -4.793 3.829 -13.337 1.00 93.44 334 LEU A O 1
ATOM 2613 N N . ALA A 1 335 ? -6.285 2.384 -14.183 1.00 95.00 335 ALA A N 1
ATOM 2614 C CA . ALA A 1 335 ? -5.315 1.328 -14.462 1.00 95.00 335 ALA A CA 1
ATOM 2615 C C . ALA A 1 335 ? -4.233 1.786 -15.454 1.00 95.00 335 ALA A C 1
ATOM 2617 O O . ALA A 1 335 ? -3.043 1.518 -15.268 1.00 95.00 335 ALA A O 1
ATOM 2618 N N . ARG A 1 336 ? -4.628 2.547 -16.479 1.00 96.19 336 ARG A N 1
ATOM 2619 C CA . ARG A 1 336 ? -3.716 3.166 -17.445 1.00 96.19 336 ARG A CA 1
ATOM 2620 C C . ARG A 1 336 ? -2.826 4.223 -16.786 1.00 96.19 336 ARG A C 1
ATOM 2622 O O . ARG A 1 336 ? -1.630 4.276 -17.070 1.00 96.19 336 ARG A O 1
ATOM 2629 N N . ALA A 1 337 ? -3.371 5.032 -15.879 1.00 96.12 337 ALA A N 1
ATOM 2630 C CA . ALA A 1 337 ? -2.587 5.996 -15.111 1.00 96.12 337 ALA A CA 1
ATOM 2631 C C . ALA A 1 337 ? -1.512 5.299 -14.262 1.00 96.12 337 ALA A C 1
ATOM 2633 O O . ALA A 1 337 ? -0.355 5.727 -14.284 1.00 96.12 337 ALA A O 1
ATOM 2634 N N . PHE A 1 338 ? -1.847 4.188 -13.594 1.00 95.31 338 PHE A N 1
ATOM 2635 C CA . PHE A 1 338 ? -0.862 3.363 -12.887 1.00 95.31 338 PHE A CA 1
ATOM 2636 C C . PHE A 1 338 ? 0.197 2.797 -13.831 1.00 95.31 338 PHE A C 1
ATOM 2638 O O . PHE A 1 338 ? 1.388 2.929 -13.550 1.00 95.31 338 PHE A O 1
ATOM 2645 N N . GLN A 1 339 ? -0.205 2.225 -14.968 1.00 97.25 339 GLN A N 1
ATOM 2646 C CA . GLN A 1 339 ? 0.734 1.710 -15.965 1.00 97.25 339 GLN A CA 1
ATOM 2647 C C . GLN A 1 339 ? 1.743 2.784 -16.389 1.00 97.25 339 GLN A C 1
ATOM 2649 O O . GLN A 1 339 ? 2.950 2.545 -16.365 1.00 97.25 339 GLN A O 1
ATOM 2654 N N . TYR A 1 340 ? 1.268 3.984 -16.726 1.00 96.94 340 TYR A N 1
ATOM 2655 C CA . TYR A 1 340 ? 2.132 5.091 -17.132 1.00 96.94 340 TYR A CA 1
ATOM 2656 C C . TYR A 1 340 ? 3.023 5.588 -15.998 1.00 96.94 340 TYR A C 1
ATOM 2658 O O . TYR A 1 340 ? 4.203 5.836 -16.233 1.00 96.94 340 TYR A O 1
ATOM 2666 N N . ALA A 1 341 ? 2.508 5.688 -14.773 1.00 95.81 341 ALA A N 1
ATOM 2667 C CA . ALA A 1 341 ? 3.307 6.075 -13.615 1.00 95.81 341 ALA A CA 1
ATOM 2668 C C . ALA A 1 341 ? 4.449 5.078 -13.356 1.00 95.81 341 ALA A C 1
ATOM 2670 O O . ALA A 1 341 ? 5.599 5.485 -13.192 1.00 95.81 341 ALA A O 1
ATOM 2671 N N . VAL A 1 342 ? 4.162 3.773 -13.402 1.00 96.31 342 VAL A N 1
ATOM 2672 C CA . VAL A 1 342 ? 5.169 2.713 -13.228 1.00 96.31 342 VAL A CA 1
ATOM 2673 C C . VAL A 1 342 ? 6.159 2.694 -14.394 1.00 96.31 342 VAL A C 1
ATOM 2675 O O . VAL A 1 342 ? 7.355 2.494 -14.191 1.00 96.31 342 VAL A O 1
ATOM 2678 N N . MET A 1 343 ? 5.698 2.965 -15.616 1.00 95.62 343 MET A N 1
ATOM 2679 C CA . MET A 1 343 ? 6.564 3.065 -16.789 1.00 95.62 343 MET A CA 1
ATOM 2680 C C . MET A 1 343 ? 7.514 4.267 -16.696 1.00 95.62 343 MET A C 1
ATOM 2682 O O . MET A 1 343 ? 8.708 4.120 -16.954 1.00 95.62 343 MET A O 1
ATOM 2686 N N . LEU A 1 344 ? 7.017 5.435 -16.274 1.00 94.75 344 LEU A N 1
ATOM 2687 C CA . LEU A 1 344 ? 7.834 6.625 -16.019 1.00 94.75 344 LEU A CA 1
ATOM 2688 C C . LEU A 1 344 ? 8.858 6.366 -14.917 1.00 94.75 344 LEU A C 1
ATOM 2690 O O . LEU A 1 344 ? 10.024 6.730 -15.067 1.00 94.75 344 LEU A O 1
ATOM 2694 N N . TYR A 1 345 ? 8.436 5.699 -13.843 1.00 94.69 345 TYR A N 1
ATOM 2695 C CA . TYR A 1 345 ? 9.322 5.287 -12.766 1.00 94.69 345 TYR A CA 1
ATOM 2696 C C . TYR A 1 345 ? 10.446 4.382 -13.290 1.00 94.69 345 TYR A C 1
ATOM 2698 O O . TYR A 1 345 ? 11.620 4.715 -13.140 1.00 94.69 345 TYR A O 1
ATOM 2706 N N . CYS A 1 346 ? 10.095 3.323 -14.026 1.00 94.19 346 CYS A N 1
ATOM 2707 C CA . CYS A 1 346 ? 11.036 2.412 -14.674 1.00 94.19 346 CYS A CA 1
ATOM 2708 C C . CYS A 1 346 ? 12.035 3.148 -15.580 1.00 94.19 346 CYS A C 1
ATOM 2710 O O . CYS A 1 346 ? 13.245 2.969 -15.443 1.00 94.19 346 CYS A O 1
ATOM 2712 N N . MET A 1 347 ? 11.548 3.984 -16.504 1.00 91.62 347 MET A N 1
ATOM 2713 C CA . MET A 1 347 ? 12.397 4.741 -17.430 1.00 91.62 347 MET A CA 1
ATOM 2714 C C . MET A 1 347 ? 13.361 5.657 -16.676 1.00 91.62 347 MET A C 1
ATOM 2716 O O . MET A 1 347 ? 14.563 5.676 -16.959 1.00 91.62 347 MET A O 1
ATOM 2720 N N . ARG A 1 348 ? 12.847 6.397 -15.689 1.00 91.19 348 ARG A N 1
ATOM 2721 C CA . ARG A 1 348 ? 13.651 7.336 -14.914 1.00 91.19 348 ARG A CA 1
ATOM 2722 C C . ARG A 1 348 ? 14.769 6.615 -14.172 1.00 91.19 348 ARG A C 1
ATOM 2724 O O . ARG A 1 348 ? 15.929 6.995 -14.303 1.00 91.19 348 ARG A O 1
ATOM 2731 N N . THR A 1 349 ? 14.435 5.573 -13.424 1.00 90.56 349 THR A N 1
ATOM 2732 C CA . THR A 1 349 ? 15.377 4.997 -12.465 1.00 90.56 349 THR A CA 1
ATOM 2733 C C . THR A 1 349 ? 16.263 3.902 -13.039 1.00 90.56 349 THR A C 1
ATOM 2735 O O . THR A 1 349 ? 17.359 3.686 -12.532 1.00 90.56 349 THR A O 1
ATOM 2738 N N . LEU A 1 350 ? 15.810 3.182 -14.071 1.00 89.75 350 LEU A N 1
ATOM 2739 C CA . LEU A 1 350 ? 16.569 2.067 -14.652 1.00 89.75 350 LEU A CA 1
ATOM 2740 C C . LEU A 1 350 ? 17.380 2.448 -15.894 1.00 89.75 350 LEU A C 1
ATOM 2742 O O . LEU A 1 350 ? 18.269 1.686 -16.287 1.00 89.75 350 LEU A O 1
ATOM 2746 N N . TYR A 1 351 ? 17.095 3.608 -16.494 1.00 86.69 351 TYR A N 1
ATOM 2747 C CA . TYR A 1 351 ? 17.770 4.086 -17.703 1.00 86.69 351 TYR A CA 1
ATOM 2748 C C . TYR A 1 351 ? 18.389 5.463 -17.492 1.00 86.69 351 TYR A C 1
ATOM 2750 O O . TYR A 1 351 ? 19.612 5.587 -17.543 1.00 86.69 351 TYR A O 1
ATOM 2758 N N . MET A 1 352 ? 17.574 6.481 -17.192 1.00 87.12 352 MET A N 1
ATOM 2759 C CA . MET A 1 352 ? 18.069 7.862 -17.121 1.00 87.12 352 MET A CA 1
ATOM 2760 C C . MET A 1 352 ? 19.079 8.064 -15.988 1.00 87.12 352 MET A C 1
ATOM 2762 O O . MET A 1 352 ? 20.127 8.663 -16.212 1.00 87.12 352 MET A O 1
ATOM 2766 N N . ASP A 1 353 ? 18.809 7.527 -14.795 1.00 86.12 353 ASP A N 1
ATOM 2767 C CA . ASP A 1 353 ? 19.732 7.620 -13.654 1.00 86.12 353 ASP A CA 1
ATOM 2768 C C . ASP A 1 353 ? 21.056 6.857 -13.899 1.00 86.12 353 ASP A C 1
ATOM 2770 O O . ASP A 1 353 ? 22.063 7.148 -13.258 1.00 86.12 353 ASP A O 1
ATOM 2774 N N . ARG A 1 354 ? 21.084 5.924 -14.864 1.00 83.06 354 ARG A N 1
ATOM 2775 C CA . ARG A 1 354 ? 22.288 5.206 -15.330 1.00 83.06 354 ARG A CA 1
ATOM 2776 C C . ARG A 1 354 ? 22.949 5.862 -16.551 1.00 83.06 354 ARG A C 1
ATOM 2778 O O . ARG A 1 354 ? 23.868 5.290 -17.125 1.00 83.06 354 ARG A O 1
ATOM 2785 N N . GLY A 1 355 ? 22.474 7.033 -16.986 1.00 80.44 355 GLY A N 1
ATOM 2786 C CA . GLY A 1 355 ? 23.001 7.744 -18.155 1.00 80.44 355 GLY A CA 1
ATOM 2787 C C . GLY A 1 355 ? 22.664 7.104 -19.507 1.00 80.44 355 GLY A C 1
ATOM 2788 O O . GLY A 1 355 ? 23.236 7.504 -20.518 1.00 80.44 355 GLY A O 1
ATOM 2789 N N . LYS A 1 356 ? 21.743 6.131 -19.549 1.00 78.69 356 LYS A N 1
ATOM 2790 C CA . LYS A 1 356 ? 21.298 5.476 -20.789 1.00 78.69 356 LYS A CA 1
ATOM 2791 C C . LYS A 1 356 ? 20.175 6.272 -21.436 1.00 78.69 356 LYS A C 1
ATOM 2793 O O . LYS A 1 356 ? 19.284 6.781 -20.751 1.00 78.69 356 LYS A O 1
ATOM 2798 N N . SER A 1 357 ? 20.201 6.376 -22.760 1.00 72.88 357 SER A N 1
ATOM 2799 C CA . SER A 1 357 ? 19.137 7.041 -23.504 1.00 72.88 357 SER A CA 1
ATOM 2800 C C . SER A 1 357 ? 17.920 6.123 -23.665 1.00 72.88 357 SER A C 1
ATOM 2802 O O . SER A 1 357 ? 18.016 4.896 -23.632 1.00 72.88 357 SER A O 1
ATOM 2804 N N . ILE A 1 358 ? 16.750 6.716 -23.908 1.00 66.38 358 ILE A N 1
ATOM 2805 C CA . ILE A 1 358 ? 15.541 5.960 -24.282 1.00 66.38 358 ILE A CA 1
ATOM 2806 C C . ILE A 1 358 ? 15.735 5.267 -25.648 1.00 66.38 358 ILE A C 1
ATOM 2808 O O . ILE A 1 358 ? 15.107 4.248 -25.923 1.00 66.38 358 ILE A O 1
ATOM 2812 N N . ALA A 1 359 ? 16.634 5.768 -26.501 1.00 67.81 359 ALA A N 1
ATOM 2813 C CA . ALA A 1 359 ? 16.976 5.088 -27.746 1.00 67.81 359 ALA A CA 1
ATOM 2814 C C . ALA A 1 359 ? 17.698 3.755 -27.481 1.00 67.81 359 ALA A C 1
ATOM 2816 O O . ALA A 1 359 ? 17.409 2.777 -28.163 1.00 67.81 359 ALA A O 1
ATOM 2817 N N . ASP A 1 360 ? 18.535 3.676 -26.441 1.00 65.19 360 ASP A N 1
ATOM 2818 C CA . ASP A 1 360 ? 19.220 2.437 -26.037 1.00 65.19 360 ASP A CA 1
ATOM 2819 C C . ASP A 1 360 ? 18.240 1.386 -25.492 1.00 65.19 360 ASP A C 1
ATOM 2821 O O . ASP A 1 360 ? 18.418 0.189 -25.710 1.00 65.19 360 ASP A O 1
ATOM 2825 N N . LEU A 1 361 ? 17.160 1.833 -24.835 1.00 64.25 361 LEU A N 1
ATOM 2826 C CA . LEU A 1 361 ? 16.036 0.980 -24.434 1.00 64.25 361 LEU A CA 1
ATOM 2827 C C . LEU A 1 361 ? 15.403 0.313 -25.670 1.00 64.25 361 LEU A C 1
ATOM 2829 O O . LEU A 1 361 ? 15.276 -0.909 -25.715 1.00 64.25 361 LEU A O 1
ATOM 2833 N N . LEU A 1 362 ? 15.049 1.109 -26.684 1.00 62.06 362 LEU A N 1
ATOM 2834 C CA . LEU A 1 362 ? 14.392 0.634 -27.908 1.00 62.06 362 LEU A CA 1
ATOM 2835 C C . LEU A 1 362 ? 15.328 -0.157 -28.838 1.00 62.06 362 LEU A C 1
ATOM 2837 O O . LEU A 1 362 ? 14.856 -0.984 -29.616 1.00 62.06 362 LEU A O 1
ATOM 2841 N N . ALA A 1 363 ? 16.637 0.082 -28.754 1.00 59.72 363 ALA A N 1
ATOM 2842 C CA . ALA A 1 363 ? 17.662 -0.585 -29.552 1.00 59.72 363 ALA A CA 1
ATOM 2843 C C . ALA A 1 363 ? 18.229 -1.860 -28.897 1.00 59.72 363 ALA A C 1
ATOM 2845 O O . ALA A 1 363 ? 19.098 -2.505 -29.487 1.00 59.72 363 ALA A O 1
ATOM 2846 N N . SER A 1 364 ? 17.773 -2.239 -27.693 1.00 57.25 364 SER A N 1
ATOM 2847 C CA . SER A 1 364 ? 18.332 -3.394 -26.982 1.00 57.25 364 SER A CA 1
ATOM 2848 C C . SER A 1 364 ? 18.177 -4.706 -27.791 1.00 57.25 364 SER A C 1
ATOM 2850 O O . SER A 1 364 ? 17.150 -4.917 -28.443 1.00 57.25 364 SER A O 1
ATOM 2852 N N . PRO A 1 365 ? 19.157 -5.633 -27.759 1.00 54.72 365 PRO A N 1
ATOM 2853 C CA . PRO A 1 365 ? 19.123 -6.888 -28.524 1.00 54.72 365 PRO A CA 1
ATOM 2854 C C . PRO A 1 365 ? 17.835 -7.734 -28.380 1.00 54.72 365 PRO A C 1
ATOM 2856 O O . PRO A 1 365 ? 17.382 -8.298 -29.381 1.00 54.72 365 PRO A O 1
ATOM 2859 N N . PRO A 1 366 ? 17.179 -7.825 -27.202 1.00 53.78 366 PRO A N 1
ATOM 2860 C CA . PRO A 1 366 ? 15.887 -8.508 -27.098 1.00 53.78 366 PRO A CA 1
ATOM 2861 C C . PRO A 1 366 ? 14.716 -7.759 -27.771 1.00 53.78 366 PRO A C 1
ATOM 2863 O O . PRO A 1 366 ? 13.748 -8.410 -28.169 1.00 53.78 366 PRO A O 1
ATOM 2866 N N . ALA A 1 367 ? 14.795 -6.438 -27.977 1.00 47.12 367 ALA A N 1
ATOM 2867 C CA . ALA A 1 367 ? 13.825 -5.679 -28.776 1.00 47.12 367 ALA A CA 1
ATOM 2868 C C . ALA A 1 367 ? 13.893 -6.063 -30.266 1.00 47.12 367 ALA A C 1
ATOM 2870 O O . ALA A 1 367 ? 12.858 -6.238 -30.914 1.00 47.12 367 ALA A O 1
ATOM 2871 N N . ALA A 1 368 ? 15.101 -6.301 -30.790 1.00 44.97 368 ALA A N 1
ATOM 2872 C CA . ALA A 1 368 ? 15.306 -6.797 -32.153 1.00 44.97 368 ALA A CA 1
ATOM 2873 C C . ALA A 1 368 ? 14.755 -8.226 -32.345 1.00 44.97 368 ALA A C 1
ATOM 2875 O O . ALA A 1 368 ? 14.145 -8.524 -33.372 1.00 44.97 368 ALA A O 1
ATOM 2876 N N . ALA A 1 369 ? 14.889 -9.096 -31.336 1.00 47.47 369 ALA A N 1
ATOM 2877 C CA . ALA A 1 369 ? 14.334 -10.454 -31.361 1.00 47.47 369 ALA A CA 1
ATOM 2878 C C . ALA A 1 369 ? 12.789 -10.482 -31.326 1.00 47.47 369 ALA A C 1
ATOM 2880 O O . ALA A 1 369 ? 12.165 -11.328 -31.971 1.00 47.47 369 ALA A O 1
ATOM 2881 N N . LEU A 1 370 ? 12.156 -9.542 -30.613 1.00 48.78 370 LEU A N 1
ATOM 2882 C CA . LEU A 1 370 ? 10.697 -9.365 -30.611 1.00 48.78 370 LEU A CA 1
ATOM 2883 C C . LEU A 1 370 ? 10.182 -8.737 -31.916 1.00 48.78 370 LEU A C 1
ATOM 2885 O O . LEU A 1 370 ? 9.155 -9.180 -32.428 1.00 48.78 370 LEU A O 1
ATOM 2889 N N . ALA A 1 371 ? 10.913 -7.783 -32.503 1.00 45.56 371 ALA A N 1
ATOM 2890 C CA . ALA A 1 371 ? 10.600 -7.229 -33.823 1.00 45.56 371 ALA A CA 1
ATOM 2891 C C . ALA A 1 371 ? 10.664 -8.300 -34.931 1.00 45.56 371 ALA A C 1
ATOM 2893 O O . ALA A 1 371 ? 9.787 -8.346 -35.794 1.00 45.56 371 ALA A O 1
ATOM 2894 N N . LEU A 1 372 ? 11.631 -9.224 -34.855 1.00 43.66 372 LEU A N 1
ATOM 2895 C CA . LEU A 1 372 ? 11.736 -10.382 -35.753 1.00 43.66 372 LEU A CA 1
ATOM 2896 C C . LEU A 1 372 ? 10.568 -11.375 -35.589 1.00 43.66 372 LEU A C 1
ATOM 2898 O O . LEU A 1 372 ? 10.058 -11.892 -36.582 1.00 43.66 372 LEU A O 1
ATOM 2902 N N . ARG A 1 373 ? 10.074 -11.607 -34.361 1.00 44.28 373 ARG A N 1
ATOM 2903 C CA . ARG A 1 373 ? 8.865 -12.429 -34.133 1.00 44.28 373 ARG A CA 1
ATOM 2904 C C . ARG A 1 373 ? 7.574 -11.746 -34.599 1.00 44.28 373 ARG A C 1
ATOM 2906 O O . ARG A 1 373 ? 6.685 -12.431 -35.099 1.00 44.28 373 ARG A O 1
ATOM 2913 N N . GLY A 1 374 ? 7.479 -10.421 -34.483 1.00 36.88 374 GLY A N 1
ATOM 2914 C CA . GLY A 1 374 ? 6.344 -9.635 -34.985 1.00 36.88 374 GLY A CA 1
ATOM 2915 C C . GLY A 1 374 ? 6.287 -9.534 -36.515 1.00 36.88 374 GLY A C 1
ATOM 2916 O O . GLY A 1 374 ? 5.202 -9.429 -37.079 1.00 36.88 374 GLY A O 1
ATOM 2917 N N . GLN A 1 375 ? 7.431 -9.627 -37.201 1.00 38.22 375 GLN A N 1
ATOM 2918 C CA . GLN A 1 375 ? 7.495 -9.651 -38.669 1.00 38.22 375 GLN A CA 1
ATOM 2919 C C . GLN A 1 375 ? 7.195 -11.033 -39.272 1.00 38.22 375 GLN A C 1
ATOM 2921 O O . GLN A 1 375 ? 6.687 -11.107 -40.385 1.00 38.22 375 GLN A O 1
ATOM 2926 N N . SER A 1 376 ? 7.392 -12.131 -38.532 1.00 33.81 376 SER A N 1
ATOM 2927 C CA . SER A 1 376 ? 7.079 -13.486 -39.021 1.00 33.81 376 SER A CA 1
ATOM 2928 C C . SER A 1 376 ? 5.574 -13.818 -39.068 1.00 33.81 376 SER A C 1
ATOM 2930 O O . SER A 1 376 ? 5.215 -14.919 -39.477 1.00 33.81 376 SER A O 1
ATOM 2932 N N . THR A 1 377 ? 4.688 -12.903 -38.652 1.00 39.22 377 THR A N 1
ATOM 2933 C CA . THR A 1 377 ? 3.219 -13.086 -38.696 1.00 39.22 377 THR A CA 1
ATOM 2934 C C . THR A 1 377 ? 2.503 -12.170 -39.696 1.00 39.22 377 THR A C 1
ATOM 2936 O O . THR A 1 377 ? 1.274 -12.145 -39.736 1.00 39.22 377 THR A O 1
ATOM 2939 N N . ARG A 1 378 ? 3.234 -11.452 -40.561 1.00 37.56 378 ARG A N 1
ATOM 2940 C CA . ARG A 1 378 ? 2.649 -10.693 -41.679 1.00 37.56 378 ARG A CA 1
ATOM 2941 C C . ARG A 1 378 ? 3.493 -10.847 -42.945 1.00 37.56 378 ARG A C 1
ATOM 2943 O O . ARG A 1 378 ? 4.487 -10.145 -43.059 1.00 37.56 378 ARG A O 1
ATOM 2950 N N . LEU A 1 379 ? 3.053 -11.760 -43.825 1.00 27.69 379 LEU A N 1
ATOM 2951 C CA . LEU A 1 379 ? 3.290 -11.968 -45.281 1.00 27.69 379 LEU A CA 1
ATOM 2952 C C . LEU A 1 379 ? 3.095 -13.493 -45.510 1.00 27.69 379 LEU A C 1
ATOM 2954 O O . LEU A 1 379 ? 3.790 -14.271 -44.869 1.00 27.69 379 LEU A O 1
ATOM 2958 N N . ASP A 1 380 ? 2.138 -14.055 -46.260 1.00 26.23 380 ASP A N 1
ATOM 2959 C CA . ASP A 1 380 ? 1.311 -13.585 -47.379 1.00 26.23 380 ASP A CA 1
ATOM 2960 C C . ASP A 1 380 ? -0.065 -14.295 -47.415 1.00 26.23 380 ASP A C 1
ATOM 2962 O O . ASP A 1 380 ? -0.128 -15.519 -47.281 1.00 26.23 380 ASP A O 1
ATOM 2966 N N . PRO A 1 381 ? -1.173 -13.586 -47.699 1.00 31.83 381 PRO A N 1
ATOM 2967 C CA . PRO A 1 381 ? -2.426 -14.179 -48.143 1.00 31.83 381 PRO A CA 1
ATOM 2968 C C . PRO A 1 381 ? -2.548 -14.089 -49.672 1.00 31.83 381 PRO A C 1
ATOM 2970 O O . PRO A 1 381 ? -3.447 -13.426 -50.163 1.00 31.83 381 PRO A O 1
ATOM 2973 N N . LEU A 1 382 ? -1.653 -14.712 -50.444 1.00 33.97 382 LEU A N 1
ATOM 2974 C CA . LEU A 1 382 ? -1.780 -14.786 -51.909 1.00 33.97 382 LEU A CA 1
ATOM 2975 C C . LEU A 1 382 ? -1.014 -15.999 -52.461 1.00 33.97 382 LEU A C 1
ATOM 2977 O O . LEU A 1 382 ? 0.085 -15.858 -52.981 1.00 33.97 382 LEU A O 1
ATOM 2981 N N . LEU A 1 383 ? -1.592 -17.199 -52.344 1.00 29.95 383 LEU A N 1
ATOM 2982 C CA . LEU A 1 383 ? -1.244 -18.364 -53.179 1.00 29.95 383 LEU A CA 1
ATOM 2983 C C . LEU A 1 383 ? -2.302 -19.470 -53.033 1.00 29.95 383 LEU A C 1
ATOM 2985 O O . LEU A 1 383 ? -2.032 -20.578 -52.590 1.00 29.95 383 LEU A O 1
ATOM 2989 N N . LEU A 1 384 ? -3.544 -19.150 -53.399 1.00 31.56 384 LEU A N 1
ATOM 2990 C CA . LEU A 1 384 ? -4.606 -20.129 -53.645 1.00 31.56 384 LEU A CA 1
ATOM 2991 C C . LEU A 1 384 ? -5.440 -19.632 -54.832 1.00 31.56 384 LEU A C 1
ATOM 2993 O O . LEU A 1 384 ? -6.368 -18.853 -54.638 1.00 31.56 384 LEU A O 1
ATOM 2997 N N . CYS A 1 385 ? -5.020 -20.013 -56.047 1.00 28.70 385 CYS A N 1
ATOM 2998 C CA . CYS A 1 385 ? -5.847 -20.386 -57.212 1.00 28.70 385 CYS A CA 1
ATOM 2999 C C . CYS A 1 385 ? -5.085 -20.204 -58.539 1.00 28.70 385 CYS A C 1
ATOM 3001 O O . CYS A 1 385 ? -5.028 -19.094 -59.050 1.00 28.70 385 CYS A O 1
ATOM 3003 N N . THR A 1 386 ? -4.593 -21.311 -59.108 1.00 27.56 386 THR A N 1
ATOM 3004 C CA . THR A 1 386 ? -4.687 -21.693 -60.542 1.00 27.56 386 THR A CA 1
ATOM 3005 C C . THR A 1 386 ? -4.422 -23.206 -60.607 1.00 27.56 386 THR A C 1
ATOM 3007 O O . THR A 1 386 ? -3.305 -23.634 -60.337 1.00 27.56 386 THR A O 1
ATOM 3010 N N . THR A 1 387 ? -5.459 -24.045 -60.526 1.00 31.50 387 THR A N 1
ATOM 3011 C CA . THR A 1 387 ? -6.105 -24.789 -61.638 1.00 31.50 387 THR A CA 1
ATOM 3012 C C . THR A 1 387 ? -5.182 -25.651 -62.508 1.00 31.50 387 THR A C 1
ATOM 3014 O O . THR A 1 387 ? -4.393 -25.117 -63.276 1.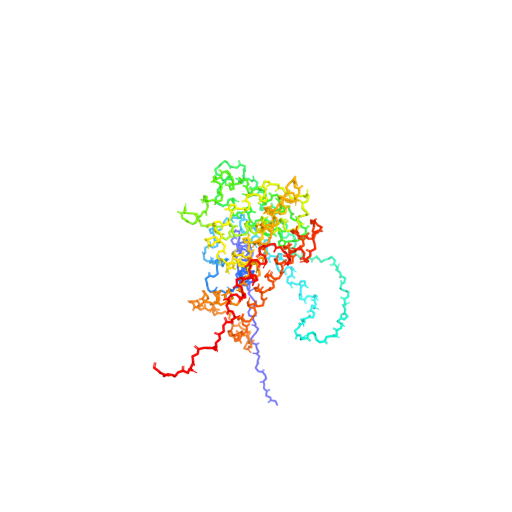00 31.50 387 THR A O 1
ATOM 3017 N N . GLU A 1 388 ? -5.437 -26.961 -62.402 1.00 30.88 388 GLU A N 1
ATOM 3018 C CA . GLU A 1 388 ? -5.523 -28.012 -63.439 1.00 30.88 388 GLU A CA 1
ATOM 3019 C C . GLU A 1 388 ? -4.328 -28.358 -64.347 1.00 30.88 388 GLU A C 1
ATOM 3021 O O . GLU A 1 388 ? -3.739 -27.516 -65.022 1.00 30.88 388 GLU A O 1
ATOM 3026 N N . GLY A 1 389 ? -4.073 -29.673 -64.401 1.00 32.97 389 GLY A N 1
ATOM 3027 C CA . GLY A 1 389 ? -3.112 -30.394 -65.233 1.00 32.97 389 GLY A CA 1
ATOM 3028 C C . GLY A 1 389 ? -2.895 -31.794 -64.685 1.00 32.97 389 GLY A C 1
ATOM 3029 O O . GLY A 1 389 ? -1.920 -31.948 -63.919 1.00 32.97 389 GLY A O 1
#

Radius of gyration: 26.66 Å; chains: 1; bounding box: 86×64×103 Å

pLDDT: mean 76.39, std 20.64, range [26.23, 97.69]